Protein AF-0000000074718109 (afdb_homodimer)

Nearest PDB structures (foldseek):
  3kkr-assembly1_A  TM=5.739E-01  e=5.334E-05  Bovine immunodeficiency virus R29
  3vq9-assembly1_B  TM=6.284E-01  e=1.574E-04  Human immunodeficiency virus 1
  3vq9-assembly2_C-2  TM=6.142E-01  e=1.667E-04  Human immunodeficiency virus 1
  1qs4-assembly2_C-2  TM=5.829E-01  e=2.093E-04  Human immunodeficiency virus 1
  2b4j-assembly1_A  TM=5.333E-01  e=4.647E-04  Human immunodeficiency virus 1

pLDDT: mean 75.67, std 22.23, range [16.64, 97.75]

Structure (mmCIF, N/CA/C/O backbone):
data_AF-0000000074718109-model_v1
#
loop_
_entity.id
_entity.type
_entity.pdbx_description
1 polymer 'Transposase-like protein'
#
loop_
_atom_site.group_PDB
_atom_site.id
_atom_site.type_symbol
_atom_site.label_atom_id
_atom_site.label_alt_id
_atom_site.label_comp_id
_atom_site.label_asym_id
_atom_site.label_entity_id
_atom_site.label_seq_id
_atom_site.pdbx_PDB_ins_code
_atom_site.Cartn_x
_atom_site.Cartn_y
_atom_site.Cartn_z
_atom_site.occupancy
_atom_site.B_iso_or_equiv
_atom_site.auth_seq_id
_atom_site.auth_comp_id
_atom_site.auth_asym_id
_atom_site.auth_atom_id
_atom_site.pdbx_PDB_model_num
ATOM 1 N N . MET A 1 1 ? 46.719 42.438 25.922 1 18.94 1 MET A N 1
ATOM 2 C CA . MET A 1 1 ? 45.438 43.094 26.172 1 18.94 1 MET A CA 1
ATOM 3 C C . MET A 1 1 ? 44.656 43.25 24.875 1 18.94 1 MET A C 1
ATOM 5 O O . MET A 1 1 ? 44.125 44.344 24.562 1 18.94 1 MET A O 1
ATOM 9 N N . TYR A 1 2 ? 44.781 42.562 23.953 1 21.98 2 TYR A N 1
ATOM 10 C CA . TYR A 1 2 ? 44.625 42.844 22.531 1 21.98 2 TYR A CA 1
ATOM 11 C C . TYR A 1 2 ? 43.188 43.219 22.203 1 21.98 2 TYR A C 1
ATOM 13 O O . TYR A 1 2 ? 42.25 42.531 22.672 1 21.98 2 TYR A O 1
ATOM 21 N N . ARG A 1 3 ? 42.812 44.5 21.891 1 19.66 3 ARG A N 1
ATOM 22 C CA . ARG A 1 3 ? 41.625 45.312 21.797 1 19.66 3 ARG A CA 1
ATOM 23 C C . ARG A 1 3 ? 40.719 44.844 20.672 1 19.66 3 ARG A C 1
ATOM 25 O O . ARG A 1 3 ? 41.031 45 19.5 1 19.66 3 ARG A O 1
ATOM 32 N N . VAL A 1 4 ? 40.312 43.656 20.641 1 21.08 4 VAL A N 1
ATOM 33 C CA . VAL A 1 4 ? 39.719 43 19.5 1 21.08 4 VAL A CA 1
ATOM 34 C C . VAL A 1 4 ? 38.469 43.781 19.047 1 21.08 4 VAL A C 1
ATOM 36 O O . VAL A 1 4 ? 37.531 43.969 19.844 1 21.08 4 VAL A O 1
ATOM 39 N N . LYS A 1 5 ? 38.688 44.688 18.172 1 20.03 5 LYS A N 1
ATOM 40 C CA . LYS A 1 5 ? 37.781 45.75 17.75 1 20.03 5 LYS A CA 1
ATOM 41 C C . LYS A 1 5 ? 36.438 45.188 17.344 1 20.03 5 LYS A C 1
ATOM 43 O O . LYS A 1 5 ? 36.344 44.188 16.625 1 20.03 5 LYS A O 1
ATOM 48 N N . ARG A 1 6 ? 35.406 45.438 18.016 1 18.59 6 ARG A N 1
ATOM 49 C CA . ARG A 1 6 ? 33.969 45.219 18.062 1 18.59 6 ARG A CA 1
ATOM 50 C C . ARG A 1 6 ? 33.281 45.719 16.797 1 18.59 6 ARG A C 1
ATOM 52 O O . ARG A 1 6 ? 33.125 46.938 16.625 1 18.59 6 ARG A O 1
ATOM 59 N N . ARG A 1 7 ? 33.938 45.312 15.695 1 20.3 7 ARG A N 1
ATOM 60 C CA . ARG A 1 7 ? 33.438 46.156 14.617 1 20.3 7 ARG A CA 1
ATOM 61 C C . ARG A 1 7 ? 31.938 46.375 14.758 1 20.3 7 ARG A C 1
ATOM 63 O O . ARG A 1 7 ? 31.219 45.531 15.273 1 20.3 7 ARG A O 1
ATOM 70 N N . ALA A 1 8 ? 31.562 47.562 14.578 1 19 8 ALA A N 1
ATOM 71 C CA . ALA A 1 8 ? 30.312 48.312 14.68 1 19 8 ALA A CA 1
ATOM 72 C C . ALA A 1 8 ? 29.188 47.625 13.914 1 19 8 ALA A C 1
ATOM 74 O O . ALA A 1 8 ? 29.375 47.25 12.75 1 19 8 ALA A O 1
ATOM 75 N N . VAL A 1 9 ? 28.438 46.875 14.492 1 19.33 9 VAL A N 1
ATOM 76 C CA . VAL A 1 9 ? 27.312 46.031 14.117 1 19.33 9 VAL A CA 1
ATOM 77 C C . VAL A 1 9 ? 26.281 46.812 13.328 1 19.33 9 VAL A C 1
ATOM 79 O O . VAL A 1 9 ? 25.594 47.688 13.891 1 19.33 9 VAL A O 1
ATOM 82 N N . SER A 1 10 ? 26.859 47.469 12.336 1 18.86 10 SER A N 1
ATOM 83 C CA . SER A 1 10 ? 26 48.469 11.695 1 18.86 10 SER A CA 1
ATOM 84 C C . SER A 1 10 ? 24.547 48 11.633 1 18.86 10 SER A C 1
ATOM 86 O O . SER A 1 10 ? 24.281 46.812 11.812 1 18.86 10 SER A O 1
ATOM 88 N N . GLY A 1 11 ? 23.688 48.906 11.188 1 17.42 11 GLY A N 1
ATOM 89 C CA . GLY A 1 11 ? 22.266 49.219 11.258 1 17.42 11 GLY A CA 1
ATOM 90 C C . GLY A 1 11 ? 21.391 48.125 10.664 1 17.42 11 GLY A C 1
ATOM 91 O O . GLY A 1 11 ? 21.781 47.469 9.711 1 17.42 11 GLY A O 1
ATOM 92 N N . VAL A 1 12 ? 20.609 47.406 11.367 1 20.33 12 VAL A N 1
ATOM 93 C CA . VAL A 1 12 ? 19.5 46.438 11.273 1 20.33 12 VAL A CA 1
ATOM 94 C C . VAL A 1 12 ? 18.469 46.938 10.266 1 20.33 12 VAL A C 1
ATOM 96 O O . VAL A 1 12 ? 17.844 47.969 10.484 1 20.33 12 VAL A O 1
ATOM 99 N N . GLN A 1 13 ? 18.75 47.219 9.062 1 17.5 13 GLN A N 1
ATOM 100 C CA . GLN A 1 13 ? 17.891 48.062 8.234 1 17.5 13 GLN A CA 1
ATOM 101 C C . GLN A 1 13 ? 16.422 47.781 8.523 1 17.5 13 GLN A C 1
ATOM 103 O O . GLN A 1 13 ? 15.969 46.625 8.398 1 17.5 13 GLN A O 1
ATOM 108 N N . ALA A 1 14 ? 15.484 48.5 9.305 1 20.44 14 ALA A N 1
ATOM 109 C CA . ALA A 1 14 ? 14.242 49.094 9.805 1 20.44 14 ALA A CA 1
ATOM 110 C C . ALA A 1 14 ? 13.273 49.375 8.664 1 20.44 14 ALA A C 1
ATOM 112 O O . ALA A 1 14 ? 12.062 49.406 8.859 1 20.44 14 ALA A O 1
ATOM 113 N N . GLY A 1 15 ? 13.602 50.031 7.504 1 17.94 15 GLY A N 1
ATOM 114 C CA . GLY A 1 15 ? 12.992 51 6.605 1 17.94 15 GLY A CA 1
ATOM 115 C C . GLY A 1 15 ? 11.953 50.375 5.688 1 17.94 15 GLY A C 1
ATOM 116 O O . GLY A 1 15 ? 11.523 51 4.719 1 17.94 15 GLY A O 1
ATOM 117 N N . CYS A 1 16 ? 11.609 49.188 5.367 1 18.25 16 CYS A N 1
ATOM 118 C CA . CYS A 1 16 ? 10.664 49.312 4.262 1 18.25 16 CYS A CA 1
ATOM 119 C C . CYS A 1 16 ? 9.383 50 4.703 1 18.25 16 CYS A C 1
ATOM 121 O O . CYS A 1 16 ? 8.797 49.625 5.73 1 18.25 16 CYS A O 1
ATOM 123 N N . SER A 1 17 ? 9.078 51.125 4.367 1 19.89 17 SER A N 1
ATOM 124 C CA . SER A 1 17 ? 7.984 52.094 4.422 1 19.89 17 SER A CA 1
ATOM 125 C C . SER A 1 17 ? 6.637 51.438 4.164 1 19.89 17 SER A C 1
ATOM 127 O O . SER A 1 17 ? 6.578 50.375 3.539 1 19.89 17 SER A O 1
ATOM 129 N N . THR A 1 18 ? 5.457 51.719 4.887 1 21.12 18 THR A N 1
ATOM 130 C CA . THR A 1 18 ? 4.066 51.469 5.246 1 21.12 18 THR A CA 1
ATOM 131 C C . THR A 1 18 ? 3.193 51.375 4 1 21.12 18 THR A C 1
ATOM 133 O O . THR A 1 18 ? 1.988 51.125 4.094 1 21.12 18 THR A O 1
ATOM 136 N N . ALA A 1 19 ? 3.521 52.031 2.873 1 20.19 19 ALA A N 1
ATOM 137 C CA . ALA A 1 19 ? 2.59 52.594 1.908 1 20.19 19 ALA A CA 1
ATOM 138 C C . ALA A 1 19 ? 1.872 51.5 1.116 1 20.19 19 ALA A C 1
ATOM 140 O O . ALA A 1 19 ? 0.641 51.438 1.114 1 20.19 19 ALA A O 1
ATOM 141 N N . ASP A 1 20 ? 1.969 51.531 -0.363 1 19.47 20 ASP A N 1
ATOM 142 C CA . ASP A 1 20 ? 0.964 51.188 -1.362 1 19.47 20 ASP A CA 1
ATOM 143 C C . ASP A 1 20 ? 0.918 49.688 -1.589 1 19.47 20 ASP A C 1
ATOM 145 O O . ASP A 1 20 ? 1.825 49.125 -2.199 1 19.47 20 ASP A O 1
ATOM 149 N N . LEU A 1 21 ? 0.746 48.812 -0.66 1 20.31 21 LEU A N 1
ATOM 150 C CA . LEU A 1 21 ? 0.517 47.375 -0.636 1 20.31 21 LEU A CA 1
ATOM 151 C C . LEU A 1 21 ? -0.403 46.938 -1.776 1 20.31 21 LEU A C 1
ATOM 153 O O . LEU A 1 21 ? -1.626 46.938 -1.621 1 20.31 21 LEU A O 1
ATOM 157 N N . LYS A 1 22 ? -0.033 47.281 -3.045 1 21.53 22 LYS A N 1
ATOM 158 C CA . LYS A 1 22 ? -0.799 46.906 -4.234 1 21.53 22 LYS A CA 1
ATOM 159 C C . LYS A 1 22 ? -1.055 45.406 -4.281 1 21.53 22 LYS A C 1
ATOM 161 O O . LYS A 1 22 ? -0.217 44.594 -3.844 1 21.53 22 LYS A O 1
ATOM 166 N N . ASP A 1 23 ? -2.27 44.844 -4.527 1 19.97 23 ASP A N 1
ATOM 167 C CA . ASP A 1 23 ? -3.135 43.688 -4.641 1 19.97 23 ASP A CA 1
ATOM 168 C C . ASP A 1 23 ? -2.475 42.594 -5.48 1 19.97 23 ASP A C 1
ATOM 170 O O . ASP A 1 23 ? -3.162 41.781 -6.105 1 19.97 23 ASP A O 1
ATOM 174 N N . GLN A 1 24 ? -1.198 42.625 -5.684 1 22.94 24 GLN A N 1
ATOM 175 C CA . GLN A 1 24 ? -0.797 41.75 -6.797 1 22.94 24 GLN A CA 1
ATOM 176 C C . GLN A 1 24 ? -0.948 40.281 -6.441 1 22.94 24 GLN A C 1
ATOM 178 O O . GLN A 1 24 ? -0.307 39.812 -5.508 1 22.94 24 GLN A O 1
ATOM 183 N N . GLY A 1 25 ? -2.148 39.656 -6.586 1 23.41 25 GLY A N 1
ATOM 184 C CA . GLY A 1 25 ? -2.562 38.281 -6.641 1 23.41 25 GLY A CA 1
ATOM 185 C C . GLY A 1 25 ? -1.537 37.375 -7.305 1 23.41 25 GLY A C 1
ATOM 186 O O . GLY A 1 25 ? -1.194 37.562 -8.469 1 23.41 25 GLY A O 1
ATOM 187 N N . ILE A 1 26 ? -0.465 37.156 -6.68 1 24.83 26 ILE A N 1
ATOM 188 C CA . ILE A 1 26 ? 0.587 36.281 -7.199 1 24.83 26 ILE A CA 1
ATOM 189 C C . ILE A 1 26 ? -0.034 35.062 -7.844 1 24.83 26 ILE A C 1
ATOM 191 O O . ILE A 1 26 ? -0.452 34.125 -7.148 1 24.83 26 ILE A O 1
ATOM 195 N N . GLN A 1 27 ? -1.053 35.188 -8.688 1 23.45 27 GLN A N 1
ATOM 196 C CA . GLN A 1 27 ? -1.592 34.188 -9.586 1 23.45 27 GLN A CA 1
ATOM 197 C C . GLN A 1 27 ? -0.481 33.531 -10.406 1 23.45 27 GLN A C 1
ATOM 199 O O . GLN A 1 27 ? 0.1 34.156 -11.289 1 23.45 27 GLN A O 1
ATOM 204 N N . CYS A 1 28 ? 0.454 32.906 -9.766 1 25.19 28 CYS A N 1
ATOM 205 C CA . CYS A 1 28 ? 1.357 32.219 -10.688 1 25.19 28 CYS A CA 1
ATOM 206 C C . CYS A 1 28 ? 0.595 31.672 -11.883 1 25.19 28 CYS A C 1
ATOM 208 O O . CYS A 1 28 ? -0.5 31.125 -11.727 1 25.19 28 CYS A O 1
ATOM 210 N N . SER A 1 29 ? 0.736 32.156 -13.016 1 25.42 29 SER A N 1
ATOM 211 C CA . SER A 1 29 ? 0.267 31.766 -14.344 1 25.42 29 SER A CA 1
ATOM 212 C C . SER A 1 29 ? 0.462 30.281 -14.578 1 25.42 29 SER A C 1
ATOM 214 O O . SER A 1 29 ? 1.565 29.828 -14.898 1 25.42 29 SER A O 1
ATOM 216 N N . TYR A 1 30 ? 0.085 29.422 -13.641 1 26.08 30 TYR A N 1
ATOM 217 C CA . TYR A 1 30 ? 0.13 28 -13.922 1 26.08 30 TYR A CA 1
ATOM 218 C C . TYR A 1 30 ? -0.568 27.688 -15.242 1 26.08 30 TYR A C 1
ATOM 220 O O . TYR A 1 30 ? -1.725 28.062 -15.445 1 26.08 30 TYR A O 1
ATOM 228 N N . THR A 1 31 ? 0.174 27.672 -16.344 1 28.7 31 THR A N 1
ATOM 229 C CA . THR A 1 31 ? -0.323 27.141 -17.609 1 28.7 31 THR A CA 1
ATOM 230 C C . THR A 1 31 ? -1.227 25.938 -17.375 1 28.7 31 THR A C 1
ATOM 232 O O . THR A 1 31 ? -0.916 25.078 -16.547 1 28.7 31 THR A O 1
ATOM 235 N N . LYS A 1 32 ? -2.467 25.953 -17.688 1 32.03 32 LYS A N 1
ATOM 236 C CA . LYS A 1 32 ? -3.543 24.969 -17.75 1 32.03 32 LYS A CA 1
ATOM 237 C C . LYS A 1 32 ? -3.047 23.656 -18.359 1 32.03 32 LYS A C 1
ATOM 239 O O . LYS A 1 32 ? -3.061 23.484 -19.578 1 32.03 32 LYS A O 1
ATOM 244 N N . GLY A 1 33 ? -1.834 23.109 -18.062 1 32.28 33 GLY A N 1
ATOM 245 C CA . GLY A 1 33 ? -1.504 21.875 -18.75 1 32.28 33 GLY A CA 1
ATOM 246 C C . GLY A 1 33 ? -2.559 20.797 -18.578 1 32.28 33 GLY A C 1
ATOM 247 O O . GLY A 1 33 ? -3.035 20.562 -17.469 1 32.28 33 GLY A O 1
ATOM 248 N N . ILE A 1 34 ? -3.455 20.672 -19.562 1 36.62 34 ILE A N 1
ATOM 249 C CA . ILE A 1 34 ? -4.359 19.547 -19.719 1 36.62 34 ILE A CA 1
ATOM 250 C C . ILE A 1 34 ? -3.633 18.25 -19.359 1 36.62 34 ILE A C 1
ATOM 252 O O . ILE A 1 34 ? -2.637 17.891 -19.984 1 36.62 34 ILE A O 1
ATOM 256 N N . TYR A 1 35 ? -3.623 17.969 -18.203 1 40.31 35 TYR A N 1
ATOM 257 C CA . TYR A 1 35 ? -3.055 16.672 -17.812 1 40.31 35 TYR A CA 1
ATOM 258 C C . TYR A 1 35 ? -3.611 15.555 -18.672 1 40.31 35 TYR A C 1
ATOM 260 O O . TYR A 1 35 ? -4.828 15.445 -18.859 1 40.31 35 TYR A O 1
ATOM 268 N N . LYS A 1 36 ? -2.984 15.164 -19.766 1 41.84 36 LYS A N 1
ATOM 269 C CA . LYS A 1 36 ? -3.307 14.016 -20.609 1 41.84 36 LYS A CA 1
ATOM 270 C C . LYS A 1 36 ? -3.656 12.789 -19.766 1 41.84 36 LYS A C 1
ATOM 272 O O . LYS A 1 36 ? -2.898 12.406 -18.875 1 41.84 36 LYS A O 1
ATOM 277 N N . ARG A 1 37 ? -4.922 12.672 -19.688 1 45.41 37 ARG A N 1
ATOM 278 C CA . ARG A 1 37 ? -5.297 11.359 -19.172 1 45.41 37 ARG A CA 1
ATOM 279 C C . ARG A 1 37 ? -4.629 10.242 -19.969 1 45.41 37 ARG A C 1
ATOM 281 O O . ARG A 1 37 ? -4.652 10.266 -21.203 1 45.41 37 ARG A O 1
ATOM 288 N N . ASP A 1 38 ? -3.57 9.805 -19.703 1 43.59 38 ASP A N 1
ATOM 289 C CA . ASP A 1 38 ? -3 8.688 -20.469 1 43.59 38 ASP A CA 1
ATOM 290 C C . ASP A 1 38 ? -4.082 7.688 -20.859 1 43.59 38 ASP A C 1
ATOM 292 O O . ASP A 1 38 ? -4.711 7.07 -20 1 43.59 38 ASP A O 1
ATOM 296 N N . ASP A 1 39 ? -4.973 7.957 -21.953 1 39.94 39 ASP A N 1
ATOM 297 C CA . ASP A 1 39 ? -5.957 7.098 -22.609 1 39.94 39 ASP A CA 1
ATOM 298 C C . ASP A 1 39 ? -5.457 5.66 -22.703 1 39.94 39 ASP A C 1
ATOM 300 O O . ASP A 1 39 ? -5.926 4.887 -23.547 1 39.94 39 ASP A O 1
ATOM 304 N N . LYS A 1 40 ? -4.191 5.316 -22.625 1 40.12 40 LYS A N 1
ATOM 305 C CA . LYS A 1 40 ? -3.877 3.965 -23.078 1 40.12 40 LYS A CA 1
ATOM 306 C C . LYS A 1 40 ? -4.902 2.961 -22.562 1 40.12 40 LYS A C 1
ATOM 308 O O . LYS A 1 40 ? -5.484 3.156 -21.484 1 40.12 40 LYS A O 1
ATOM 313 N N . GLU A 1 41 ? -5.621 2.055 -23.25 1 45.59 41 GLU A N 1
ATOM 314 C CA . GLU A 1 41 ? -6.375 0.816 -23.109 1 45.59 41 GLU A CA 1
ATOM 315 C C . GLU A 1 41 ? -6.043 0.125 -21.781 1 45.59 41 GLU A C 1
ATOM 317 O O . GLU A 1 41 ? -4.969 -0.458 -21.641 1 45.59 41 GLU A O 1
ATOM 322 N N . ASN A 1 42 ? -6.219 0.603 -20.562 1 54.12 42 ASN A N 1
ATOM 323 C CA . ASN A 1 42 ? -5.781 0.44 -19.188 1 54.12 42 ASN A CA 1
ATOM 324 C C . ASN A 1 42 ? -5.957 -0.998 -18.703 1 54.12 42 ASN A C 1
ATOM 326 O O . ASN A 1 42 ? -7.082 -1.458 -18.5 1 54.12 42 ASN A O 1
ATOM 330 N N . ASN A 1 43 ? -5.242 -1.847 -19.219 1 69.81 43 ASN A N 1
ATOM 331 C CA . ASN A 1 43 ? -5.043 -3.238 -18.828 1 69.81 43 ASN A CA 1
ATOM 332 C C . ASN A 1 43 ? -4.836 -3.377 -17.328 1 69.81 43 ASN A C 1
ATOM 334 O O . ASN A 1 43 ? -3.998 -4.16 -16.875 1 69.81 43 ASN A O 1
ATOM 338 N N . PHE A 1 44 ? -5.48 -2.533 -16.578 1 85.31 44 PHE A N 1
ATOM 339 C CA . PHE A 1 44 ? -5.352 -2.57 -15.125 1 85.31 44 PHE A CA 1
ATOM 340 C C . PHE A 1 44 ? -6.723 -2.537 -14.461 1 85.31 44 PHE A C 1
ATOM 342 O O . PHE A 1 44 ? -7.598 -1.773 -14.867 1 85.31 44 PHE A O 1
ATOM 349 N N . THR A 1 45 ? -6.953 -3.488 -13.648 1 92.88 45 THR A N 1
ATOM 350 C CA . THR A 1 45 ? -8.172 -3.518 -12.844 1 92.88 45 THR A CA 1
ATOM 351 C C . THR A 1 45 ? -7.984 -2.721 -11.555 1 92.88 45 THR A C 1
ATOM 353 O O . THR A 1 45 ? -7.234 -3.129 -10.672 1 92.88 45 THR A O 1
ATOM 356 N N . SER A 1 46 ? -8.633 -1.58 -11.43 1 93.94 46 SER A N 1
ATOM 357 C CA . SER A 1 46 ? -8.578 -0.814 -10.188 1 93.94 46 SER A CA 1
ATOM 358 C C . SER A 1 46 ? -9.453 -1.441 -9.109 1 93.94 46 SER A C 1
ATOM 360 O O . SER A 1 46 ? -10.25 -2.34 -9.391 1 93.94 46 SER A O 1
ATOM 362 N N . TYR A 1 47 ? -9.234 -0.977 -7.895 1 95.06 47 TYR A N 1
ATOM 363 C CA . TYR A 1 47 ? -10.078 -1.476 -6.82 1 95.06 47 TYR A CA 1
ATOM 364 C C . TYR A 1 47 ? -11.539 -1.121 -7.07 1 95.06 47 TYR A C 1
ATOM 366 O O . TYR A 1 47 ? -12.438 -1.92 -6.785 1 95.06 47 TYR A O 1
ATOM 374 N N . ASP A 1 48 ? -11.82 0.058 -7.566 1 92.81 48 ASP A N 1
ATOM 375 C CA . ASP A 1 48 ? -13.18 0.443 -7.934 1 92.81 48 ASP A CA 1
ATOM 376 C C . ASP A 1 48 ? -13.75 -0.51 -8.977 1 92.81 48 ASP A C 1
ATOM 378 O O . ASP A 1 48 ? -14.914 -0.909 -8.891 1 92.81 48 ASP A O 1
ATOM 382 N N . ASP A 1 49 ? -12.891 -0.85 -9.945 1 93.5 49 ASP A N 1
ATOM 383 C CA . ASP A 1 49 ? -13.312 -1.807 -10.969 1 93.5 49 ASP A CA 1
ATOM 384 C C . ASP A 1 49 ? -13.656 -3.158 -10.344 1 93.5 49 ASP A C 1
ATOM 386 O O . ASP A 1 49 ? -14.641 -3.791 -10.727 1 93.5 49 ASP A O 1
ATOM 390 N N . LEU A 1 50 ? -12.805 -3.584 -9.445 1 95.25 50 LEU A N 1
ATOM 391 C CA . LEU A 1 50 ? -13.055 -4.844 -8.758 1 95.25 50 LEU A CA 1
ATOM 392 C C . LEU A 1 50 ? -14.438 -4.848 -8.117 1 95.25 50 LEU A C 1
ATOM 394 O O . LEU A 1 50 ? -15.203 -5.797 -8.289 1 95.25 50 LEU A O 1
ATOM 398 N N . LEU A 1 51 ? -14.75 -3.775 -7.398 1 94.12 51 LEU A N 1
ATOM 399 C CA . LEU A 1 51 ? -16.016 -3.678 -6.68 1 94.12 51 LEU A CA 1
ATOM 400 C C . LEU A 1 51 ? -17.188 -3.586 -7.648 1 94.12 51 LEU A C 1
ATOM 402 O O . LEU A 1 51 ? -18.188 -4.277 -7.48 1 94.12 51 LEU A O 1
ATOM 406 N N . LEU A 1 52 ? -17.031 -2.801 -8.68 1 91.62 52 LEU A N 1
ATOM 407 C CA . LEU A 1 52 ? -18.125 -2.486 -9.578 1 91.62 52 LEU A CA 1
ATOM 408 C C . LEU A 1 52 ? -18.359 -3.625 -10.57 1 91.62 52 LEU A C 1
ATOM 410 O O . LEU A 1 52 ? -19.516 -3.922 -10.914 1 91.62 52 LEU A O 1
ATOM 414 N N . ARG A 1 53 ? -17.312 -4.32 -10.953 1 92.12 53 ARG A N 1
ATOM 415 C CA . ARG A 1 53 ? -17.438 -5.285 -12.039 1 92.12 53 ARG A CA 1
ATOM 416 C C . ARG A 1 53 ? -17.562 -6.703 -11.492 1 92.12 53 ARG A C 1
ATOM 418 O O . ARG A 1 53 ? -18.188 -7.562 -12.125 1 92.12 53 ARG A O 1
ATOM 425 N N . TYR A 1 54 ? -17.031 -6.926 -10.344 1 93.62 54 TYR A N 1
ATOM 426 C CA . TYR A 1 54 ? -16.938 -8.328 -9.945 1 93.62 54 TYR A CA 1
ATOM 427 C C . TYR A 1 54 ? -17.609 -8.547 -8.594 1 93.62 54 TYR A C 1
ATOM 429 O O . TYR A 1 54 ? -18.062 -9.656 -8.297 1 93.62 54 TYR A O 1
ATOM 437 N N . LEU A 1 55 ? -17.703 -7.465 -7.762 1 94.5 55 LEU A N 1
ATOM 438 C CA . LEU A 1 55 ? -18.125 -7.699 -6.383 1 94.5 55 LEU A CA 1
ATOM 439 C C . LEU A 1 55 ? -19.344 -6.863 -6.035 1 94.5 55 LEU A C 1
ATOM 441 O O . LEU A 1 55 ? -19.641 -6.641 -4.855 1 94.5 55 LEU A O 1
ATOM 445 N N . TRP A 1 56 ? -20.031 -6.348 -6.965 1 89.31 56 TRP A N 1
ATOM 446 C CA . TRP A 1 56 ? -21.125 -5.43 -6.703 1 89.31 56 TRP A CA 1
ATOM 447 C C . TRP A 1 56 ? -22.328 -6.176 -6.137 1 89.31 56 TRP A C 1
ATOM 449 O O . TRP A 1 56 ? -23.172 -5.582 -5.453 1 89.31 56 TRP A O 1
ATOM 459 N N . ASP A 1 57 ? -22.422 -7.492 -6.461 1 90.81 57 ASP A N 1
ATOM 460 C CA . ASP A 1 57 ? -23.547 -8.32 -6.023 1 90.81 57 ASP A CA 1
ATOM 461 C C . ASP A 1 57 ? -23.078 -9.758 -5.754 1 90.81 57 ASP A C 1
ATOM 463 O O . ASP A 1 57 ? -22.281 -10.312 -6.508 1 90.81 57 ASP A O 1
ATOM 467 N N . ARG A 1 58 ? -23.656 -10.273 -4.707 1 89.75 58 ARG A N 1
ATOM 468 C CA . ARG A 1 58 ? -23.219 -11.609 -4.301 1 89.75 58 ARG A CA 1
ATOM 469 C C . ARG A 1 58 ? -23.531 -12.641 -5.383 1 89.75 58 ARG A C 1
ATOM 471 O O . ARG A 1 58 ? -22.672 -13.461 -5.727 1 89.75 58 ARG A O 1
ATOM 478 N N . ASP A 1 59 ? -24.734 -12.609 -5.852 1 89.44 59 ASP A N 1
ATOM 479 C CA . ASP A 1 59 ? -25.156 -13.586 -6.855 1 89.44 59 ASP A CA 1
ATOM 480 C C . ASP A 1 59 ? -24.328 -13.445 -8.133 1 89.44 59 ASP A C 1
ATOM 482 O O . ASP A 1 59 ? -23.938 -14.445 -8.742 1 89.44 59 ASP A O 1
ATOM 486 N N . TYR A 1 60 ? -24.109 -12.242 -8.469 1 92.12 60 TYR A N 1
ATOM 487 C CA . TYR A 1 60 ? -23.281 -12.016 -9.648 1 92.12 60 TYR A CA 1
ATOM 488 C C . TYR A 1 60 ? -21.859 -12.516 -9.43 1 92.12 60 TYR A C 1
ATOM 490 O O . TYR A 1 60 ? -21.266 -13.148 -10.305 1 92.12 60 TYR A O 1
ATOM 498 N N . THR A 1 61 ? -21.344 -12.195 -8.305 1 94.44 61 THR A N 1
ATOM 499 C CA . THR A 1 61 ? -19.984 -12.609 -7.969 1 94.44 61 THR A CA 1
ATOM 500 C C . THR A 1 61 ? -19.844 -14.125 -8.055 1 94.44 61 THR A C 1
ATOM 502 O O . THR A 1 61 ? -18.891 -14.633 -8.648 1 94.44 61 THR A O 1
ATOM 505 N N . LEU A 1 62 ? -20.781 -14.844 -7.477 1 93.12 62 LEU A N 1
ATOM 506 C CA . LEU A 1 62 ? -20.734 -16.297 -7.469 1 93.12 62 LEU A CA 1
ATOM 507 C C . LEU A 1 62 ? -20.875 -16.859 -8.883 1 93.12 62 LEU A C 1
ATOM 509 O O . LEU A 1 62 ? -20.203 -17.828 -9.242 1 93.12 62 LEU A O 1
ATOM 513 N N . SER A 1 63 ? -21.766 -16.188 -9.672 1 92.38 63 SER A N 1
ATOM 514 C CA . SER A 1 63 ? -21.938 -16.609 -11.062 1 92.38 63 SER A CA 1
ATOM 515 C C . SER A 1 63 ? -20.641 -16.391 -11.852 1 92.38 63 SER A C 1
ATOM 517 O O . SER A 1 63 ? -20.266 -17.234 -12.664 1 92.38 63 SER A O 1
ATOM 519 N N . TRP A 1 64 ? -20.016 -15.297 -11.586 1 94.31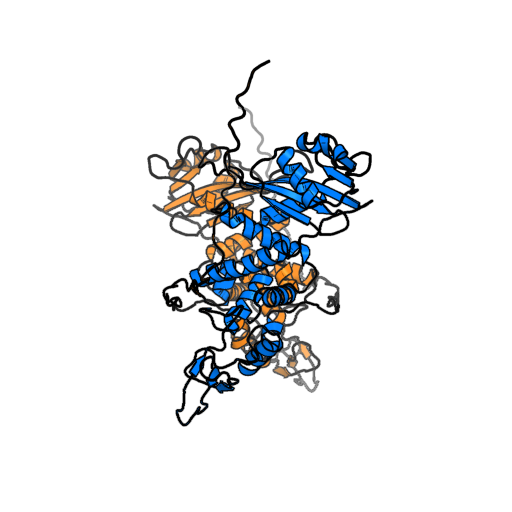 64 TRP A N 1
ATOM 520 C CA . TRP A 1 64 ? -18.75 -15 -12.266 1 94.31 64 TRP A CA 1
ATOM 521 C C . TRP A 1 64 ? -17.672 -15.992 -11.859 1 94.31 64 TRP A C 1
ATOM 523 O O . TRP A 1 64 ? -16.906 -16.469 -12.703 1 94.31 64 TRP A O 1
ATOM 533 N N . LEU A 1 65 ? -17.594 -16.312 -10.594 1 94.44 65 LEU A N 1
ATOM 534 C CA . LEU A 1 65 ? -16.609 -17.266 -10.094 1 94.44 65 LEU A CA 1
ATOM 535 C C . LEU A 1 65 ? -16.797 -18.641 -10.727 1 94.44 65 LEU A C 1
ATOM 537 O O . LEU A 1 65 ? -15.828 -19.328 -11.055 1 94.44 65 LEU A O 1
ATOM 541 N N . LYS A 1 66 ? -18.062 -19.031 -10.906 1 91.38 66 LYS A N 1
ATOM 542 C CA . LYS A 1 66 ? -18.391 -20.281 -11.578 1 91.38 66 LYS A CA 1
ATOM 543 C C . LYS A 1 66 ? -17.938 -20.266 -13.031 1 91.38 66 LYS A C 1
ATOM 545 O O . LYS A 1 66 ? -17.297 -21.219 -13.5 1 91.38 66 LYS A O 1
ATOM 550 N N . ALA A 1 67 ? -18.25 -19.172 -13.656 1 92.5 67 ALA A N 1
ATOM 551 C CA . ALA A 1 67 ? -17.922 -19.031 -15.07 1 92.5 67 ALA A CA 1
ATOM 552 C C . ALA A 1 67 ? -16.406 -19.016 -15.281 1 92.5 67 ALA A C 1
ATOM 554 O O . ALA A 1 67 ? -15.914 -19.578 -16.266 1 92.5 67 ALA A O 1
ATOM 555 N N . GLU A 1 68 ? -15.688 -18.438 -14.344 1 91.94 68 GLU A N 1
ATOM 556 C CA . GLU A 1 68 ? -14.234 -18.312 -14.438 1 91.94 68 GLU A CA 1
ATOM 557 C C . GLU A 1 68 ? -13.539 -19.609 -14.07 1 91.94 68 GLU A C 1
ATOM 559 O O . GLU A 1 68 ? -12.344 -19.781 -14.312 1 91.94 68 GLU A O 1
ATOM 564 N N . GLY A 1 69 ? -14.234 -20.5 -13.383 1 90.81 69 GLY A N 1
ATOM 565 C CA . GLY A 1 69 ? -13.656 -21.781 -12.969 1 90.81 69 GLY A CA 1
ATOM 566 C C . GLY A 1 69 ? -12.945 -21.688 -11.633 1 90.81 69 GLY A C 1
ATOM 567 O O . GLY A 1 69 ? -12.047 -22.484 -11.352 1 90.81 69 GLY A O 1
ATOM 568 N N . LEU A 1 70 ? -13.281 -20.703 -10.828 1 93.31 70 LEU A N 1
ATOM 569 C CA . LEU A 1 70 ? -12.688 -20.562 -9.508 1 93.31 70 LEU A CA 1
ATOM 570 C C . LEU A 1 70 ? -13.484 -21.344 -8.469 1 93.31 70 LEU A C 1
ATOM 572 O O . LEU A 1 70 ? -12.969 -21.656 -7.395 1 93.31 70 LEU A O 1
ATOM 576 N N . ILE A 1 71 ? -14.758 -21.531 -8.758 1 92 71 ILE A N 1
ATOM 577 C CA . ILE A 1 71 ? -15.586 -22.5 -8.039 1 92 71 ILE A CA 1
ATOM 578 C C . ILE A 1 71 ? -16.219 -23.469 -9.031 1 92 71 ILE A C 1
ATOM 580 O O . ILE A 1 71 ? -16.297 -23.188 -10.227 1 92 71 ILE A O 1
ATOM 584 N N . ALA A 1 72 ? -16.688 -24.594 -8.492 1 91 72 ALA A N 1
ATOM 585 C CA . ALA A 1 72 ? -17.188 -25.656 -9.359 1 91 72 ALA A CA 1
ATOM 586 C C . ALA A 1 72 ? -18.5 -25.234 -10.023 1 91 72 ALA A C 1
ATOM 588 O O . ALA A 1 72 ? -19.359 -24.641 -9.383 1 91 72 ALA A O 1
ATOM 589 N N . SER A 1 73 ? -18.609 -25.531 -11.297 1 90.44 73 SER A N 1
ATOM 590 C CA . SER A 1 73 ? -19.828 -25.234 -12.023 1 90.44 73 SER A CA 1
ATOM 591 C C . SER A 1 73 ? -20.859 -26.359 -11.875 1 90.44 73 SER A C 1
ATOM 593 O O . SER A 1 73 ? -22.047 -26.172 -12.117 1 90.44 73 SER A O 1
ATOM 595 N N . SER A 1 74 ? -20.344 -27.484 -11.562 1 90.06 74 SER A N 1
ATOM 596 C CA . SER A 1 74 ? -21.203 -28.641 -11.32 1 90.06 74 SER A CA 1
ATOM 597 C C . SER A 1 74 ? -20.578 -29.609 -10.32 1 90.06 74 SER A C 1
ATOM 599 O O . SER A 1 74 ? -19.359 -29.562 -10.102 1 90.06 74 SER A O 1
ATOM 601 N N . ARG A 1 75 ? -21.484 -30.391 -9.656 1 90.81 75 ARG A N 1
ATOM 602 C CA . ARG A 1 75 ? -21.016 -31.375 -8.68 1 90.81 75 ARG A CA 1
ATOM 603 C C . ARG A 1 75 ? -21.891 -32.625 -8.719 1 90.81 75 ARG A C 1
ATOM 605 O O . ARG A 1 75 ? -23.109 -32.531 -8.867 1 90.81 75 ARG A O 1
ATOM 612 N N . THR A 1 76 ? -21.156 -33.688 -8.602 1 91.19 76 THR A N 1
ATOM 613 C CA . THR A 1 76 ? -21.859 -34.969 -8.586 1 91.19 76 THR A CA 1
ATOM 614 C C . THR A 1 76 ? -22.047 -35.469 -7.156 1 91.19 76 THR A C 1
ATOM 616 O O . THR A 1 76 ? -21.141 -35.344 -6.332 1 91.19 76 THR A O 1
ATOM 619 N N . CYS A 1 77 ? -23.234 -35.969 -6.918 1 91.06 77 CYS A N 1
ATOM 620 C CA . CYS A 1 77 ? -23.547 -36.5 -5.598 1 91.06 77 CYS A CA 1
ATOM 621 C C . CYS A 1 77 ? -22.75 -37.781 -5.34 1 91.06 77 CYS A C 1
ATOM 623 O O . CYS A 1 77 ? -22.781 -38.719 -6.152 1 91.06 77 CYS A O 1
ATOM 625 N N . GLY A 1 78 ? -22.062 -37.812 -4.27 1 85.38 78 GLY A N 1
ATOM 626 C CA . GLY A 1 78 ? -21.266 -38.969 -3.918 1 85.38 78 GLY A CA 1
ATOM 627 C C . GLY A 1 78 ? -22.109 -40.188 -3.549 1 85.38 78 GLY A C 1
ATOM 628 O O . GLY A 1 78 ? -21.641 -41.312 -3.65 1 85.38 78 GLY A O 1
ATOM 629 N N . THR A 1 79 ? -23.328 -39.906 -3.189 1 83.75 79 THR A N 1
ATOM 630 C CA . THR A 1 79 ? -24.203 -40.969 -2.727 1 83.75 79 THR A CA 1
ATOM 631 C C . THR A 1 79 ? -24.938 -41.625 -3.898 1 83.75 79 THR A C 1
ATOM 633 O O . THR A 1 79 ? -24.969 -42.844 -4.012 1 83.75 79 THR A O 1
ATOM 636 N N . CYS A 1 80 ? -25.531 -40.906 -4.781 1 87 80 CYS A N 1
ATOM 637 C CA . CYS A 1 80 ? -26.375 -41.469 -5.844 1 87 80 CYS A CA 1
ATOM 638 C C . CYS A 1 80 ? -25.734 -41.219 -7.211 1 87 80 CYS A C 1
ATOM 640 O O . CYS A 1 80 ? -26.219 -41.75 -8.219 1 87 80 CYS A O 1
ATOM 642 N N . GLY A 1 81 ? -24.672 -40.406 -7.305 1 87.62 81 GLY A N 1
ATOM 643 C CA . GLY A 1 81 ? -23.969 -40.188 -8.555 1 87.62 81 GLY A CA 1
ATOM 644 C C . GLY A 1 81 ? -24.641 -39.188 -9.453 1 87.62 81 GLY A C 1
ATOM 645 O O . GLY A 1 81 ? -24.125 -38.875 -10.531 1 87.62 81 GLY A O 1
ATOM 646 N N . SER A 1 82 ? -25.719 -38.688 -9.008 1 88.12 82 SER A N 1
ATOM 647 C CA . SER A 1 82 ? -26.438 -37.688 -9.805 1 88.12 82 SER A CA 1
ATOM 648 C C . SER A 1 82 ? -25.828 -36.281 -9.625 1 88.12 82 SER A C 1
ATOM 650 O O . SER A 1 82 ? -25.094 -36.062 -8.68 1 88.12 82 SER A O 1
ATOM 652 N N . ASP A 1 83 ? -26.188 -35.375 -10.578 1 91.06 83 ASP A N 1
ATOM 653 C CA . ASP A 1 83 ? -25.734 -34 -10.5 1 91.06 83 ASP A CA 1
ATOM 654 C C . ASP A 1 83 ? -26.469 -33.25 -9.398 1 91.06 83 ASP A C 1
ATOM 656 O O . ASP A 1 83 ? -27.703 -33.281 -9.328 1 91.06 83 ASP A O 1
ATOM 660 N N . MET A 1 84 ? -25.688 -32.625 -8.617 1 93.38 84 MET A N 1
ATOM 661 C CA . MET A 1 84 ? -26.266 -31.828 -7.531 1 93.38 84 MET A CA 1
ATOM 662 C C . MET A 1 84 ? -26.797 -30.5 -8.047 1 93.38 84 MET A C 1
ATOM 664 O O . MET A 1 84 ? -26.422 -30.047 -9.125 1 93.38 84 MET A O 1
ATOM 668 N N . LYS A 1 85 ? -27.688 -29.922 -7.25 1 92.19 85 LYS A N 1
ATOM 669 C CA . LYS A 1 85 ? -28.297 -28.656 -7.645 1 92.19 85 LYS A CA 1
ATOM 670 C C . LYS A 1 85 ? -27.781 -27.516 -6.793 1 92.19 85 LYS A C 1
ATOM 672 O O . LYS A 1 85 ? -27.5 -27.688 -5.605 1 92.19 85 LYS A O 1
ATOM 677 N N . TRP A 1 86 ? -27.656 -26.375 -7.457 1 91.31 86 TRP A N 1
ATOM 678 C CA . TRP A 1 86 ? -27.281 -25.125 -6.816 1 91.31 86 TRP A CA 1
ATOM 679 C C . TRP A 1 86 ? -28.484 -24.5 -6.109 1 91.31 86 TRP A C 1
ATOM 681 O O . TRP A 1 86 ? -29.422 -24.031 -6.758 1 91.31 86 TRP A O 1
ATOM 691 N N . GLU A 1 87 ? -28.453 -24.547 -4.699 1 90.75 87 GLU A N 1
ATOM 692 C CA . GLU A 1 87 ? -29.625 -24.094 -3.957 1 90.75 87 GLU A CA 1
ATOM 693 C C . GLU A 1 87 ? -29.266 -22.969 -3.004 1 90.75 87 GLU A C 1
ATOM 695 O O . GLU A 1 87 ? -28.25 -23.016 -2.314 1 90.75 87 GLU A O 1
ATOM 700 N N . ALA A 1 88 ? -30.156 -21.922 -2.996 1 90.56 88 ALA A N 1
ATOM 701 C CA . ALA A 1 88 ? -29.969 -20.812 -2.055 1 90.56 88 ALA A CA 1
ATOM 702 C C . ALA A 1 88 ? -30.281 -21.25 -0.627 1 90.56 88 ALA A C 1
ATOM 704 O O . ALA A 1 88 ? -31.266 -21.953 -0.389 1 90.56 88 ALA A O 1
ATOM 705 N N . CYS A 1 89 ? -29.281 -21.047 0.203 1 86.06 89 CYS A N 1
ATOM 706 C CA . CYS A 1 89 ? -29.438 -21.391 1.615 1 86.06 89 CYS A CA 1
ATOM 707 C C . CYS A 1 89 ? -29 -20.219 2.5 1 86.06 89 CYS A C 1
ATOM 709 O O . CYS A 1 89 ? -27.812 -19.984 2.668 1 86.06 89 CYS A O 1
ATOM 711 N N . ASP A 1 90 ? -29.828 -19.531 3.213 1 79.56 90 ASP A N 1
ATOM 712 C CA . ASP A 1 90 ? -29.562 -18.312 3.98 1 79.56 90 ASP A CA 1
ATOM 713 C C . ASP A 1 90 ? -28.781 -18.641 5.258 1 79.56 90 ASP A C 1
ATOM 715 O O . ASP A 1 90 ? -28.188 -17.75 5.867 1 79.56 90 ASP A O 1
ATOM 719 N N . ASP A 1 91 ? -28.844 -19.922 5.578 1 76.12 91 ASP A N 1
ATOM 720 C CA . ASP A 1 91 ? -28.203 -20.312 6.836 1 76.12 91 ASP A CA 1
ATOM 721 C C . ASP A 1 91 ? -26.688 -20.453 6.668 1 76.12 91 ASP A C 1
ATOM 723 O O . ASP A 1 91 ? -25.969 -20.578 7.652 1 76.12 91 ASP A O 1
ATOM 727 N N . ARG A 1 92 ? -26.375 -20.422 5.418 1 76.62 92 ARG A N 1
ATOM 728 C CA . ARG A 1 92 ? -24.953 -20.594 5.164 1 76.62 92 ARG A CA 1
ATOM 729 C C . ARG A 1 92 ? -24.297 -19.25 4.867 1 76.62 92 ARG A C 1
ATOM 731 O O . ARG A 1 92 ? -24.906 -18.359 4.27 1 76.62 92 ARG A O 1
ATOM 738 N N . SER A 1 93 ? -23.047 -19.078 5.305 1 76.81 93 SER A N 1
ATOM 739 C CA . SER A 1 93 ? -22.312 -17.828 5.16 1 76.81 93 SER A CA 1
ATOM 740 C C . SER A 1 93 ? -22.156 -17.438 3.695 1 76.81 93 SER A C 1
ATOM 742 O O . SER A 1 93 ? -22.203 -16.25 3.354 1 76.81 93 SER A O 1
ATOM 744 N N . ASP A 1 94 ? -22.156 -18.484 2.824 1 86.44 94 ASP A N 1
ATOM 745 C CA . ASP A 1 94 ? -21.953 -18.203 1.409 1 86.44 94 ASP A CA 1
ATOM 746 C C . ASP A 1 94 ? -23.281 -18 0.682 1 86.44 94 ASP A C 1
ATOM 748 O O . ASP A 1 94 ? -23.297 -17.547 -0.464 1 86.44 94 ASP A O 1
ATOM 752 N N . GLY A 1 95 ? -24.344 -18.391 1.295 1 86.69 95 GLY A N 1
ATOM 753 C CA . GLY A 1 95 ? -25.688 -18.141 0.781 1 86.69 95 GLY A CA 1
ATOM 754 C C . GLY A 1 95 ? -26.172 -19.219 -0.157 1 86.69 95 GLY A C 1
ATOM 755 O O . GLY A 1 95 ? -27.344 -19.234 -0.551 1 86.69 95 GLY A O 1
ATOM 756 N N . TYR A 1 96 ? -25.281 -20.203 -0.58 1 91.19 96 TYR A N 1
ATOM 757 C CA . TYR A 1 96 ? -25.656 -21.281 -1.495 1 91.19 96 TYR A CA 1
ATOM 758 C C . TYR A 1 96 ? -25.016 -22.594 -1.075 1 91.19 96 TYR A C 1
ATOM 760 O O . TYR A 1 96 ? -24.016 -22.609 -0.345 1 91.19 96 TYR A O 1
ATOM 768 N N . VAL A 1 97 ? -25.672 -23.688 -1.5 1 92.06 97 VAL A N 1
ATOM 769 C CA . VAL A 1 97 ? -25.125 -25.016 -1.268 1 92.06 97 VAL A CA 1
ATOM 770 C C . VAL A 1 97 ? -25.422 -25.922 -2.467 1 92.06 97 VAL A C 1
ATOM 772 O O . VAL A 1 97 ? -26.344 -25.641 -3.24 1 92.06 97 VAL A O 1
ATOM 775 N N . TRP A 1 98 ? -24.5 -26.891 -2.623 1 91.94 98 TRP A N 1
ATOM 776 C CA . TRP A 1 98 ? -24.844 -28 -3.506 1 91.94 98 TRP A CA 1
ATOM 777 C C . TRP A 1 98 ? -25.75 -29 -2.801 1 91.94 98 TRP A C 1
ATOM 779 O O . TRP A 1 98 ? -25.438 -29.469 -1.697 1 91.94 98 TRP A O 1
ATOM 789 N N . GLN A 1 99 ? -26.859 -29.234 -3.436 1 92.44 99 GLN A N 1
ATOM 790 C CA . GLN A 1 99 ? -27.828 -30.125 -2.768 1 92.44 99 GLN A CA 1
ATOM 791 C C . GLN A 1 99 ? -28.297 -31.219 -3.703 1 92.44 99 GLN A C 1
ATOM 793 O O . GLN A 1 99 ? -28.5 -31 -4.898 1 92.44 99 GLN A O 1
ATOM 798 N N . CYS A 1 100 ? -28.312 -32.438 -3.174 1 91.81 100 CYS A N 1
ATOM 799 C CA . CYS A 1 100 ? -28.922 -33.562 -3.85 1 91.81 100 CYS A CA 1
ATOM 800 C C . CYS A 1 100 ? -30.062 -34.156 -3.021 1 91.81 100 CYS A C 1
ATOM 802 O O . CYS A 1 100 ? -29.891 -34.469 -1.842 1 91.81 100 CYS A O 1
ATOM 804 N N . ARG A 1 101 ? -31.328 -34.188 -3.533 1 87.06 101 ARG A N 1
ATOM 805 C CA . ARG A 1 101 ? -32.469 -34.75 -2.855 1 87.06 101 ARG A CA 1
ATOM 806 C C . ARG A 1 101 ? -33.125 -35.875 -3.684 1 87.06 101 ARG A C 1
ATOM 808 O O . ARG A 1 101 ? -34.344 -36.062 -3.682 1 87.06 101 ARG A O 1
ATOM 815 N N . LYS A 1 102 ? -32.344 -36.531 -4.359 1 82.88 102 LYS A N 1
ATOM 816 C CA . LYS A 1 102 ? -32.875 -37.562 -5.262 1 82.88 102 LYS A CA 1
ATOM 817 C C . LYS A 1 102 ? -33.281 -38.812 -4.504 1 82.88 102 LYS A C 1
ATOM 819 O O . LYS A 1 102 ? -32.719 -39.094 -3.445 1 82.88 102 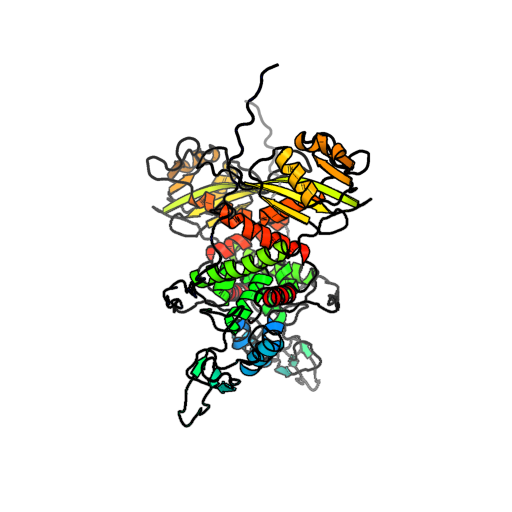LYS A O 1
ATOM 824 N N . GLN A 1 103 ? -34.375 -39.438 -4.852 1 78.75 103 GLN A N 1
ATOM 825 C CA . GLN A 1 103 ? -34.844 -40.688 -4.316 1 78.75 103 GLN A CA 1
ATOM 826 C C . GLN A 1 103 ? -34.344 -41.875 -5.133 1 78.75 103 GLN A C 1
ATOM 828 O O . GLN A 1 103 ? -34.469 -41.906 -6.355 1 78.75 103 GLN A O 1
ATOM 833 N N . ILE A 1 104 ? -33.438 -42.625 -4.527 1 71.44 104 ILE A N 1
ATOM 834 C CA . ILE A 1 104 ? -32.969 -43.844 -5.184 1 71.44 104 ILE A CA 1
ATOM 835 C C . ILE A 1 104 ? -33.656 -45.062 -4.551 1 71.44 104 ILE A C 1
ATOM 837 O O . ILE A 1 104 ? -33.531 -45.281 -3.348 1 71.44 104 ILE A O 1
ATOM 841 N N . ASN A 1 105 ? -34.25 -45.938 -5.402 1 73.12 105 ASN A N 1
ATOM 842 C CA . ASN A 1 105 ? -34.938 -47.156 -5 1 73.12 105 ASN A CA 1
ATOM 843 C C . ASN A 1 105 ? -35.906 -46.875 -3.852 1 73.12 105 ASN A C 1
ATOM 845 O O . ASN A 1 105 ? -35.969 -47.656 -2.893 1 73.12 105 ASN A O 1
ATOM 849 N N . GLY A 1 106 ? -36.594 -45.688 -3.857 1 72.88 106 GLY A N 1
ATOM 850 C CA . GLY A 1 106 ? -37.625 -45.406 -2.875 1 72.88 106 GLY A CA 1
ATOM 851 C C . GLY A 1 106 ? -37.094 -44.688 -1.641 1 72.88 106 GLY A C 1
ATOM 852 O O . GLY A 1 106 ? -37.844 -44.281 -0.77 1 72.88 106 GLY A O 1
ATOM 853 N N . LYS A 1 107 ? -35.781 -44.688 -1.351 1 76.75 107 LYS A N 1
ATOM 854 C CA . LYS A 1 107 ? -35.156 -44.031 -0.198 1 76.75 107 LYS A CA 1
ATOM 855 C C . LYS A 1 107 ? -34.594 -42.656 -0.581 1 76.75 107 LYS A C 1
ATOM 857 O O . LYS A 1 107 ? -33.781 -42.562 -1.516 1 76.75 107 LYS A O 1
ATOM 862 N N . ARG A 1 108 ? -35.188 -41.656 0.009 1 79.12 108 ARG A N 1
ATOM 863 C CA . ARG A 1 108 ? -34.719 -40.281 -0.233 1 79.12 108 ARG A CA 1
ATOM 864 C C . ARG A 1 108 ? -33.438 -40 0.532 1 79.12 108 ARG A C 1
ATOM 866 O O . ARG A 1 108 ? -33.312 -40.406 1.691 1 79.12 108 ARG A O 1
ATOM 873 N N . HIS A 1 109 ? -32.375 -39.562 -0.271 1 83.88 109 HIS A N 1
ATOM 874 C CA . HIS A 1 109 ? -31.219 -39.094 0.48 1 83.88 109 HIS A CA 1
ATOM 875 C C . HIS A 1 109 ? -31.078 -37.594 0.395 1 83.88 109 HIS A C 1
ATOM 877 O O . HIS A 1 109 ? -31.656 -36.969 -0.491 1 83.88 109 HIS A O 1
ATOM 883 N N . TRP A 1 110 ? -30.641 -37 1.47 1 86.31 110 TRP A N 1
ATOM 884 C CA . TRP A 1 110 ? -30.359 -35.594 1.576 1 86.31 110 TRP A CA 1
ATOM 885 C C . TRP A 1 110 ? -28.859 -35.344 1.817 1 86.31 110 TRP A C 1
ATOM 887 O O . TRP A 1 110 ? -28.297 -35.844 2.799 1 86.31 110 TRP A O 1
ATOM 897 N N . CYS A 1 111 ? -28.219 -34.844 0.659 1 88.12 111 CYS A N 1
ATOM 898 C CA . CYS A 1 111 ? -26.797 -34.531 0.774 1 88.12 111 CYS A CA 1
ATOM 899 C C . CYS A 1 111 ? -26.531 -33.062 0.475 1 88.12 111 CYS A C 1
ATOM 901 O O . CYS A 1 111 ? -27.062 -32.5 -0.498 1 88.12 111 CYS A O 1
ATOM 903 N N . GLU A 1 112 ? -25.859 -32.375 1.385 1 89 112 GLU A N 1
ATOM 904 C CA . GLU A 1 112 ? -25.469 -31 1.183 1 89 112 GLU A CA 1
ATOM 905 C C . GLU A 1 112 ? -23.953 -30.844 1.211 1 89 112 GLU A C 1
ATOM 907 O O . GLU A 1 112 ? -23.266 -31.484 2.021 1 89 112 GLU A O 1
ATOM 912 N N . ARG A 1 113 ? -23.469 -30.109 0.198 1 88.31 113 ARG A N 1
ATOM 913 C CA . ARG A 1 113 ? -22.047 -29.812 0.157 1 88.31 113 ARG A CA 1
ATOM 914 C C . ARG A 1 113 ? -21.797 -28.312 -0.014 1 88.31 113 ARG A C 1
ATOM 916 O O . ARG A 1 113 ? -22.625 -27.609 -0.599 1 88.31 113 ARG A O 1
ATOM 923 N N . SER A 1 114 ? -20.641 -27.891 0.508 1 88.5 114 SER A N 1
ATOM 924 C CA . SER A 1 114 ? -20.266 -26.484 0.383 1 88.5 114 SER A CA 1
ATOM 925 C C . SER A 1 114 ? -19.938 -26.125 -1.064 1 88.5 114 SER A C 1
ATOM 927 O O . SER A 1 114 ? -19.453 -26.969 -1.822 1 88.5 114 SER A O 1
ATOM 929 N N . ILE A 1 115 ? -20.219 -24.922 -1.425 1 87.69 115 ILE A N 1
ATOM 930 C CA . ILE A 1 115 ? -19.906 -24.453 -2.771 1 87.69 115 ILE A CA 1
ATOM 931 C C . ILE A 1 115 ? -18.422 -24.078 -2.854 1 87.69 115 ILE A C 1
ATOM 933 O O . ILE A 1 115 ? -17.906 -23.781 -3.936 1 87.69 115 ILE A O 1
ATOM 937 N N . ARG A 1 116 ? -17.812 -24.078 -1.718 1 87.44 116 ARG A N 1
ATOM 938 C CA . ARG A 1 116 ? -16.391 -23.719 -1.671 1 87.44 116 ARG A CA 1
ATOM 939 C C . ARG A 1 116 ? -15.523 -24.844 -2.225 1 87.44 116 ARG A C 1
ATOM 941 O O . ARG A 1 116 ? -15.883 -26.031 -2.127 1 87.44 116 ARG A O 1
ATOM 948 N N . GLY A 1 117 ? -14.477 -24.594 -2.818 1 85.19 117 GLY A N 1
ATOM 949 C CA . GLY A 1 117 ? -13.477 -25.469 -3.406 1 85.19 117 GLY A CA 1
ATOM 950 C C . GLY A 1 117 ? -12.305 -24.719 -4.004 1 85.19 117 GLY A C 1
ATOM 951 O O . GLY A 1 117 ? -12.297 -23.5 -4.039 1 85.19 117 GLY A O 1
ATOM 952 N N . SER A 1 118 ? -11.414 -25.562 -4.328 1 86.5 118 SER A N 1
ATOM 953 C CA . SER A 1 118 ? -10.25 -24.984 -4.992 1 86.5 118 SER A CA 1
ATOM 954 C C . SER A 1 118 ? -9.602 -23.922 -4.129 1 86.5 118 SER A C 1
ATOM 956 O O . SER A 1 118 ? -9.219 -24.172 -2.986 1 86.5 118 SER A O 1
ATOM 958 N N . TRP A 1 119 ? -9.508 -22.656 -4.578 1 91.44 119 TRP A N 1
ATOM 959 C CA . TRP A 1 119 ? -8.836 -21.531 -3.934 1 91.44 119 TRP A CA 1
ATOM 960 C C . TRP A 1 119 ? -9.547 -21.141 -2.646 1 91.44 119 TRP A C 1
ATOM 962 O O . TRP A 1 119 ? -8.922 -20.641 -1.707 1 91.44 119 TRP A O 1
ATOM 972 N N . PHE A 1 120 ? -10.82 -21.5 -2.553 1 91.69 120 PHE A N 1
ATOM 973 C CA . PHE A 1 120 ? -11.641 -21.047 -1.435 1 91.69 120 PHE A CA 1
ATOM 974 C C . PHE A 1 120 ? -11.844 -22.172 -0.426 1 91.69 120 PHE A C 1
ATOM 976 O O . PHE A 1 120 ? -12.531 -22 0.581 1 91.69 120 PHE A O 1
ATOM 983 N N . GLU A 1 121 ? -11.266 -23.312 -0.728 1 87.19 121 GLU A N 1
ATOM 984 C CA . GLU A 1 121 ? -11.445 -24.469 0.133 1 87.19 121 GLU A CA 1
ATOM 985 C C . GLU A 1 121 ? -10.922 -24.219 1.54 1 87.19 121 GLU A C 1
ATOM 987 O O . GLU A 1 121 ? -9.797 -23.734 1.707 1 87.19 121 GLU A O 1
ATOM 992 N N . ASN A 1 122 ? -11.773 -24.391 2.516 1 81.88 122 ASN A N 1
ATOM 993 C CA . ASN A 1 122 ? -11.43 -24.266 3.928 1 81.88 122 ASN A CA 1
ATOM 994 C C . ASN A 1 122 ? -11.062 -22.844 4.297 1 81.88 122 ASN A C 1
ATOM 996 O O . ASN A 1 122 ? -10.305 -22.609 5.242 1 81.88 122 ASN A O 1
ATOM 1000 N N . ALA A 1 123 ? -11.484 -21.938 3.459 1 86.44 123 ALA A N 1
ATOM 1001 C CA . ALA A 1 123 ? -11.195 -20.531 3.768 1 86.44 123 ALA A CA 1
ATOM 1002 C C . ALA A 1 123 ? -12.047 -20.047 4.938 1 86.44 123 ALA A C 1
ATOM 1004 O O . ALA A 1 123 ? -13.227 -20.391 5.043 1 86.44 123 ALA A O 1
ATOM 1005 N N . ASN A 1 124 ? -11.508 -19.297 5.781 1 82.25 124 ASN A N 1
ATOM 1006 C CA . ASN A 1 124 ? -12.211 -18.703 6.918 1 82.25 124 ASN A CA 1
ATOM 1007 C C . ASN A 1 124 ? -12.742 -17.312 6.59 1 82.25 124 ASN A C 1
ATOM 1009 O O . ASN A 1 124 ? -13.172 -16.578 7.484 1 82.25 124 ASN A O 1
ATOM 1013 N N . MET A 1 125 ? -12.656 -16.984 5.418 1 90.12 125 MET A N 1
ATOM 1014 C CA . MET A 1 125 ? -13.125 -15.695 4.93 1 90.12 125 MET A CA 1
ATOM 1015 C C . MET A 1 125 ? -14.211 -15.867 3.871 1 90.12 125 MET A C 1
ATOM 1017 O O . MET A 1 125 ? -14.32 -16.938 3.268 1 90.12 125 MET A O 1
ATOM 1021 N N . THR A 1 126 ? -15.016 -14.812 3.705 1 90.81 126 THR A N 1
ATOM 1022 C CA . THR A 1 126 ? -16.031 -14.852 2.66 1 90.81 126 THR A CA 1
ATOM 1023 C C . THR A 1 126 ? -15.383 -14.812 1.277 1 90.81 126 THR A C 1
ATOM 1025 O O . THR A 1 126 ? -14.195 -14.508 1.148 1 90.81 126 THR A O 1
ATOM 1028 N N . PHE A 1 127 ? -16.203 -15.18 0.275 1 93.12 127 PHE A N 1
ATOM 1029 C CA . PHE A 1 127 ? -15.719 -15.102 -1.097 1 93.12 127 PHE A CA 1
ATOM 1030 C C . PHE A 1 127 ? -15.227 -13.695 -1.412 1 93.12 127 PHE A C 1
ATOM 1032 O O . PHE A 1 127 ? -14.172 -13.523 -2.025 1 93.12 127 PHE A O 1
ATOM 1039 N N . GLU A 1 128 ? -15.977 -12.734 -0.944 1 93 128 GLU A N 1
ATOM 1040 C CA . GLU A 1 128 ? -15.633 -11.344 -1.205 1 93 128 GLU A CA 1
ATOM 1041 C C . GLU A 1 128 ? -14.32 -10.961 -0.536 1 93 128 GLU A C 1
ATOM 1043 O O . GLU A 1 128 ? -13.461 -10.328 -1.154 1 93 128 GLU A O 1
ATOM 1048 N N . GLU A 1 129 ? -14.141 -11.352 0.654 1 93.81 129 GLU A N 1
ATOM 1049 C CA . GLU A 1 129 ? -12.93 -11.039 1.4 1 93.81 129 GLU A CA 1
ATOM 1050 C C . GLU A 1 129 ? -11.703 -11.68 0.76 1 93.81 129 GLU A C 1
ATOM 1052 O O . GLU A 1 129 ? -10.641 -11.062 0.685 1 93.81 129 GLU A O 1
ATOM 1057 N N . VAL A 1 130 ? -11.883 -12.906 0.339 1 95.5 130 VAL A N 1
ATOM 1058 C CA . VAL A 1 130 ? -10.781 -13.617 -0.304 1 95.5 130 VAL A CA 1
ATOM 1059 C C . VAL A 1 130 ? -10.391 -12.906 -1.594 1 95.5 130 VAL A C 1
ATOM 1061 O O . VAL A 1 130 ? -9.203 -12.703 -1.861 1 95.5 130 VAL A O 1
ATOM 1064 N N . MET A 1 131 ? -11.383 -12.523 -2.336 1 96.19 131 MET A N 1
ATOM 1065 C CA . MET A 1 131 ? -11.133 -11.828 -3.594 1 96.19 131 MET A CA 1
ATOM 1066 C C . MET A 1 131 ? -10.461 -10.477 -3.344 1 96.19 131 MET A C 1
ATOM 1068 O O . MET A 1 131 ? -9.508 -10.117 -4.039 1 96.19 131 MET A O 1
ATOM 1072 N N . LYS A 1 132 ? -10.922 -9.758 -2.377 1 97.12 132 LYS A N 1
ATOM 1073 C CA . LYS A 1 132 ? -10.328 -8.469 -2.033 1 97.12 132 LYS A CA 1
ATOM 1074 C C . LYS A 1 132 ? -8.891 -8.641 -1.541 1 97.12 132 LYS A C 1
ATOM 1076 O O . LYS A 1 132 ? -8.008 -7.863 -1.908 1 97.12 132 LYS A O 1
ATOM 1081 N N . PHE A 1 133 ? -8.719 -9.664 -0.712 1 97.5 133 PHE A N 1
ATOM 1082 C CA . PHE A 1 133 ? -7.383 -9.922 -0.196 1 97.5 133 PHE A CA 1
ATOM 1083 C C . PHE A 1 133 ? -6.406 -10.203 -1.334 1 97.5 133 PHE A C 1
ATOM 1085 O O . PHE A 1 133 ? -5.328 -9.609 -1.395 1 97.5 133 PHE A O 1
ATOM 1092 N N . THR A 1 134 ? -6.828 -11.086 -2.201 1 97.19 134 THR A N 1
ATOM 1093 C CA . THR A 1 134 ? -5.98 -11.484 -3.32 1 97.19 134 THR A CA 1
ATOM 1094 C C . THR A 1 134 ? -5.672 -10.281 -4.215 1 97.19 134 THR A C 1
ATOM 1096 O O . THR A 1 134 ? -4.539 -10.125 -4.676 1 97.19 134 THR A O 1
ATOM 1099 N N . TYR A 1 135 ? -6.641 -9.508 -4.379 1 97.75 135 TYR A N 1
ATOM 1100 C CA . TYR A 1 135 ? -6.453 -8.312 -5.199 1 97.75 135 TYR A CA 1
ATOM 1101 C C . TYR A 1 135 ? -5.441 -7.367 -4.559 1 97.75 135 TYR A C 1
ATOM 1103 O O . TYR A 1 135 ? -4.488 -6.938 -5.207 1 97.75 135 TYR A O 1
ATOM 1111 N N . LEU A 1 136 ? -5.672 -7.016 -3.312 1 97.56 136 LEU A N 1
ATOM 1112 C CA . LEU A 1 136 ? -4.805 -6.078 -2.607 1 97.56 136 LEU A CA 1
ATOM 1113 C C . LEU A 1 136 ? -3.379 -6.613 -2.531 1 97.56 136 LEU A C 1
ATOM 1115 O O . LEU A 1 136 ? -2.418 -5.848 -2.639 1 97.56 136 LEU A O 1
ATOM 1119 N N . TRP A 1 137 ? -3.281 -7.938 -2.344 1 97.5 137 TRP A N 1
ATOM 1120 C CA . TRP A 1 137 ? -1.972 -8.578 -2.334 1 97.5 137 TRP A CA 1
ATOM 1121 C C . TRP A 1 137 ? -1.26 -8.391 -3.668 1 97.5 137 TRP A C 1
ATOM 1123 O O . TRP A 1 137 ? -0.075 -8.055 -3.705 1 97.5 137 TRP A O 1
ATOM 1133 N N . CYS A 1 138 ? -1.99 -8.547 -4.738 1 96.5 138 CYS A N 1
ATOM 1134 C CA . CYS A 1 138 ? -1.418 -8.406 -6.074 1 96.5 138 CYS A CA 1
ATOM 1135 C C . CYS A 1 138 ? -1.001 -6.965 -6.34 1 96.5 138 CYS A C 1
ATOM 1137 O O . CYS A 1 138 ? -0.101 -6.715 -7.145 1 96.5 138 CYS A O 1
ATOM 1139 N N . GLN A 1 139 ? -1.692 -6.059 -5.641 1 94.31 139 GLN A N 1
ATOM 1140 C CA . GLN A 1 139 ? -1.344 -4.652 -5.801 1 94.31 139 GLN A CA 1
ATOM 1141 C C . GLN A 1 139 ? -0.184 -4.266 -4.887 1 94.31 139 GLN A C 1
ATOM 1143 O O . GLN A 1 139 ? 0.124 -3.082 -4.734 1 94.31 139 GLN A O 1
ATOM 1148 N N . ASP A 1 140 ? 0.4 -5.191 -4.242 1 93 140 ASP A N 1
ATOM 1149 C CA . ASP A 1 140 ? 1.638 -5.09 -3.477 1 93 140 ASP A CA 1
ATOM 1150 C C . ASP A 1 140 ? 1.424 -4.293 -2.191 1 93 140 ASP A C 1
ATOM 1152 O O . ASP A 1 140 ? 2.309 -3.549 -1.761 1 93 140 ASP A O 1
ATOM 1156 N N . LEU A 1 141 ? 0.198 -4.328 -1.631 1 93.31 141 LEU A N 1
ATOM 1157 C CA . LEU A 1 141 ? -0.01 -3.803 -0.286 1 93.31 141 LEU A CA 1
ATOM 1158 C C . LEU A 1 141 ? 0.623 -4.715 0.758 1 93.31 141 LEU A C 1
ATOM 1160 O O . LEU A 1 141 ? 0.636 -5.938 0.593 1 93.31 141 LEU A O 1
ATOM 1164 N N . ASP A 1 142 ? 1.139 -4.094 1.796 1 89.31 142 ASP A N 1
ATOM 1165 C CA . ASP A 1 142 ? 1.712 -4.945 2.836 1 89.31 142 ASP A CA 1
ATOM 1166 C C . ASP A 1 142 ? 0.618 -5.59 3.684 1 89.31 142 ASP A C 1
ATOM 1168 O O . ASP A 1 142 ? -0.555 -5.227 3.57 1 89.31 142 ASP A O 1
ATOM 1172 N N . GLN A 1 143 ? 1.067 -6.555 4.379 1 90.5 143 GLN A N 1
ATOM 1173 C CA . GLN A 1 143 ? 0.139 -7.379 5.148 1 90.5 143 GLN A CA 1
ATOM 1174 C C . GLN A 1 143 ? -0.671 -6.527 6.125 1 90.5 143 GLN A C 1
ATOM 1176 O O . GLN A 1 143 ? -1.865 -6.766 6.316 1 90.5 143 GLN A O 1
ATOM 1181 N N . TRP A 1 144 ? -0.04 -5.559 6.68 1 87.38 144 TRP A N 1
ATOM 1182 C CA . TRP A 1 144 ? -0.708 -4.699 7.652 1 87.38 144 TRP A CA 1
ATOM 1183 C C . TRP A 1 144 ? -1.788 -3.857 6.98 1 87.38 144 TRP A C 1
ATOM 1185 O O . TRP A 1 144 ? -2.9 -3.736 7.5 1 87.38 144 TRP A O 1
ATOM 1195 N N . GLN A 1 145 ? -1.499 -3.32 5.883 1 90 145 GLN A N 1
ATOM 1196 C CA . GLN A 1 145 ? -2.451 -2.521 5.121 1 90 145 GLN A CA 1
ATOM 1197 C C . GLN A 1 145 ? -3.68 -3.344 4.742 1 90 145 GLN A C 1
ATOM 1199 O O . GLN A 1 145 ? -4.812 -2.875 4.875 1 90 145 GLN A O 1
ATOM 1204 N N . ILE A 1 146 ? -3.381 -4.547 4.344 1 95.06 146 ILE A N 1
ATOM 1205 C CA . ILE A 1 146 ? -4.473 -5.406 3.9 1 95.06 146 ILE A CA 1
ATOM 1206 C C . ILE A 1 146 ? -5.348 -5.785 5.094 1 95.06 146 ILE A C 1
ATOM 1208 O O . ILE A 1 146 ? -6.578 -5.75 5.004 1 95.06 146 ILE A O 1
ATOM 1212 N N . LYS A 1 147 ? -4.688 -6.137 6.16 1 93.44 147 LYS A N 1
ATOM 1213 C CA . LYS A 1 147 ? -5.402 -6.484 7.383 1 93.44 147 LYS A CA 1
ATOM 1214 C C . LYS A 1 147 ? -6.332 -5.359 7.816 1 93.44 147 LYS A C 1
ATOM 1216 O O . LYS A 1 147 ? -7.488 -5.602 8.172 1 93.44 147 LYS A O 1
ATOM 1221 N N . LYS A 1 148 ? -5.867 -4.172 7.703 1 90.62 148 LYS A N 1
ATOM 1222 C CA . LYS A 1 148 ? -6.652 -3.012 8.117 1 90.62 148 LYS A CA 1
ATOM 1223 C C . LYS A 1 148 ? -7.805 -2.758 7.145 1 90.62 148 LYS A C 1
ATOM 1225 O O . LYS A 1 148 ? -8.93 -2.498 7.566 1 90.62 148 LYS A O 1
ATOM 1230 N N . GLN A 1 149 ? -7.516 -2.836 5.887 1 93.44 149 GLN A N 1
ATOM 1231 C CA . GLN A 1 149 ? -8.523 -2.578 4.863 1 93.44 149 GLN A CA 1
ATOM 1232 C C . GLN A 1 149 ? -9.672 -3.582 4.961 1 93.44 149 GLN A C 1
ATOM 1234 O O . GLN A 1 149 ? -10.828 -3.229 4.742 1 93.44 149 GLN A O 1
ATOM 1239 N N . LEU A 1 150 ? -9.359 -4.824 5.324 1 94.62 150 LEU A N 1
ATOM 1240 C CA . LEU A 1 150 ? -10.367 -5.879 5.293 1 94.62 150 LEU A CA 1
ATOM 1241 C C . LEU A 1 150 ? -10.906 -6.16 6.691 1 94.62 150 LEU A C 1
ATOM 1243 O O . LEU A 1 150 ? -11.93 -6.824 6.844 1 94.62 150 LEU A O 1
ATOM 1247 N N . GLY A 1 151 ? -10.203 -5.656 7.688 1 91.44 151 GLY A N 1
ATOM 1248 C CA . GLY A 1 151 ? -10.625 -5.906 9.055 1 91.44 151 GLY A CA 1
ATOM 1249 C C . GLY A 1 151 ? -10.516 -7.363 9.453 1 91.44 151 GLY A C 1
ATOM 1250 O O . GLY A 1 151 ? -11.406 -7.902 10.117 1 91.44 151 GLY A O 1
ATOM 1251 N N . ILE A 1 152 ? -9.508 -8.047 8.984 1 92.25 152 ILE A N 1
ATOM 1252 C CA . ILE A 1 152 ? -9.336 -9.461 9.289 1 92.25 152 ILE A CA 1
ATOM 1253 C C . ILE A 1 152 ? -8.266 -9.641 10.367 1 92.25 152 ILE A C 1
ATOM 1255 O O . ILE A 1 152 ? -7.523 -8.703 10.664 1 92.25 152 ILE A O 1
ATOM 1259 N N . GLY A 1 153 ? -8.266 -10.828 10.938 1 90.56 153 GLY A N 1
ATOM 1260 C CA . GLY A 1 153 ? -7.293 -11.133 11.969 1 90.56 153 GLY A CA 1
ATOM 1261 C C . GLY A 1 153 ? -5.891 -11.328 11.43 1 90.56 153 GLY A C 1
ATOM 1262 O O . GLY A 1 153 ? -5.707 -11.602 10.242 1 90.56 153 GLY A O 1
ATOM 1263 N N . SER A 1 154 ? -4.914 -11.172 12.312 1 90.75 154 SER A N 1
ATOM 1264 C CA . SER A 1 154 ? -3.51 -11.281 11.938 1 90.75 154 SER A CA 1
ATOM 1265 C C . SER A 1 154 ? -3.182 -12.672 11.406 1 90.75 154 SER A C 1
ATOM 1267 O O . SER A 1 154 ? -2.43 -12.812 10.445 1 90.75 154 SER A O 1
ATOM 1269 N N . HIS A 1 155 ? -3.779 -13.625 11.977 1 90.38 155 HIS A N 1
ATOM 1270 C CA . HIS A 1 155 ? -3.486 -15 11.562 1 90.38 155 HIS A CA 1
ATOM 1271 C C . HIS A 1 155 ? -4.012 -15.273 10.156 1 90.38 155 HIS A C 1
ATOM 1273 O O . HIS A 1 155 ? -3.312 -15.867 9.336 1 90.38 155 HIS A O 1
ATOM 1279 N N . ALA A 1 156 ? -5.23 -14.836 9.961 1 92.06 156 ALA A N 1
ATOM 1280 C CA . ALA A 1 156 ? -5.805 -15 8.633 1 92.06 156 ALA A CA 1
ATOM 1281 C C . ALA A 1 156 ? -4.961 -14.289 7.574 1 92.06 156 ALA A C 1
ATOM 1283 O O . ALA A 1 156 ? -4.727 -14.836 6.492 1 92.06 156 ALA A O 1
ATOM 1284 N N . ALA A 1 157 ? -4.5 -13.125 7.953 1 94 157 ALA A N 1
ATOM 1285 C CA . ALA A 1 157 ? -3.695 -12.344 7.02 1 94 157 ALA A CA 1
ATOM 1286 C C . ALA A 1 157 ? -2.393 -13.062 6.684 1 94 157 ALA A C 1
ATOM 1288 O O . ALA A 1 157 ? -1.983 -13.117 5.52 1 94 157 ALA A O 1
ATOM 1289 N N . VAL A 1 158 ? -1.79 -13.641 7.691 1 90.62 158 VAL A N 1
ATOM 1290 C CA . VAL A 1 158 ? -0.532 -14.352 7.496 1 90.62 158 VAL A CA 1
ATOM 1291 C C . VAL A 1 158 ? -0.764 -15.586 6.621 1 90.62 158 VAL A C 1
ATOM 1293 O O . VAL A 1 158 ? -0.009 -15.836 5.68 1 90.62 158 VAL A O 1
ATOM 1296 N N . ASP A 1 159 ? -1.805 -16.297 6.945 1 91.69 159 ASP A N 1
ATOM 1297 C CA . ASP A 1 159 ? -2.125 -17.5 6.191 1 91.69 159 ASP A CA 1
ATOM 1298 C C . ASP A 1 159 ? -2.336 -17.188 4.711 1 91.69 159 ASP A C 1
ATOM 1300 O O . ASP A 1 159 ? -1.77 -17.844 3.844 1 91.69 159 ASP A O 1
ATOM 1304 N N . TRP A 1 160 ? -3.072 -16.203 4.48 1 95.38 160 TRP A N 1
ATOM 1305 C CA . TRP A 1 160 ? -3.426 -15.914 3.094 1 95.38 160 TRP A CA 1
ATOM 1306 C C . TRP A 1 160 ? -2.244 -15.297 2.35 1 95.38 160 TRP A C 1
ATOM 1308 O O . TRP A 1 160 ? -2.102 -15.484 1.138 1 95.38 160 TRP A O 1
ATOM 1318 N N . ASP A 1 161 ? -1.374 -14.547 3.059 1 94.06 161 ASP A N 1
ATOM 1319 C CA . ASP A 1 161 ? -0.113 -14.117 2.459 1 94.06 161 ASP A CA 1
ATOM 1320 C C . ASP A 1 161 ? 0.708 -15.32 1.995 1 94.06 161 ASP A C 1
ATOM 1322 O O . ASP A 1 161 ? 1.239 -15.32 0.883 1 94.06 161 ASP A O 1
ATOM 1326 N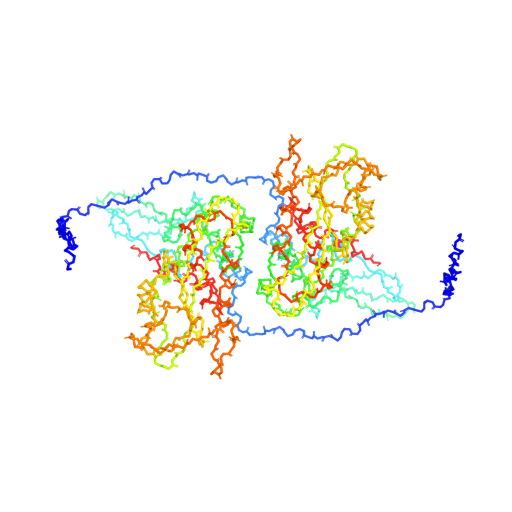 N . MET A 1 162 ? 0.686 -16.281 2.844 1 91.75 162 MET A N 1
ATOM 1327 C CA . MET A 1 162 ? 1.442 -17.5 2.543 1 91.75 162 MET A CA 1
ATOM 1328 C C . MET A 1 162 ? 0.824 -18.25 1.366 1 91.75 162 MET A C 1
ATOM 1330 O O . MET A 1 162 ? 1.541 -18.75 0.495 1 91.75 162 MET A O 1
ATOM 1334 N N . PHE A 1 163 ? -0.504 -18.312 1.36 1 93.5 163 PHE A N 1
ATOM 1335 C CA . PHE A 1 163 ? -1.186 -18.984 0.261 1 93.5 163 PHE A CA 1
ATOM 1336 C C . PHE A 1 163 ? -0.869 -18.312 -1.067 1 93.5 163 PHE A C 1
ATOM 1338 O O . PHE A 1 163 ? -0.616 -18.984 -2.068 1 93.5 163 PHE A O 1
ATOM 1345 N N . CYS A 1 164 ? -0.88 -16.984 -1.054 1 96 164 CYS A N 1
ATOM 1346 C CA . CYS A 1 164 ? -0.592 -16.25 -2.275 1 96 164 CYS A CA 1
ATOM 1347 C C . CYS A 1 164 ? 0.836 -16.5 -2.744 1 96 164 CYS A C 1
ATOM 1349 O O . CYS A 1 164 ? 1.078 -16.688 -3.936 1 96 164 CYS A O 1
ATOM 1351 N N . ARG A 1 165 ? 1.737 -16.547 -1.821 1 93.69 165 ARG A N 1
ATOM 1352 C CA . ARG A 1 165 ? 3.129 -16.781 -2.189 1 93.69 165 ARG A CA 1
ATOM 1353 C C . ARG A 1 165 ? 3.324 -18.203 -2.715 1 93.69 165 ARG A C 1
ATOM 1355 O O . ARG A 1 165 ? 4.152 -18.438 -3.598 1 93.69 165 ARG A O 1
ATOM 1362 N N . GLU A 1 166 ? 2.598 -19.109 -2.16 1 91.62 166 GLU A N 1
ATOM 1363 C CA . GLU A 1 166 ? 2.674 -20.484 -2.623 1 91.62 166 GLU A CA 1
ATOM 1364 C C . GLU A 1 166 ? 2.254 -20.609 -4.086 1 91.62 166 GLU A C 1
ATOM 1366 O O . GLU A 1 166 ? 2.834 -21.391 -4.844 1 91.62 166 GLU A O 1
ATOM 1371 N N . VAL A 1 167 ? 1.247 -19.859 -4.406 1 94.25 167 VAL A N 1
ATOM 1372 C CA . VAL A 1 167 ? 0.814 -19.844 -5.801 1 94.25 167 VAL A CA 1
ATOM 1373 C C . VAL A 1 167 ? 1.975 -19.406 -6.695 1 94.25 167 VAL A C 1
ATOM 1375 O O . VAL A 1 167 ? 2.207 -20 -7.75 1 94.25 167 VAL A O 1
ATOM 1378 N N . CYS A 1 168 ? 2.719 -18.406 -6.254 1 93.25 168 CYS A N 1
ATOM 1379 C CA . CYS A 1 168 ? 3.867 -17.922 -7.016 1 93.25 168 CYS A CA 1
ATOM 1380 C C . CYS A 1 168 ? 4.941 -19 -7.125 1 93.25 168 CYS A C 1
ATOM 1382 O O . CYS A 1 168 ? 5.535 -19.188 -8.188 1 93.25 168 CYS A O 1
ATOM 1384 N N . GLU A 1 169 ? 5.141 -19.688 -6.055 1 88 169 GLU A N 1
ATOM 1385 C CA . GLU A 1 169 ? 6.16 -20.734 -6.027 1 88 169 GLU A CA 1
ATOM 1386 C C . GLU A 1 169 ? 5.84 -21.844 -7.02 1 88 169 GLU A C 1
ATOM 1388 O O . GLU A 1 169 ? 6.703 -22.266 -7.793 1 88 169 GLU A O 1
ATOM 1393 N N . VAL A 1 170 ? 4.605 -22.281 -6.996 1 88.5 170 VAL A N 1
ATOM 1394 C CA . VAL A 1 170 ? 4.184 -23.391 -7.852 1 88.5 170 VAL A CA 1
ATOM 1395 C C . VAL A 1 170 ? 4.246 -22.953 -9.312 1 88.5 170 VAL A C 1
ATOM 1397 O O . VAL A 1 170 ? 4.699 -23.719 -10.172 1 88.5 170 VAL A O 1
ATOM 1400 N N . THR A 1 171 ? 3.828 -21.781 -9.586 1 88.75 171 THR A N 1
ATOM 1401 C CA . THR A 1 171 ? 3.805 -21.281 -10.953 1 88.75 171 THR A CA 1
ATOM 1402 C C . THR A 1 171 ? 5.215 -21.188 -11.523 1 88.75 171 THR A C 1
ATOM 1404 O O . THR A 1 171 ? 5.445 -21.547 -12.688 1 88.75 171 THR A O 1
ATOM 1407 N N . LEU A 1 172 ? 6.117 -20.703 -10.742 1 79.62 172 LEU A N 1
ATOM 1408 C CA . LEU A 1 172 ? 7.48 -20.5 -11.227 1 79.62 172 LEU A CA 1
ATOM 1409 C C . LEU A 1 172 ? 8.211 -21.844 -11.352 1 79.62 172 LEU A C 1
ATOM 1411 O O . LEU A 1 172 ? 9.109 -21.984 -12.188 1 79.62 172 LEU A O 1
ATOM 1415 N N . PHE A 1 173 ? 7.797 -22.75 -10.531 1 74.88 173 PHE A N 1
ATOM 1416 C CA . PHE A 1 173 ? 8.375 -24.094 -10.625 1 74.88 173 PHE A CA 1
ATOM 1417 C C . PHE A 1 173 ? 7.918 -24.797 -11.898 1 74.88 173 PHE A C 1
ATOM 1419 O O . PHE A 1 173 ? 8.695 -25.516 -12.523 1 74.88 173 PHE A O 1
ATOM 1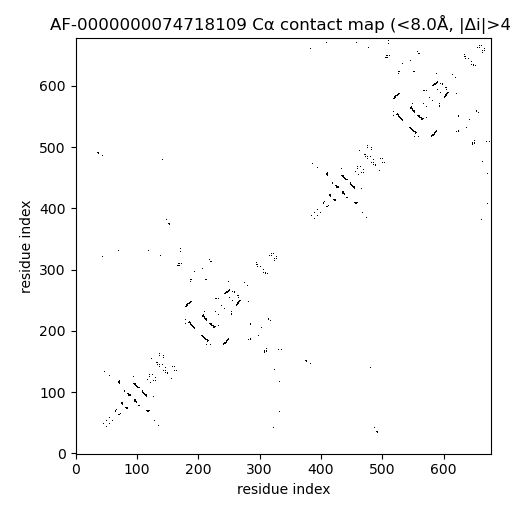426 N N . GLU A 1 174 ? 6.75 -24.516 -12.297 1 74.69 174 GLU A N 1
ATOM 1427 C CA . GLU A 1 174 ? 6.184 -25.156 -13.484 1 74.69 174 GLU A CA 1
ATOM 1428 C C . GLU A 1 174 ? 6.758 -24.562 -14.758 1 74.69 174 GLU A C 1
ATOM 1430 O O . GLU A 1 174 ? 6.867 -25.25 -15.781 1 74.69 174 GLU A O 1
ATOM 1435 N N . LYS A 1 175 ? 7.105 -23.312 -14.734 1 69.94 175 LYS A N 1
ATOM 1436 C CA . LYS A 1 175 ? 7.57 -22.609 -15.93 1 69.94 175 LYS A CA 1
ATOM 1437 C C . LYS A 1 175 ? 9.094 -22.609 -16 1 69.94 175 LYS A C 1
ATOM 1439 O O . LYS A 1 175 ? 9.703 -21.562 -16.281 1 69.94 175 LYS A O 1
ATOM 1444 N N . ARG A 1 176 ? 9.688 -23.703 -15.844 1 70.56 176 ARG A N 1
ATOM 1445 C CA . ARG A 1 176 ? 11.141 -23.766 -15.844 1 70.56 176 ARG A CA 1
ATOM 1446 C C . ARG A 1 176 ? 11.688 -23.844 -17.266 1 70.56 176 ARG A C 1
ATOM 1448 O O . ARG A 1 176 ? 11.797 -24.922 -17.844 1 70.56 176 ARG A O 1
ATOM 1455 N N . GLU A 1 177 ? 11.602 -22.75 -17.875 1 76.88 177 GLU A N 1
ATOM 1456 C CA . GLU A 1 177 ? 12.227 -22.672 -19.188 1 76.88 177 GLU A CA 1
ATOM 1457 C C . GLU A 1 177 ? 13.625 -22.078 -19.094 1 76.88 177 GLU A C 1
ATOM 1459 O O . GLU A 1 177 ? 13.875 -21.172 -18.297 1 76.88 177 GLU A O 1
ATOM 1464 N N . LYS A 1 178 ? 14.547 -22.719 -19.859 1 84.94 178 LYS A N 1
ATOM 1465 C CA . LYS A 1 178 ? 15.922 -22.219 -19.891 1 84.94 178 LYS A CA 1
ATOM 1466 C C . LYS A 1 178 ? 15.977 -20.812 -20.5 1 84.94 178 LYS A C 1
ATOM 1468 O O . LYS A 1 178 ? 15.203 -20.5 -21.406 1 84.94 178 LYS A O 1
ATOM 1473 N N . ILE A 1 179 ? 16.828 -20.062 -19.969 1 86.31 179 ILE A N 1
ATOM 1474 C CA . ILE A 1 179 ? 16.984 -18.688 -20.422 1 86.31 179 ILE A CA 1
ATOM 1475 C C . ILE A 1 179 ? 18.172 -18.594 -21.391 1 86.31 179 ILE A C 1
ATOM 1477 O O . ILE A 1 179 ? 19.172 -19.297 -21.219 1 86.31 179 ILE A O 1
ATOM 1481 N N . GLY A 1 180 ? 18.016 -17.781 -22.375 1 86.12 180 GLY A N 1
ATOM 1482 C CA . GLY A 1 180 ? 19.094 -17.547 -23.312 1 86.12 180 GLY A CA 1
ATOM 1483 C C . GLY A 1 180 ? 18.953 -18.328 -24.594 1 86.12 180 GLY A C 1
ATOM 1484 O O . GLY A 1 180 ? 17.828 -18.562 -25.062 1 86.12 180 GLY A O 1
ATOM 1485 N N . GLY A 1 181 ? 20.047 -18.594 -25.219 1 85.5 181 GLY A N 1
ATOM 1486 C CA . GLY A 1 181 ? 20.172 -19.219 -26.516 1 85.5 181 GLY A CA 1
ATOM 1487 C C . GLY A 1 181 ? 21.297 -18.656 -27.359 1 85.5 181 GLY A C 1
ATOM 1488 O O . GLY A 1 181 ? 22 -17.75 -26.922 1 85.5 181 GLY A O 1
ATOM 1489 N N . PRO A 1 182 ? 21.469 -19.297 -28.484 1 86.06 182 PRO A N 1
ATOM 1490 C CA . PRO A 1 182 ? 22.578 -18.828 -29.312 1 86.06 182 PRO A CA 1
ATOM 1491 C C . PRO A 1 182 ? 22.5 -17.344 -29.625 1 86.06 182 PRO A C 1
ATOM 1493 O O . PRO A 1 182 ? 21.469 -16.859 -30.125 1 86.06 182 PRO A O 1
ATOM 1496 N N . GLY A 1 183 ? 23.516 -16.609 -29.25 1 82.94 183 GLY A N 1
ATOM 1497 C CA . GLY A 1 183 ? 23.609 -15.195 -29.547 1 82.94 183 GLY A CA 1
ATOM 1498 C C . GLY A 1 183 ? 23 -14.312 -28.484 1 82.94 183 GLY A C 1
ATOM 1499 O O . GLY A 1 183 ? 23.062 -13.086 -28.562 1 82.94 183 GLY A O 1
ATOM 1500 N N . LYS A 1 184 ? 22.375 -14.906 -27.562 1 88.06 184 LYS A N 1
ATOM 1501 C CA . LYS A 1 184 ? 21.75 -14.133 -26.5 1 88.06 184 LYS A CA 1
ATOM 1502 C C . LYS A 1 184 ? 22.703 -13.953 -25.328 1 88.06 184 LYS A C 1
ATOM 1504 O O . LYS A 1 184 ? 23.594 -14.781 -25.109 1 88.06 184 LYS A O 1
ATOM 1509 N N . LEU A 1 185 ? 22.516 -12.82 -24.641 1 88.31 185 LEU A N 1
ATOM 1510 C CA . LEU A 1 185 ? 23.391 -12.477 -23.531 1 88.31 185 LEU A CA 1
ATOM 1511 C C . LEU A 1 185 ? 22.641 -12.594 -22.188 1 88.31 185 LEU A C 1
ATOM 1513 O O . LEU A 1 185 ? 21.5 -12.156 -22.078 1 88.31 185 LEU A O 1
ATOM 1517 N N . VAL A 1 186 ? 23.328 -13.289 -21.281 1 89.75 186 VAL A N 1
ATOM 1518 C CA . VAL A 1 186 ? 22.781 -13.398 -19.938 1 89.75 186 VAL A CA 1
ATOM 1519 C C . VAL A 1 186 ? 23.812 -12.945 -18.906 1 89.75 186 VAL A C 1
ATOM 1521 O O . VAL A 1 186 ? 25.016 -13.125 -19.109 1 89.75 186 VAL A O 1
ATOM 1524 N N . GLN A 1 187 ? 23.328 -12.297 -17.922 1 89.44 187 GLN A N 1
ATOM 1525 C CA . GLN A 1 187 ? 24.172 -11.906 -16.797 1 89.44 187 GLN A CA 1
ATOM 1526 C C . GLN A 1 187 ? 23.953 -12.828 -15.602 1 89.44 187 GLN A C 1
ATOM 1528 O O . GLN A 1 187 ? 22.812 -13.203 -15.305 1 89.44 187 GLN A O 1
ATOM 1533 N N . ILE A 1 188 ? 25.078 -13.281 -15.023 1 87.38 188 ILE A N 1
ATOM 1534 C CA . ILE A 1 188 ? 24.953 -14.141 -13.852 1 87.38 188 ILE A CA 1
ATOM 1535 C C . ILE A 1 188 ? 25.719 -13.516 -12.68 1 87.38 188 ILE A C 1
ATOM 1537 O O . ILE A 1 188 ? 26.703 -12.812 -12.875 1 87.38 188 ILE A O 1
ATOM 1541 N N . ASP A 1 189 ? 25.172 -13.688 -11.508 1 87.31 189 ASP A N 1
ATOM 1542 C CA . ASP A 1 189 ? 25.812 -13.148 -10.305 1 87.31 189 ASP A CA 1
ATOM 1543 C C . ASP A 1 189 ? 25.25 -13.812 -9.047 1 87.31 189 ASP A C 1
ATOM 1545 O O . ASP A 1 189 ? 24.219 -14.484 -9.094 1 87.31 189 ASP A O 1
ATOM 1549 N N . GLU A 1 190 ? 26.109 -13.719 -8.055 1 86.81 190 GLU A N 1
ATOM 1550 C CA . GLU A 1 190 ? 25.656 -14.188 -6.742 1 86.81 190 GLU A CA 1
ATOM 1551 C C . GLU A 1 190 ? 25.453 -13.016 -5.781 1 86.81 190 GLU A C 1
ATOM 1553 O O . GLU A 1 190 ? 26.109 -11.977 -5.914 1 86.81 190 GLU A O 1
ATOM 1558 N N . SER A 1 191 ? 24.484 -13.188 -4.934 1 84.12 191 SER A N 1
ATOM 1559 C CA . SER A 1 191 ? 24.25 -12.172 -3.908 1 84.12 191 SER A CA 1
ATOM 1560 C C . SER A 1 191 ? 23.922 -12.82 -2.562 1 84.12 191 SER A C 1
ATOM 1562 O O . SER A 1 191 ? 23.344 -13.906 -2.512 1 84.12 191 SER A O 1
ATOM 1564 N N . LYS A 1 192 ? 24.375 -12.242 -1.522 1 79.44 192 LYS A N 1
ATOM 1565 C CA . LYS A 1 192 ? 24.094 -12.734 -0.178 1 79.44 192 LYS A CA 1
ATOM 1566 C C . LYS A 1 192 ? 22.984 -11.914 0.475 1 79.44 192 LYS A C 1
ATOM 1568 O O . LYS A 1 192 ? 23.031 -10.68 0.466 1 79.44 192 LYS A O 1
ATOM 1573 N N . ILE A 1 193 ? 22.016 -12.703 0.917 1 74.94 193 ILE A N 1
ATOM 1574 C CA . ILE A 1 193 ? 20.906 -12.047 1.61 1 74.94 193 ILE A CA 1
ATOM 1575 C C . ILE A 1 193 ? 21.078 -12.188 3.121 1 74.94 193 ILE A C 1
ATOM 1577 O O . ILE A 1 193 ? 21.422 -13.273 3.613 1 74.94 193 ILE A O 1
ATOM 1581 N N . GLY A 1 194 ? 20.766 -11.062 3.984 1 62.22 194 GLY A N 1
ATOM 1582 C CA . GLY A 1 194 ? 20.844 -11.07 5.438 1 62.22 194 GLY A CA 1
ATOM 1583 C C . GLY A 1 194 ? 22.234 -10.766 5.969 1 62.22 194 GLY A C 1
ATOM 1584 O O . GLY A 1 194 ? 23.109 -11.625 5.941 1 62.22 194 GLY A O 1
ATOM 1585 N N . LYS A 1 195 ? 22.828 -9.672 5.629 1 53.84 195 LYS A N 1
ATOM 1586 C CA . LYS A 1 195 ? 24.156 -9.391 6.176 1 53.84 195 LYS A CA 1
ATOM 1587 C C . LYS A 1 195 ? 24.078 -8.984 7.645 1 53.84 195 LYS A C 1
ATOM 1589 O O . LYS A 1 195 ? 23.094 -8.383 8.07 1 53.84 195 LYS A O 1
ATOM 1594 N N . ARG A 1 196 ? 25.047 -9.609 8.344 1 45.91 196 ARG A N 1
ATOM 1595 C CA . ARG A 1 196 ? 25.312 -9.258 9.734 1 45.91 196 ARG A CA 1
ATOM 1596 C C . ARG A 1 196 ? 25.625 -7.77 9.867 1 45.91 196 ARG A C 1
ATOM 1598 O O . ARG A 1 196 ? 26.406 -7.219 9.094 1 45.91 196 ARG A O 1
ATOM 1605 N N . LYS A 1 197 ? 24.641 -7.156 10.531 1 45.19 197 LYS A N 1
ATOM 1606 C CA . LYS A 1 197 ? 25.156 -5.852 10.922 1 45.19 197 LYS A CA 1
ATOM 1607 C C . LYS A 1 197 ? 26.406 -5.992 11.797 1 45.19 197 LYS A C 1
ATOM 1609 O O . LYS A 1 197 ? 26.391 -6.715 12.789 1 45.19 197 LYS A O 1
ATOM 1614 N N . TYR A 1 198 ? 27.406 -5.293 11.539 1 44.91 198 TYR A N 1
ATOM 1615 C CA . TYR A 1 198 ? 28.641 -4.996 12.242 1 44.91 198 TYR A CA 1
ATOM 1616 C C . TYR A 1 198 ? 29.312 -6.277 12.727 1 44.91 198 TYR A C 1
ATOM 1618 O O . TYR A 1 198 ? 29.984 -6.285 13.766 1 44.91 198 TYR A O 1
ATOM 1626 N N . HIS A 1 199 ? 29.125 -7.414 12.125 1 43.56 199 HIS A N 1
ATOM 1627 C CA . HIS A 1 199 ? 29.781 -8.641 12.555 1 43.56 199 HIS A CA 1
ATOM 1628 C C . HIS A 1 199 ? 29.453 -8.977 14 1 43.56 199 HIS A C 1
ATOM 1630 O O . HIS A 1 199 ? 30.219 -9.688 14.664 1 43.56 199 HIS A O 1
ATOM 1636 N N . ARG A 1 200 ? 28.75 -8.094 14.898 1 39.62 200 ARG A N 1
ATOM 1637 C CA . ARG A 1 200 ? 28.297 -8.328 16.266 1 39.62 200 ARG A CA 1
ATOM 1638 C C . ARG A 1 200 ? 26.797 -8.625 16.312 1 39.62 200 ARG A C 1
ATOM 1640 O O . ARG A 1 200 ? 26.047 -8.188 15.43 1 39.62 200 ARG A O 1
ATOM 1647 N N . GLY A 1 201 ? 26.234 -9.773 17.062 1 43.81 201 GLY A N 1
ATOM 1648 C CA . GLY A 1 201 ? 24.938 -10.367 17.328 1 43.81 201 GLY A CA 1
ATOM 1649 C C . GLY A 1 201 ? 24.75 -11.727 16.656 1 43.81 201 GLY A C 1
ATOM 1650 O O . GLY A 1 201 ? 25.719 -12.328 16.188 1 43.81 201 GLY A O 1
ATOM 1651 N N . HIS A 1 202 ? 23.609 -12.289 16.781 1 45.12 202 HIS A N 1
ATOM 1652 C CA . HIS A 1 202 ? 23.359 -13.656 16.344 1 45.12 202 HIS A CA 1
ATOM 1653 C C . HIS A 1 202 ? 23.703 -13.828 14.867 1 45.12 202 HIS A C 1
ATOM 1655 O O . HIS A 1 202 ? 23.375 -12.977 14.039 1 45.12 202 HIS A O 1
ATOM 1661 N N . VAL A 1 203 ? 24.734 -14.625 14.672 1 43.25 203 VAL A N 1
ATOM 1662 C CA . VAL A 1 203 ? 25.156 -15.078 13.352 1 43.25 203 VAL A CA 1
ATOM 1663 C C . VAL A 1 203 ? 23.938 -15.398 12.492 1 43.25 203 VAL A C 1
ATOM 1665 O O . VAL A 1 203 ? 23.172 -16.312 12.812 1 43.25 203 VAL A O 1
ATOM 1668 N N . VAL A 1 204 ? 23.266 -14.469 12.086 1 51.72 204 VAL A N 1
ATOM 1669 C CA . VAL A 1 204 ? 22.297 -14.914 11.094 1 51.72 204 VAL A CA 1
ATOM 1670 C C . VAL A 1 204 ? 23.016 -15.367 9.828 1 51.72 204 VAL A C 1
ATOM 1672 O O . VAL A 1 204 ? 23.828 -14.617 9.266 1 51.72 204 VAL A O 1
ATOM 1675 N N . GLU A 1 205 ? 23.312 -16.562 9.727 1 57.62 205 GLU A N 1
ATOM 1676 C CA . GLU A 1 205 ? 23.922 -17.109 8.516 1 57.62 205 GLU A CA 1
ATOM 1677 C C . GLU A 1 205 ? 23.172 -16.656 7.27 1 57.62 205 GLU A C 1
ATOM 1679 O O . GLU A 1 205 ? 21.953 -16.844 7.168 1 57.62 205 GLU A O 1
ATOM 1684 N N . GLY A 1 206 ? 23.609 -15.672 6.645 1 67.38 206 GLY A N 1
ATOM 1685 C CA . GLY A 1 206 ? 23.031 -15.203 5.398 1 67.38 206 GLY A CA 1
ATOM 1686 C C . GLY A 1 206 ? 22.797 -16.312 4.395 1 67.38 206 GLY A C 1
ATOM 1687 O O . GLY A 1 206 ? 23.188 -17.453 4.621 1 67.38 206 GLY A O 1
ATOM 1688 N N . GLN A 1 207 ? 21.844 -16.188 3.494 1 76 207 GLN A N 1
ATOM 1689 C CA . GLN A 1 207 ? 21.484 -17.094 2.418 1 76 207 GLN A CA 1
ATOM 1690 C C . GLN A 1 207 ? 22 -16.594 1.07 1 76 207 GLN A C 1
ATOM 1692 O O . GLN A 1 207 ? 21.781 -15.43 0.719 1 76 207 GLN A O 1
ATOM 1697 N N . TRP A 1 208 ? 22.891 -17.453 0.44 1 83.06 208 TRP A N 1
ATOM 1698 C CA . TRP A 1 20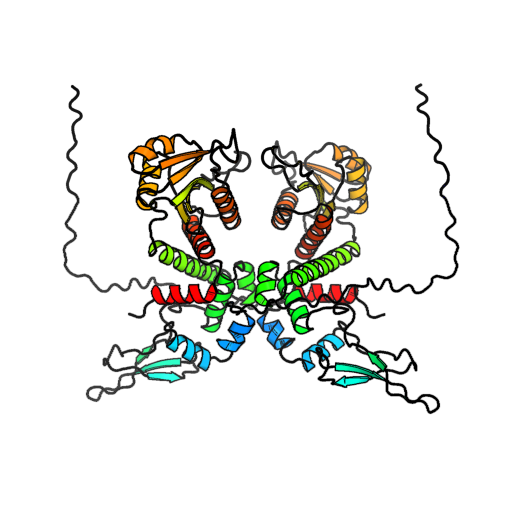8 ? 23.359 -17.094 -0.895 1 83.06 208 TRP A CA 1
ATOM 1699 C C . TRP A 1 208 ? 22.281 -17.344 -1.939 1 83.06 208 TRP A C 1
ATOM 1701 O O . TRP A 1 208 ? 21.578 -18.359 -1.873 1 83.06 208 TRP A O 1
ATOM 1711 N N . VAL A 1 209 ? 22.234 -16.406 -2.82 1 87.31 209 VAL A N 1
ATOM 1712 C CA . VAL A 1 209 ? 21.312 -16.562 -3.939 1 87.31 209 VAL A CA 1
ATOM 1713 C C . VAL A 1 209 ? 22.078 -16.422 -5.258 1 87.31 209 VAL A C 1
ATOM 1715 O O . VAL A 1 209 ? 22.984 -15.594 -5.367 1 87.31 209 VAL A O 1
ATOM 1718 N N . PHE A 1 210 ? 21.797 -17.297 -6.184 1 87.88 210 PHE A N 1
ATOM 1719 C CA . PHE A 1 210 ? 22.312 -17.25 -7.543 1 87.88 210 PHE A CA 1
ATOM 1720 C C . PHE A 1 210 ? 21.25 -16.766 -8.516 1 87.88 210 PHE A C 1
ATOM 1722 O O . PHE A 1 210 ? 20.094 -17.156 -8.438 1 87.88 210 PHE A O 1
ATOM 1729 N N . GLY A 1 211 ? 21.672 -15.773 -9.328 1 89.81 211 GLY A N 1
ATOM 1730 C CA . GLY A 1 211 ? 20.719 -15.195 -10.25 1 89.81 211 GLY A CA 1
ATOM 1731 C C . GLY A 1 211 ? 21.219 -15.133 -11.68 1 89.81 211 GLY A C 1
ATOM 1732 O O . GLY A 1 211 ? 22.422 -14.992 -11.914 1 89.81 211 GLY A O 1
ATOM 1733 N N . VAL A 1 212 ? 20.375 -15.375 -12.617 1 88.5 212 VAL A N 1
ATOM 1734 C CA . VAL A 1 212 ? 20.594 -15.227 -14.047 1 88.5 212 VAL A CA 1
ATOM 1735 C C . VAL A 1 212 ? 19.547 -14.281 -14.633 1 88.5 212 VAL A C 1
ATOM 1737 O O . VAL A 1 212 ? 18.359 -14.383 -14.312 1 88.5 212 VAL A O 1
ATOM 1740 N N . ILE A 1 213 ? 20 -13.305 -15.367 1 89.69 213 ILE A N 1
ATOM 1741 C CA . ILE A 1 213 ? 19.031 -12.398 -15.977 1 89.69 213 ILE A CA 1
ATOM 1742 C C . ILE A 1 213 ? 19.391 -12.18 -17.438 1 89.69 213 ILE A C 1
ATOM 1744 O O . ILE A 1 213 ? 20.562 -12.008 -17.781 1 89.69 213 ILE A O 1
ATOM 1748 N N . LYS A 1 214 ? 18.406 -12.266 -18.25 1 88.69 214 LYS A N 1
ATOM 1749 C CA . LYS A 1 214 ? 18.594 -12.008 -19.672 1 88.69 214 LYS A CA 1
ATOM 1750 C C . LYS A 1 214 ? 18.672 -10.508 -19.953 1 88.69 214 LYS A C 1
ATOM 1752 O O . LYS A 1 214 ? 17.906 -9.727 -19.391 1 88.69 214 LYS A O 1
ATOM 1757 N N . GLU A 1 215 ? 19.531 -10.141 -20.75 1 84 215 GLU A N 1
ATOM 1758 C CA . GLU A 1 215 ? 19.797 -8.727 -21 1 84 215 GLU A CA 1
ATOM 1759 C C . GLU A 1 215 ? 18.641 -8.07 -21.75 1 84 215 GLU A C 1
ATOM 1761 O O . GLU A 1 215 ? 18.281 -6.934 -21.469 1 84 215 GLU A O 1
ATOM 1766 N N . ASP A 1 216 ? 18.062 -8.742 -22.656 1 81.12 216 ASP A N 1
ATOM 1767 C CA . ASP A 1 216 ? 17.094 -8.125 -23.562 1 81.12 216 ASP A CA 1
ATOM 1768 C C . ASP A 1 216 ? 15.672 -8.328 -23.047 1 81.12 216 ASP A C 1
ATOM 1770 O O . ASP A 1 216 ? 14.703 -7.957 -23.719 1 81.12 216 ASP A O 1
ATOM 1774 N N . SER A 1 217 ? 15.555 -9.062 -22 1 80.69 217 SER A N 1
ATOM 1775 C CA . SER A 1 217 ? 14.227 -9.32 -21.453 1 80.69 217 SER A CA 1
ATOM 1776 C C . SER A 1 217 ? 14.25 -9.312 -19.922 1 80.69 217 SER A C 1
ATOM 1778 O O . SER A 1 217 ? 15.289 -9.07 -19.312 1 80.69 217 SER A O 1
ATOM 1780 N N . ARG A 1 218 ? 13.117 -9.516 -19.359 1 78.56 218 ARG A N 1
ATOM 1781 C CA . ARG A 1 218 ? 13.023 -9.562 -17.906 1 78.56 218 ARG A CA 1
ATOM 1782 C C . ARG A 1 218 ? 12.961 -11.008 -17.406 1 78.56 218 ARG A C 1
ATOM 1784 O O . ARG A 1 218 ? 12.633 -11.25 -16.234 1 78.56 218 ARG A O 1
ATOM 1791 N N . LYS A 1 219 ? 13.375 -11.867 -18.375 1 83.06 219 LYS A N 1
ATOM 1792 C CA . LYS A 1 219 ? 13.422 -13.258 -17.938 1 83.06 219 LYS A CA 1
ATOM 1793 C C . LYS A 1 219 ? 14.617 -13.508 -17.016 1 83.06 219 LYS A C 1
ATOM 1795 O O . LYS A 1 219 ? 15.742 -13.125 -17.328 1 83.06 219 LYS A O 1
ATOM 1800 N N . SER A 1 220 ? 14.328 -13.969 -15.875 1 86.75 220 SER A N 1
ATOM 1801 C CA . SER A 1 220 ? 15.383 -14.172 -14.891 1 86.75 220 SER A CA 1
ATOM 1802 C C . SER A 1 220 ? 15.117 -15.414 -14.047 1 86.75 220 SER A C 1
ATOM 1804 O O . SER A 1 220 ? 14 -15.93 -14.031 1 86.75 220 SER A O 1
ATOM 1806 N N . PHE A 1 221 ? 16.203 -15.93 -13.547 1 85.81 221 PHE A N 1
ATOM 1807 C CA . PHE A 1 221 ? 16.156 -17.047 -12.602 1 85.81 221 PHE A CA 1
ATOM 1808 C C . PHE A 1 221 ? 16.938 -16.703 -11.336 1 85.81 221 PHE A C 1
ATOM 1810 O O . PHE A 1 221 ? 18 -16.109 -11.398 1 85.81 221 PHE A O 1
ATOM 1817 N N . ILE A 1 222 ? 16.234 -16.922 -10.25 1 86.62 222 ILE A N 1
ATOM 1818 C CA . ILE A 1 222 ? 16.891 -16.734 -8.953 1 86.62 222 ILE A CA 1
ATOM 1819 C C . ILE A 1 222 ? 16.719 -18 -8.117 1 86.62 222 ILE A C 1
ATOM 1821 O O . ILE A 1 222 ? 15.609 -18.531 -7.996 1 86.62 222 ILE A O 1
ATOM 1825 N N . GLU A 1 223 ? 17.797 -18.531 -7.586 1 83.5 223 GLU A N 1
ATOM 1826 C CA . GLU A 1 223 ? 17.734 -19.719 -6.742 1 83.5 223 GLU A CA 1
ATOM 1827 C C . GLU A 1 223 ? 18.641 -19.578 -5.52 1 83.5 223 GLU A C 1
ATOM 1829 O O . GLU A 1 223 ? 19.734 -19.016 -5.609 1 83.5 223 GLU A O 1
ATOM 1834 N N . THR A 1 224 ? 18.109 -20.094 -4.449 1 82.38 224 THR A N 1
ATOM 1835 C CA . THR A 1 224 ? 18.953 -20.141 -3.258 1 82.38 224 THR A CA 1
ATOM 1836 C C . THR A 1 224 ? 20 -21.25 -3.379 1 82.38 224 THR A C 1
ATOM 1838 O O . THR A 1 224 ? 19.719 -22.328 -3.906 1 82.38 224 THR A O 1
ATOM 1841 N N . VAL A 1 225 ? 21.234 -20.891 -2.971 1 83.25 225 VAL A N 1
ATOM 1842 C CA . VAL A 1 225 ? 22.297 -21.891 -3.047 1 83.25 225 VAL A CA 1
ATOM 1843 C C . VAL A 1 225 ? 22.953 -22.047 -1.678 1 83.25 225 VAL A C 1
ATOM 1845 O O . VAL A 1 225 ? 23.109 -21.062 -0.942 1 83.25 225 VAL A O 1
ATOM 1848 N N . GLU A 1 226 ? 23.234 -23.219 -1.335 1 78.69 226 GLU A N 1
ATOM 1849 C CA . GLU A 1 226 ? 23.859 -23.5 -0.051 1 78.69 226 GLU A CA 1
ATOM 1850 C C . GLU A 1 226 ? 25.328 -23.062 -0.061 1 78.69 226 GLU A C 1
ATOM 1852 O O . GLU A 1 226 ? 25.859 -22.609 0.956 1 78.69 226 GLU A O 1
ATOM 1857 N N . ASN A 1 227 ? 25.969 -23.297 -1.198 1 80.69 227 ASN A N 1
ATOM 1858 C CA . ASN A 1 227 ? 27.375 -22.922 -1.341 1 80.69 227 ASN A CA 1
ATOM 1859 C C . ASN A 1 227 ? 27.656 -22.328 -2.723 1 80.69 227 ASN A C 1
ATOM 1861 O O . ASN A 1 227 ? 26.844 -22.453 -3.635 1 80.69 227 ASN A O 1
ATOM 1865 N N . ARG A 1 228 ? 28.766 -21.656 -2.814 1 80.75 228 ARG A N 1
ATOM 1866 C CA . ARG A 1 228 ? 29.109 -20.984 -4.062 1 80.75 228 ARG A CA 1
ATOM 1867 C C . ARG A 1 228 ? 30.234 -21.719 -4.777 1 80.75 228 ARG A C 1
ATOM 1869 O O . ARG A 1 228 ? 31.156 -21.094 -5.324 1 80.75 228 ARG A O 1
ATOM 1876 N N . THR A 1 229 ? 30.078 -22.984 -4.668 1 82.94 229 THR A N 1
ATOM 1877 C CA . THR A 1 229 ? 31.125 -23.75 -5.34 1 82.94 229 THR A CA 1
ATOM 1878 C C . THR A 1 229 ? 30.891 -23.766 -6.848 1 82.94 229 THR A C 1
ATOM 1880 O O . THR A 1 229 ? 29.766 -23.562 -7.312 1 82.94 229 THR A O 1
ATOM 1883 N N . GLU A 1 230 ? 31.984 -24.031 -7.508 1 81.44 230 GLU A N 1
ATOM 1884 C CA . GLU A 1 230 ? 31.906 -24.094 -8.969 1 81.44 230 GLU A CA 1
ATOM 1885 C C . GLU A 1 230 ? 30.922 -25.172 -9.414 1 81.44 230 GLU A C 1
ATOM 1887 O O . GLU A 1 230 ? 30.125 -24.938 -10.336 1 81.44 230 GLU A O 1
ATOM 1892 N N . GLU A 1 231 ? 31.031 -26.281 -8.75 1 83.69 231 GLU A N 1
ATOM 1893 C CA . GLU A 1 231 ? 30.156 -27.391 -9.109 1 83.69 231 GLU A CA 1
ATOM 1894 C C . GLU A 1 231 ? 28.688 -27 -8.961 1 83.69 231 GLU A C 1
ATOM 1896 O O . GLU A 1 231 ? 27.875 -27.25 -9.859 1 83.69 231 GLU A O 1
ATOM 1901 N N . THR A 1 232 ? 28.406 -26.391 -7.91 1 85.19 232 THR A N 1
ATOM 1902 C CA . THR A 1 232 ? 27.031 -25.984 -7.641 1 85.19 232 THR A CA 1
ATOM 1903 C C . THR A 1 232 ? 26.547 -24.969 -8.672 1 85.19 232 THR A C 1
ATOM 1905 O O . THR A 1 232 ? 25.453 -25.109 -9.234 1 85.19 232 THR A O 1
ATOM 1908 N N . LEU A 1 233 ? 27.312 -24.031 -8.984 1 84.88 233 LEU A N 1
ATOM 1909 C CA . LEU A 1 233 ? 26.922 -22.938 -9.883 1 84.88 233 LEU A CA 1
ATOM 1910 C C . LEU A 1 233 ? 26.844 -23.438 -11.32 1 84.88 233 LEU A C 1
ATOM 1912 O O . LEU A 1 233 ? 25.953 -23.016 -12.07 1 84.88 233 LEU A O 1
ATOM 1916 N N . LEU A 1 234 ? 27.781 -24.297 -11.68 1 83.25 234 LEU A N 1
ATOM 1917 C CA . LEU A 1 234 ? 27.766 -24.844 -13.039 1 83.25 234 LEU A CA 1
ATOM 1918 C C . LEU A 1 234 ? 26.516 -25.688 -13.266 1 83.25 234 LEU A C 1
ATOM 1920 O O . LEU A 1 234 ? 25.938 -25.656 -14.352 1 83.25 234 LEU A O 1
ATOM 1924 N N . ASN A 1 235 ? 26.172 -26.453 -12.273 1 85.44 235 ASN A N 1
ATOM 1925 C CA . ASN A 1 235 ? 24.953 -27.25 -12.375 1 85.44 235 ASN A CA 1
ATOM 1926 C C . ASN A 1 235 ? 23.734 -26.359 -12.57 1 85.44 235 ASN A C 1
ATOM 1928 O O . ASN A 1 235 ? 22.844 -26.688 -13.359 1 85.44 235 ASN A O 1
ATOM 1932 N N . LEU A 1 236 ? 23.672 -25.297 -11.898 1 85.69 236 LEU A N 1
ATOM 1933 C CA . LEU A 1 236 ? 22.562 -24.359 -12.016 1 85.69 236 LEU A CA 1
ATOM 1934 C C . LEU A 1 236 ? 22.531 -23.703 -13.391 1 85.69 236 LEU A C 1
ATOM 1936 O O . LEU A 1 236 ? 21.469 -23.516 -13.977 1 85.69 236 LEU A O 1
ATOM 1940 N N . ILE A 1 237 ? 23.672 -23.391 -13.875 1 86.38 237 ILE A N 1
ATOM 1941 C CA . ILE A 1 237 ? 23.781 -22.766 -15.188 1 86.38 237 ILE A CA 1
ATOM 1942 C C . ILE A 1 237 ? 23.297 -23.734 -16.266 1 86.38 237 ILE A C 1
ATOM 1944 O O . ILE A 1 237 ? 22.578 -23.344 -17.188 1 86.38 237 ILE A O 1
ATOM 1948 N N . ARG A 1 238 ? 23.734 -24.953 -16.094 1 84.88 238 ARG A N 1
ATOM 1949 C CA . ARG A 1 238 ? 23.328 -25.969 -17.047 1 84.88 238 ARG A CA 1
ATOM 1950 C C . ARG A 1 238 ? 21.812 -26.172 -17.016 1 84.88 238 ARG A C 1
ATOM 1952 O O . ARG A 1 238 ? 21.188 -26.438 -18.062 1 84.88 238 ARG A O 1
ATOM 1959 N N . GLU A 1 239 ? 21.312 -26.031 -15.922 1 83.94 239 GLU A N 1
ATOM 1960 C CA . GLU A 1 239 ? 19.875 -26.281 -15.734 1 83.94 239 GLU A CA 1
ATOM 1961 C C . GLU A 1 239 ? 19.062 -25.109 -16.281 1 83.94 239 GLU A C 1
ATOM 1963 O O . GLU A 1 239 ? 18 -25.312 -16.859 1 83.94 239 GLU A O 1
ATOM 1968 N N . TRP A 1 240 ? 19.625 -23.906 -16.188 1 85.81 240 TRP A N 1
ATOM 1969 C CA . TRP A 1 240 ? 18.75 -22.766 -16.406 1 85.81 240 TRP A CA 1
ATOM 1970 C C . TRP A 1 240 ? 19.156 -21.984 -17.641 1 85.81 240 TRP A C 1
ATOM 1972 O O . TRP A 1 240 ? 18.391 -21.172 -18.156 1 85.81 240 TRP A O 1
ATOM 1982 N N . VAL A 1 241 ? 20.375 -22.172 -18.125 1 87.88 241 VAL A N 1
ATOM 1983 C CA . VAL A 1 241 ? 20.875 -21.406 -19.266 1 87.88 241 VAL A CA 1
ATOM 1984 C C . VAL A 1 241 ? 21 -22.297 -20.484 1 87.88 241 VAL A C 1
ATOM 1986 O O . VAL A 1 241 ? 21.594 -23.375 -20.406 1 87.88 241 VAL A O 1
ATOM 1989 N N . ALA A 1 242 ? 20.453 -21.844 -21.531 1 88.88 242 ALA A N 1
ATOM 1990 C CA . ALA A 1 242 ? 20.531 -22.594 -22.781 1 88.88 242 ALA A CA 1
ATOM 1991 C C . ALA A 1 242 ? 21.969 -22.609 -23.312 1 88.88 242 ALA A C 1
ATOM 1993 O O . ALA A 1 242 ? 22.672 -21.609 -23.234 1 88.88 242 ALA A O 1
ATOM 1994 N N . PRO A 1 243 ? 22.297 -23.719 -23.875 1 86.69 243 PRO A N 1
ATOM 1995 C CA . PRO A 1 243 ? 23.625 -23.781 -24.469 1 86.69 243 PRO A CA 1
ATOM 1996 C C . PRO A 1 243 ? 23.828 -22.75 -25.578 1 86.69 243 PRO A C 1
ATOM 1998 O O . PRO A 1 243 ? 22.891 -22.422 -26.297 1 86.69 243 PRO A O 1
ATOM 2001 N N . GLY A 1 244 ? 25.031 -22.281 -25.656 1 85.88 244 GLY A N 1
ATOM 2002 C CA . GLY A 1 244 ? 25.344 -21.312 -26.688 1 85.88 244 GLY A CA 1
ATOM 2003 C C . GLY A 1 244 ? 25.141 -19.875 -26.234 1 85.88 244 GLY A C 1
ATOM 2004 O O . GLY A 1 244 ? 25.438 -18.938 -26.984 1 85.88 244 GLY A O 1
ATOM 2005 N N . THR A 1 245 ? 24.609 -19.688 -25.094 1 88.88 245 THR A N 1
ATOM 2006 C CA . THR A 1 245 ? 24.359 -18.359 -24.547 1 88.88 245 THR A CA 1
ATOM 2007 C C . THR A 1 245 ? 25.672 -17.688 -24.125 1 88.88 245 THR A C 1
ATOM 2009 O O . THR A 1 245 ? 26.594 -18.344 -23.656 1 88.88 245 THR A O 1
ATOM 2012 N N . VAL A 1 246 ? 25.766 -16.375 -24.359 1 86.44 246 VAL A N 1
ATOM 2013 C CA . VAL A 1 246 ? 26.891 -15.586 -23.875 1 86.44 246 VAL A CA 1
ATOM 2014 C C . VAL A 1 246 ? 26.656 -15.188 -22.422 1 86.44 246 VAL A C 1
ATOM 2016 O O . VAL A 1 246 ? 25.703 -14.469 -22.109 1 86.44 246 VAL A O 1
ATOM 2019 N N . ILE A 1 247 ? 27.516 -15.648 -21.594 1 87.56 247 ILE A N 1
ATOM 2020 C CA . ILE A 1 247 ? 27.359 -15.414 -20.172 1 87.56 247 ILE A CA 1
ATOM 2021 C C . ILE A 1 247 ? 28.328 -14.328 -19.703 1 87.56 247 ILE A C 1
ATOM 2023 O O . ILE A 1 247 ? 29.531 -14.422 -19.953 1 87.56 247 ILE A O 1
ATOM 2027 N N . VAL A 1 248 ? 27.781 -13.312 -19.062 1 86 248 VAL A N 1
ATOM 2028 C CA . VAL A 1 248 ? 28.594 -12.227 -18.516 1 86 248 VAL A CA 1
ATOM 2029 C C . VAL A 1 248 ? 28.594 -12.312 -16.984 1 86 248 VAL A C 1
ATOM 2031 O O . VAL A 1 248 ? 27.531 -12.391 -16.359 1 86 248 VAL A O 1
ATOM 2034 N N . SER A 1 249 ? 29.719 -12.461 -16.344 1 84.75 249 SER A N 1
ATOM 2035 C CA . SER A 1 249 ? 29.828 -12.531 -14.891 1 84.75 249 SER A CA 1
ATOM 2036 C C . SER A 1 249 ? 30.969 -11.648 -14.383 1 84.75 249 SER A C 1
ATOM 2038 O O . SER A 1 249 ? 31.719 -11.094 -15.172 1 84.75 249 SER A O 1
ATOM 2040 N N . ASP A 1 250 ? 30.906 -11.344 -12.922 1 73.88 250 ASP A N 1
ATOM 2041 C CA . ASP A 1 250 ? 31.969 -10.555 -12.305 1 73.88 250 ASP A CA 1
ATOM 2042 C C . ASP A 1 250 ? 33.25 -11.383 -12.133 1 73.88 250 ASP A C 1
ATOM 2044 O O . ASP A 1 250 ? 34.188 -10.969 -11.438 1 73.88 250 ASP A O 1
ATOM 2048 N N . GLY A 1 251 ? 33.875 -11.867 -13.078 1 65.06 251 GLY A N 1
ATOM 2049 C CA . GLY A 1 251 ? 35.188 -12.516 -13.172 1 65.06 251 GLY A CA 1
ATOM 2050 C C . GLY A 1 251 ? 35.469 -13.461 -12.023 1 65.06 251 GLY A C 1
ATOM 2051 O O . GLY A 1 251 ? 36.625 -13.797 -11.758 1 65.06 251 GLY A O 1
ATOM 2052 N N . TRP A 1 252 ? 34.469 -13.875 -11.203 1 63.69 252 TRP A N 1
ATOM 2053 C CA . TRP A 1 252 ? 34.688 -14.805 -10.102 1 63.69 252 TRP A CA 1
ATOM 2054 C C . TRP A 1 252 ? 35.188 -16.156 -10.617 1 63.69 252 TRP A C 1
ATOM 2056 O O . TRP A 1 252 ? 34.75 -16.609 -11.688 1 63.69 252 TRP A O 1
ATOM 2066 N N . LYS A 1 253 ? 36.156 -16.703 -9.93 1 62.81 253 LYS A N 1
ATOM 2067 C CA . LYS A 1 253 ? 36.844 -17.938 -10.297 1 62.81 253 LYS A CA 1
ATOM 2068 C C . LYS A 1 253 ? 35.875 -19.094 -10.516 1 62.81 253 LYS A C 1
ATOM 2070 O O . LYS A 1 253 ? 36.156 -19.984 -11.305 1 62.81 253 LYS A O 1
ATOM 2075 N N . ALA A 1 254 ? 34.75 -19 -9.93 1 62.5 254 ALA A N 1
ATOM 2076 C CA . ALA A 1 254 ? 33.812 -20.109 -10 1 62.5 254 ALA A CA 1
ATOM 2077 C C . ALA A 1 254 ? 33.219 -20.25 -11.406 1 62.5 254 ALA A C 1
ATOM 2079 O O . ALA A 1 254 ? 32.75 -21.328 -11.781 1 62.5 254 ALA A O 1
ATOM 2080 N N . TYR A 1 255 ? 33.562 -19.188 -12.195 1 68.25 255 TYR A N 1
ATOM 2081 C CA . TYR A 1 255 ? 32.969 -19.234 -13.523 1 68.25 255 TYR A CA 1
ATOM 2082 C C . TYR A 1 255 ? 34.031 -19.531 -14.578 1 68.25 255 TYR A C 1
ATOM 2084 O O . TYR A 1 255 ? 33.75 -19.484 -15.781 1 68.25 255 TYR A O 1
ATOM 2092 N N . ALA A 1 256 ? 35.156 -19.797 -14.188 1 64.88 256 ALA A N 1
ATOM 2093 C CA . ALA A 1 256 ? 36.312 -19.938 -15.102 1 64.88 256 ALA A CA 1
ATOM 2094 C C . ALA A 1 256 ? 36.094 -21.094 -16.062 1 64.88 256 ALA A C 1
ATOM 2096 O O . ALA A 1 256 ? 36.5 -21.031 -17.219 1 64.88 256 ALA A O 1
ATOM 2097 N N . ASN A 1 257 ? 35.344 -22.156 -15.672 1 63.5 257 ASN A N 1
ATOM 2098 C CA . ASN A 1 257 ? 35.188 -23.344 -16.516 1 63.5 257 ASN A CA 1
ATOM 2099 C C . ASN A 1 257 ? 33.875 -23.297 -17.297 1 63.5 257 ASN A C 1
ATOM 2101 O O . ASN A 1 257 ? 33.438 -24.328 -17.828 1 63.5 257 ASN A O 1
ATOM 2105 N N . LEU A 1 258 ? 33.312 -22.141 -17.422 1 67.81 258 LEU A N 1
ATOM 2106 C CA . LEU A 1 258 ? 32.031 -22 -18.109 1 67.81 258 LEU A CA 1
ATOM 2107 C C . LEU A 1 258 ? 32.188 -22.297 -19.609 1 67.81 258 LEU A C 1
ATOM 2109 O O . LEU A 1 258 ? 31.266 -22.812 -20.25 1 67.81 258 LEU A O 1
ATOM 2113 N N . GLY A 1 259 ? 33.344 -21.984 -20.156 1 66.12 259 GLY A N 1
ATOM 2114 C CA . GLY A 1 259 ? 33.625 -22.219 -21.547 1 66.12 259 GLY A CA 1
ATOM 2115 C C . GLY A 1 259 ? 33.625 -23.688 -21.922 1 66.12 259 GLY A C 1
ATOM 2116 O O . GLY A 1 259 ? 33.312 -24.047 -23.062 1 66.12 259 GLY A O 1
ATOM 2117 N N . LYS A 1 260 ? 33.844 -24.469 -20.953 1 64.75 260 LYS A N 1
ATOM 2118 C CA . LYS A 1 260 ? 33.906 -25.906 -21.219 1 64.75 260 LYS A CA 1
ATOM 2119 C C . LYS A 1 260 ? 32.531 -26.5 -21.375 1 64.75 260 LYS A C 1
ATOM 2121 O O . LYS A 1 260 ? 32.375 -27.594 -21.938 1 64.75 260 LYS A O 1
ATOM 2126 N N . HIS A 1 261 ? 31.578 -25.781 -21.078 1 66.88 261 HIS A N 1
ATOM 2127 C CA . HIS A 1 261 ? 30.234 -26.328 -21.109 1 66.88 261 HIS A CA 1
ATOM 2128 C C . HIS A 1 261 ? 29.391 -25.656 -22.188 1 66.88 261 HIS A C 1
ATOM 2130 O O . HIS A 1 261 ? 28.156 -25.562 -22.062 1 66.88 261 HIS A O 1
ATOM 2136 N N . GLY A 1 262 ? 30.047 -25.156 -23.219 1 68.94 262 GLY A N 1
ATOM 2137 C CA . GLY A 1 262 ? 29.359 -24.703 -24.422 1 68.94 262 GLY A CA 1
ATOM 2138 C C . GLY A 1 262 ? 28.891 -23.266 -24.328 1 68.94 262 GLY A C 1
ATOM 2139 O O . GLY A 1 262 ? 28.172 -22.781 -25.203 1 68.94 262 GLY A O 1
ATOM 2140 N N . ASN A 1 263 ? 29.219 -22.594 -23.234 1 74.5 263 ASN A N 1
ATOM 2141 C CA . ASN A 1 263 ? 28.844 -21.188 -23.125 1 74.5 263 ASN A CA 1
ATOM 2142 C C . ASN A 1 263 ? 30.047 -20.281 -23.297 1 74.5 263 ASN A C 1
ATOM 2144 O O . ASN A 1 263 ? 31.188 -20.719 -23.109 1 74.5 263 ASN A O 1
ATOM 2148 N N . ILE A 1 264 ? 29.75 -19.141 -23.906 1 72.31 264 ILE A N 1
ATOM 2149 C CA . ILE A 1 264 ? 30.797 -18.125 -24.016 1 72.31 264 ILE A CA 1
ATOM 2150 C C . ILE A 1 264 ? 30.812 -17.266 -22.75 1 72.31 264 ILE A C 1
ATOM 2152 O O . ILE A 1 264 ? 29.781 -16.719 -22.359 1 72.31 264 ILE A O 1
ATOM 2156 N N . HIS A 1 265 ? 31.938 -17.328 -22.109 1 77.12 265 HIS A N 1
ATOM 2157 C CA . HIS A 1 265 ? 32.031 -16.609 -20.844 1 77.12 265 HIS A CA 1
ATOM 2158 C C . HIS A 1 265 ? 32.781 -15.289 -21.016 1 77.12 265 HIS A C 1
ATOM 2160 O O . HIS A 1 265 ? 33.875 -15.266 -21.547 1 77.12 265 HIS A O 1
ATOM 2166 N N . LYS A 1 266 ? 32.125 -14.234 -20.703 1 74.81 266 LYS A N 1
ATOM 2167 C CA . LYS A 1 266 ? 32.719 -12.914 -20.672 1 74.81 266 LYS A CA 1
ATOM 2168 C C . LYS A 1 266 ? 32.719 -12.336 -19.25 1 74.81 266 LYS A C 1
ATOM 2170 O O . LYS A 1 266 ? 31.734 -12.508 -18.531 1 74.81 266 LYS A O 1
ATOM 2175 N N . THR A 1 267 ? 33.812 -11.781 -18.844 1 72.88 267 THR A N 1
ATOM 2176 C CA . THR A 1 267 ? 33.938 -11.312 -17.469 1 72.88 267 THR A CA 1
ATOM 2177 C C . THR A 1 267 ? 34.031 -9.789 -17.422 1 72.88 267 THR A C 1
ATOM 2179 O O . THR A 1 267 ? 34.594 -9.172 -18.328 1 72.88 267 THR A O 1
ATOM 2182 N N . VAL A 1 268 ? 33.375 -9.219 -16.531 1 68.31 268 VAL A N 1
ATOM 2183 C CA . VAL A 1 268 ? 33.5 -7.797 -16.234 1 68.31 268 VAL A CA 1
ATOM 2184 C C . VAL A 1 268 ? 34.125 -7.605 -14.859 1 68.31 268 VAL A C 1
ATOM 2186 O O . VAL A 1 268 ? 33.656 -8.18 -13.875 1 68.31 268 VAL A O 1
ATOM 2189 N N . ASN A 1 269 ? 35.281 -7.062 -14.766 1 59.91 269 ASN A N 1
ATOM 2190 C CA . ASN A 1 269 ? 35.938 -6.766 -13.5 1 59.91 269 ASN A CA 1
ATOM 2191 C C . ASN A 1 269 ? 35.5 -5.406 -12.953 1 59.91 269 ASN A C 1
ATOM 2193 O O . ASN A 1 269 ? 35.969 -4.367 -13.445 1 59.91 269 ASN A O 1
ATOM 2197 N N . HIS A 1 270 ? 34.625 -5.492 -12.031 1 59.19 270 HIS A N 1
ATOM 2198 C CA . HIS A 1 270 ? 34.062 -4.262 -11.5 1 59.19 270 HIS A CA 1
ATOM 2199 C C . HIS A 1 270 ? 35.094 -3.424 -10.781 1 59.19 270 HIS A C 1
ATOM 2201 O O . HIS A 1 270 ? 34.938 -2.215 -10.609 1 59.19 270 HIS A O 1
ATOM 2207 N N . SER A 1 271 ? 36.094 -4.078 -10.289 1 54.41 271 SER A N 1
ATOM 2208 C CA . SER A 1 271 ? 37.156 -3.305 -9.664 1 54.41 271 SER A CA 1
ATOM 2209 C C . SER A 1 271 ? 37.906 -2.449 -10.688 1 54.41 271 SER A C 1
ATOM 2211 O O . SER A 1 271 ? 38.5 -1.437 -10.328 1 54.41 271 SER A O 1
ATOM 2213 N N . ILE A 1 272 ? 37.781 -2.785 -11.906 1 52.84 272 ILE A N 1
ATOM 2214 C CA . ILE A 1 272 ? 38.531 -2.088 -12.945 1 52.84 272 ILE A CA 1
ATOM 2215 C C . ILE A 1 272 ? 37.594 -1.213 -13.766 1 52.84 272 ILE A C 1
ATOM 2217 O O . ILE A 1 272 ? 37.875 -0.034 -14 1 52.84 272 ILE A O 1
ATOM 2221 N N . GLU A 1 273 ? 36.5 -1.812 -14.32 1 54.44 273 GLU A N 1
ATOM 2222 C CA . GLU A 1 273 ? 35.594 -1.059 -15.188 1 54.44 273 GLU A CA 1
ATOM 2223 C C . GLU A 1 273 ? 34.156 -1.5 -15 1 54.44 273 GLU A C 1
ATOM 2225 O O . GLU A 1 273 ? 33.906 -2.68 -14.758 1 54.44 273 GLU A O 1
ATOM 2230 N N . PHE A 1 274 ? 33.344 -0.516 -14.875 1 55.38 274 PHE A N 1
ATOM 2231 C CA . PHE A 1 274 ? 31.906 -0.799 -14.789 1 55.38 274 PHE A CA 1
ATOM 2232 C C . PHE A 1 274 ? 31.391 -1.381 -16.109 1 55.38 274 PHE A C 1
ATOM 2234 O O . PHE A 1 274 ? 30.5 -2.232 -16.109 1 55.38 274 PHE A O 1
ATOM 2241 N N . VAL A 1 275 ? 31.844 -0.869 -17.188 1 58.5 275 VAL A N 1
ATOM 2242 C CA . VAL A 1 275 ? 31.578 -1.354 -18.547 1 58.5 275 VAL A CA 1
ATOM 2243 C C . VAL A 1 275 ? 32.875 -1.763 -19.219 1 58.5 275 VAL A C 1
ATOM 2245 O O . VAL A 1 275 ? 33.812 -0.972 -19.297 1 58.5 275 VAL A O 1
ATOM 2248 N N . ASN A 1 276 ? 33 -3.039 -19.547 1 55.94 276 ASN A N 1
ATOM 2249 C CA . ASN A 1 276 ? 34.25 -3.439 -20.172 1 55.94 276 ASN A CA 1
ATOM 2250 C C . ASN A 1 276 ? 34.375 -2.912 -21.594 1 55.94 276 ASN A C 1
ATOM 2252 O O . ASN A 1 276 ? 33.406 -2.365 -22.141 1 55.94 276 ASN A O 1
ATOM 2256 N N . LYS A 1 277 ? 35.531 -2.904 -22.016 1 56.97 277 LYS A N 1
ATOM 2257 C CA . LYS A 1 277 ? 35.906 -2.355 -23.312 1 56.97 277 LYS A CA 1
ATOM 2258 C C . LYS A 1 277 ? 34.969 -2.861 -24.406 1 56.97 277 LYS A C 1
ATOM 2260 O O . LYS A 1 277 ? 34.75 -2.178 -25.422 1 56.97 277 LYS A O 1
ATOM 2265 N N . GLU A 1 278 ? 34.406 -4.062 -24.141 1 64.75 278 GLU A N 1
ATOM 2266 C CA . GLU A 1 278 ? 33.531 -4.664 -25.156 1 64.75 278 GLU A CA 1
ATOM 2267 C C . GLU A 1 278 ? 32.062 -4.277 -24.922 1 64.75 278 GLU A C 1
ATOM 2269 O O . GLU A 1 278 ? 31.203 -4.613 -25.734 1 64.75 278 GLU A O 1
ATOM 2274 N N . GLY A 1 279 ? 31.75 -3.545 -23.844 1 66.5 279 GLY A N 1
ATOM 2275 C CA . GLY A 1 279 ? 30.422 -3.012 -23.609 1 66.5 279 GLY A CA 1
ATOM 2276 C C . GLY A 1 279 ? 29.594 -3.865 -22.656 1 66.5 279 GLY A C 1
ATOM 2277 O O . GLY A 1 279 ? 28.406 -3.609 -22.453 1 66.5 279 GLY A O 1
ATOM 2278 N N . PHE A 1 280 ? 30.375 -4.863 -22.188 1 71.06 280 PHE A N 1
ATOM 2279 C CA . PHE A 1 280 ? 29.625 -5.758 -21.297 1 71.06 280 PHE A CA 1
ATOM 2280 C C . PHE A 1 280 ? 29.547 -5.18 -19.891 1 71.06 280 PHE A C 1
ATOM 2282 O O . PHE A 1 280 ? 30.484 -4.516 -19.438 1 71.06 280 PHE A O 1
ATOM 2289 N N . HIS A 1 281 ? 28.375 -5.246 -19.297 1 72.25 281 HIS A N 1
ATOM 2290 C CA . HIS A 1 281 ? 28.172 -4.766 -17.938 1 72.25 281 HIS A CA 1
ATOM 2291 C C . HIS A 1 281 ? 27.25 -5.688 -17.156 1 72.25 281 HIS A C 1
ATOM 2293 O O . HIS A 1 281 ? 26.625 -6.578 -17.734 1 72.25 281 HIS A O 1
ATOM 2299 N N . THR A 1 282 ? 27.391 -5.641 -15.859 1 77.06 282 THR A N 1
ATOM 2300 C CA . THR A 1 282 ? 26.516 -6.43 -14.992 1 77.06 282 THR A CA 1
ATOM 2301 C C . THR A 1 282 ? 25.516 -5.535 -14.266 1 77.06 282 THR A C 1
ATOM 2303 O O . THR A 1 282 ? 25.094 -5.848 -13.156 1 77.06 282 THR A O 1
ATOM 2306 N N . ASN A 1 283 ? 25.141 -4.465 -14.875 1 76.75 283 ASN A N 1
ATOM 2307 C CA . ASN A 1 283 ? 24.281 -3.465 -14.25 1 76.75 283 ASN A CA 1
ATOM 2308 C C . ASN A 1 283 ? 22.859 -3.988 -14.055 1 76.75 283 ASN A C 1
ATOM 2310 O O . ASN A 1 283 ? 22.203 -3.666 -13.055 1 76.75 283 ASN A O 1
ATOM 2314 N N . LYS A 1 284 ? 22.453 -4.82 -14.969 1 82.81 284 LYS A N 1
ATOM 2315 C CA . LYS A 1 284 ? 21.078 -5.301 -14.906 1 82.81 284 LYS A CA 1
ATOM 2316 C C . LYS A 1 284 ? 20.875 -6.227 -13.711 1 82.81 284 LYS A C 1
ATOM 2318 O O . LYS A 1 284 ? 19.875 -6.117 -13 1 82.81 284 LYS A O 1
ATOM 2323 N N . ILE A 1 285 ? 21.844 -7.066 -13.555 1 85.69 285 ILE A N 1
ATOM 2324 C CA . ILE A 1 285 ? 21.703 -8.016 -12.453 1 85.69 285 ILE A CA 1
ATOM 2325 C C . ILE A 1 285 ? 21.891 -7.285 -11.125 1 85.69 285 ILE A C 1
ATOM 2327 O O . ILE A 1 285 ? 21.266 -7.652 -10.117 1 85.69 285 ILE A O 1
ATOM 2331 N N . GLU A 1 286 ? 22.734 -6.293 -11.086 1 82.94 286 GLU A N 1
ATOM 2332 C CA . GLU A 1 286 ? 22.875 -5.48 -9.883 1 82.94 286 GLU A CA 1
ATOM 2333 C C . GLU A 1 286 ? 21.562 -4.789 -9.523 1 82.94 286 GLU A C 1
ATOM 2335 O O . GLU A 1 286 ? 21.203 -4.73 -8.352 1 82.94 286 GLU A O 1
ATOM 2340 N N . GLY A 1 287 ? 20.938 -4.301 -10.547 1 82.44 287 GLY A N 1
ATOM 2341 C CA . GLY A 1 287 ? 19.625 -3.719 -10.336 1 82.44 287 GLY A CA 1
ATOM 2342 C C . GLY A 1 287 ? 18.594 -4.73 -9.859 1 82.44 287 GLY A C 1
ATOM 2343 O O . GLY A 1 287 ? 17.766 -4.43 -8.992 1 82.44 287 GLY A O 1
ATOM 2344 N N . HIS A 1 288 ? 18.734 -5.844 -10.453 1 86.62 288 HIS A N 1
ATOM 2345 C CA . HIS A 1 288 ? 17.828 -6.93 -10.078 1 86.62 288 HIS A CA 1
ATOM 2346 C C . HIS A 1 288 ? 17.984 -7.289 -8.602 1 86.62 288 HIS A C 1
ATOM 2348 O O . HIS A 1 288 ? 17 -7.5 -7.906 1 86.62 288 HIS A O 1
ATOM 2354 N N . TRP A 1 289 ? 19.219 -7.281 -8.133 1 86.44 289 TRP A N 1
ATOM 2355 C CA . TRP A 1 289 ? 19.484 -7.594 -6.73 1 86.44 289 TRP A CA 1
ATOM 2356 C C . TRP A 1 289 ? 18.938 -6.504 -5.812 1 86.44 289 TRP A C 1
ATOM 2358 O O . TRP A 1 289 ? 18.375 -6.793 -4.754 1 86.44 289 TRP A O 1
ATOM 2368 N N . ARG A 1 290 ? 19.141 -5.375 -6.281 1 82.31 290 ARG A N 1
ATOM 2369 C CA . ARG A 1 290 ? 18.656 -4.258 -5.48 1 82.31 290 ARG A CA 1
ATOM 2370 C C . ARG A 1 290 ? 17.141 -4.355 -5.277 1 82.31 290 ARG A C 1
ATOM 2372 O O . ARG A 1 290 ? 16.656 -4.195 -4.156 1 82.31 290 ARG A O 1
ATOM 2379 N N . GLN A 1 291 ? 16.469 -4.664 -6.312 1 86 291 GLN A N 1
ATOM 2380 C CA . GLN A 1 291 ? 15.008 -4.789 -6.254 1 86 291 GLN A CA 1
ATOM 2381 C C . GLN A 1 291 ? 14.594 -5.98 -5.391 1 86 291 GLN A C 1
ATOM 2383 O O . GLN A 1 291 ? 13.648 -5.887 -4.609 1 86 291 GLN A O 1
ATOM 2388 N N . MET A 1 292 ? 15.312 -6.992 -5.547 1 87.38 292 MET A N 1
ATOM 2389 C CA . MET A 1 292 ? 15.016 -8.203 -4.781 1 87.38 292 MET A CA 1
ATOM 2390 C C . MET A 1 292 ? 15.211 -7.961 -3.289 1 87.38 292 MET A C 1
ATOM 2392 O O . MET A 1 292 ? 14.344 -8.289 -2.482 1 87.38 292 MET A O 1
ATOM 2396 N N . LYS A 1 293 ? 16.281 -7.398 -2.91 1 81.69 293 LYS A N 1
ATOM 2397 C CA . LYS A 1 293 ? 16.625 -7.184 -1.504 1 81.69 293 LYS A CA 1
ATOM 2398 C C . LYS A 1 293 ? 15.633 -6.219 -0.85 1 81.69 293 LYS A C 1
ATOM 2400 O O . LYS A 1 293 ? 15.336 -6.336 0.341 1 81.69 293 LYS A O 1
ATOM 2405 N N . ALA A 1 294 ? 15.148 -5.359 -1.632 1 77.5 294 ALA A N 1
ATOM 2406 C CA . ALA A 1 294 ? 14.18 -4.395 -1.117 1 77.5 294 ALA A CA 1
ATOM 2407 C C . ALA A 1 294 ? 12.867 -5.082 -0.748 1 77.5 294 ALA A C 1
ATOM 2409 O O . ALA A 1 294 ? 12.133 -4.605 0.122 1 77.5 294 ALA A O 1
ATOM 2410 N N . LYS A 1 295 ? 12.594 -6.117 -1.394 1 82.25 295 LYS A N 1
ATOM 2411 C CA . LYS A 1 295 ? 11.305 -6.785 -1.218 1 82.25 295 LYS A CA 1
ATOM 2412 C C . LYS A 1 295 ? 11.398 -7.887 -0.165 1 82.25 295 LYS A C 1
ATOM 2414 O O . LYS A 1 295 ? 10.375 -8.406 0.285 1 82.25 295 LYS A O 1
ATOM 2419 N N . LEU A 1 296 ? 12.578 -8.242 0.252 1 80.88 296 LEU A N 1
ATOM 2420 C CA . LEU A 1 296 ? 12.758 -9.312 1.23 1 80.88 296 LEU A CA 1
ATOM 2421 C C . LEU A 1 296 ? 12.656 -8.766 2.652 1 80.88 296 LEU A C 1
ATOM 2423 O O . LEU A 1 296 ? 13.094 -7.648 2.926 1 80.88 296 LEU A O 1
ATOM 2427 N N . PRO A 1 297 ? 11.953 -9.57 3.48 1 71.94 297 PRO A N 1
ATOM 2428 C CA . PRO A 1 297 ? 11.914 -9.133 4.875 1 71.94 297 PRO A CA 1
ATOM 2429 C C . PRO A 1 297 ? 13.297 -9.016 5.5 1 71.94 297 PRO A C 1
ATOM 2431 O O . PRO A 1 297 ? 14.188 -9.82 5.207 1 71.94 297 PRO A O 1
ATOM 2434 N N . THR A 1 298 ? 13.539 -7.867 6.184 1 61.53 298 THR A N 1
ATOM 2435 C CA . THR A 1 298 ? 14.852 -7.578 6.754 1 61.53 298 THR A CA 1
ATOM 2436 C C . THR A 1 298 ? 15.039 -8.312 8.078 1 61.53 298 THR A C 1
ATOM 2438 O O . THR A 1 298 ? 16.172 -8.555 8.508 1 61.53 298 THR A O 1
ATOM 2441 N N . HIS A 1 299 ? 13.914 -8.5 8.742 1 58.12 299 HIS A N 1
ATOM 2442 C CA . HIS A 1 299 ? 14.047 -9.078 10.07 1 58.12 299 HIS A CA 1
ATOM 2443 C C . HIS A 1 299 ? 13.242 -10.359 10.195 1 58.12 299 HIS A C 1
ATOM 2445 O O . HIS A 1 299 ? 12.156 -10.477 9.625 1 58.12 299 HIS A O 1
ATOM 2451 N N . GLY A 1 300 ? 13.781 -11.352 10.828 1 54.47 300 GLY A N 1
ATOM 2452 C CA . GLY A 1 300 ? 13 -12.461 11.352 1 54.47 300 GLY A CA 1
ATOM 2453 C C . GLY A 1 300 ? 12.727 -13.539 10.32 1 54.47 300 GLY A C 1
ATOM 2454 O O . GLY A 1 300 ? 11.898 -14.43 10.547 1 54.47 300 GLY A O 1
ATOM 2455 N N . CYS A 1 301 ? 13.305 -13.328 9.164 1 55.56 301 CYS A N 1
ATOM 2456 C CA . CYS A 1 301 ? 12.891 -14.32 8.18 1 55.56 301 CYS A CA 1
ATOM 2457 C C . CYS A 1 301 ? 13.711 -15.602 8.32 1 55.56 301 CYS A C 1
ATOM 2459 O O . CYS A 1 301 ? 14.945 -15.555 8.266 1 55.56 301 CYS A O 1
ATOM 2461 N N . LYS A 1 302 ? 12.93 -16.609 8.797 1 58.38 302 LYS A N 1
ATOM 2462 C CA . LYS A 1 302 ? 13.547 -17.922 8.75 1 58.38 302 LYS A CA 1
ATOM 2463 C C . LYS A 1 302 ? 13.945 -18.297 7.328 1 58.38 302 LYS A C 1
ATOM 2465 O O . LYS A 1 302 ? 13.273 -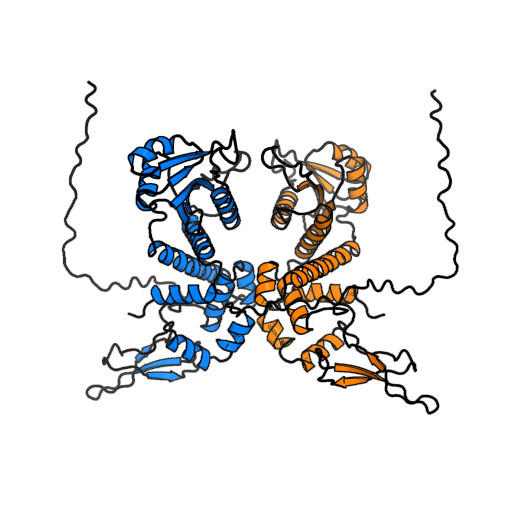17.906 6.371 1 58.38 302 LYS A O 1
ATOM 2470 N N . LYS A 1 303 ? 15.062 -18.906 7.199 1 60.41 303 LYS A N 1
ATOM 2471 C CA . LYS A 1 303 ? 15.617 -19.344 5.926 1 60.41 303 LYS A CA 1
ATOM 2472 C C . LYS A 1 303 ? 14.555 -20 5.055 1 60.41 303 LYS A C 1
ATOM 2474 O O . LYS A 1 303 ? 14.531 -19.781 3.838 1 60.41 303 LYS A O 1
ATOM 2479 N N . GLU A 1 304 ? 13.617 -20.734 5.699 1 59.84 304 GLU A N 1
ATOM 2480 C CA . GLU A 1 304 ? 12.625 -21.516 4.977 1 59.84 304 GLU A CA 1
ATOM 2481 C C . GLU A 1 304 ? 11.609 -20.609 4.277 1 59.84 304 GLU A C 1
ATOM 2483 O O . GLU A 1 304 ? 11.07 -20.969 3.23 1 59.84 304 GLU A O 1
ATOM 2488 N N . HIS A 1 305 ? 11.508 -19.438 4.742 1 70.56 305 HIS A N 1
ATOM 2489 C CA . HIS A 1 305 ? 10.484 -18.562 4.176 1 70.56 305 HIS A CA 1
ATOM 2490 C C . HIS A 1 305 ? 11.062 -17.688 3.064 1 70.56 305 HIS A C 1
ATOM 2492 O O . HIS A 1 305 ? 10.312 -17.094 2.283 1 70.56 305 HIS A O 1
ATOM 2498 N N . TYR A 1 306 ? 12.344 -17.781 2.852 1 75.88 306 TYR A N 1
ATOM 2499 C CA . TYR A 1 306 ? 12.977 -16.922 1.867 1 75.88 306 TYR A CA 1
ATOM 2500 C C . TYR A 1 306 ? 12.617 -17.344 0.45 1 75.88 306 TYR A C 1
ATOM 2502 O O . TYR A 1 306 ? 12.438 -16.5 -0.432 1 75.88 306 TYR A O 1
ATOM 2510 N N . SER A 1 307 ? 12.438 -18.688 0.337 1 79 307 SER A N 1
ATOM 2511 C CA . SER A 1 307 ? 12.133 -19.203 -0.993 1 79 307 SER A CA 1
ATOM 2512 C C . SER A 1 307 ? 10.797 -18.656 -1.498 1 79 307 SER A C 1
ATOM 2514 O O . SER A 1 307 ? 10.664 -18.312 -2.678 1 79 307 SER A O 1
ATOM 2516 N N . SER A 1 308 ? 9.891 -18.547 -0.583 1 86.12 308 SER A N 1
ATOM 2517 C CA . SER A 1 308 ? 8.578 -18.078 -0.992 1 86.12 308 SER A CA 1
ATOM 2518 C C . SER A 1 308 ? 8.602 -16.594 -1.331 1 86.12 308 SER A C 1
ATOM 2520 O O . SER A 1 308 ? 7.93 -16.141 -2.266 1 86.12 308 SER A O 1
ATOM 2522 N N . TYR A 1 309 ? 9.383 -15.875 -0.587 1 88 309 TYR A N 1
ATOM 2523 C CA . TYR A 1 309 ? 9.516 -14.453 -0.864 1 88 309 TYR A CA 1
ATOM 2524 C C . TYR A 1 309 ? 10.227 -14.219 -2.189 1 88 309 TYR A C 1
ATOM 2526 O O . TYR A 1 309 ? 9.883 -13.297 -2.934 1 88 309 TYR A O 1
ATOM 2534 N N . LEU A 1 310 ? 11.195 -15.047 -2.424 1 86.44 310 LEU A N 1
ATOM 2535 C CA . LEU A 1 310 ? 11.906 -14.953 -3.693 1 86.44 310 LEU A CA 1
ATOM 2536 C C . LEU A 1 310 ? 10.984 -15.281 -4.859 1 86.44 310 LEU A C 1
ATOM 2538 O O . LEU A 1 310 ? 11.047 -14.633 -5.906 1 86.44 310 LEU A O 1
ATOM 2542 N N . ALA A 1 311 ? 10.195 -16.281 -4.66 1 89.12 311 ALA A N 1
ATOM 2543 C CA . ALA A 1 311 ? 9.234 -16.641 -5.695 1 89.12 311 ALA A CA 1
ATOM 2544 C C . ALA A 1 311 ? 8.266 -15.5 -5.977 1 89.12 311 ALA A C 1
ATOM 2546 O O . ALA A 1 311 ? 7.945 -15.219 -7.133 1 89.12 311 ALA A O 1
ATOM 2547 N N . GLU A 1 312 ? 7.773 -14.883 -4.918 1 92.88 312 GLU A N 1
ATOM 2548 C CA . GLU A 1 312 ? 6.895 -13.727 -5.078 1 92.88 312 GLU A CA 1
ATOM 2549 C C . GLU A 1 312 ? 7.574 -12.617 -5.875 1 92.88 312 GLU A C 1
ATOM 2551 O O . GLU A 1 312 ? 6.977 -12.055 -6.793 1 92.88 312 GLU A O 1
ATOM 2556 N N . PHE A 1 313 ? 8.789 -12.367 -5.473 1 90.88 313 PHE A N 1
ATOM 2557 C CA . PHE A 1 313 ? 9.539 -11.328 -6.172 1 90.88 313 PHE A CA 1
ATOM 2558 C C . PHE A 1 313 ? 9.656 -11.656 -7.656 1 90.88 313 PHE A C 1
ATOM 2560 O O . PHE A 1 313 ? 9.383 -10.805 -8.508 1 90.88 313 PHE A O 1
ATOM 2567 N N . LYS A 1 314 ? 10.102 -12.797 -7.961 1 88.62 314 LYS A N 1
ATOM 2568 C CA . LYS A 1 314 ? 10.289 -13.219 -9.344 1 88.62 314 LYS A CA 1
ATOM 2569 C C . LYS A 1 314 ? 8.969 -13.148 -10.117 1 88.62 314 LYS A C 1
ATOM 2571 O O . LYS A 1 314 ? 8.938 -12.68 -11.258 1 88.62 314 LYS A O 1
ATOM 2576 N N . TRP A 1 315 ? 7.938 -13.672 -9.523 1 92.38 315 TRP A N 1
ATOM 2577 C CA . TRP A 1 315 ? 6.617 -13.664 -10.148 1 92.38 315 TRP A CA 1
ATOM 2578 C C . TRP A 1 315 ? 6.199 -12.25 -10.523 1 92.38 315 TRP A C 1
ATOM 2580 O O . TRP A 1 315 ? 5.758 -12.008 -11.648 1 92.38 315 TRP A O 1
ATOM 2590 N N . ARG A 1 316 ? 6.359 -11.359 -9.602 1 92.81 316 ARG A N 1
ATOM 2591 C CA . ARG A 1 316 ? 5.988 -9.969 -9.852 1 92.81 316 ARG A CA 1
ATOM 2592 C C . ARG A 1 316 ? 6.883 -9.344 -10.914 1 92.81 316 ARG A C 1
ATOM 2594 O O . ARG A 1 316 ? 6.422 -8.539 -11.727 1 92.81 316 ARG A O 1
ATOM 2601 N N . TYR A 1 317 ? 8.102 -9.688 -10.852 1 88.88 317 TYR A N 1
ATOM 2602 C CA . TYR A 1 317 ? 9.07 -9.141 -11.797 1 88.88 317 TYR A CA 1
ATOM 2603 C C . TYR A 1 317 ? 8.734 -9.555 -13.227 1 88.88 317 TYR A C 1
ATOM 2605 O O . TYR A 1 317 ? 8.758 -8.734 -14.141 1 88.88 317 TYR A O 1
ATOM 2613 N N . VAL A 1 318 ? 8.438 -10.766 -13.43 1 84.56 318 VAL A N 1
ATOM 2614 C CA . VAL A 1 318 ? 8.172 -11.312 -14.758 1 84.56 318 VAL A CA 1
ATOM 2615 C C . VAL A 1 318 ? 6.848 -10.758 -15.289 1 84.56 318 VAL A C 1
ATOM 2617 O O . VAL A 1 318 ? 6.723 -10.477 -16.484 1 84.56 318 VAL A O 1
ATOM 2620 N N . HIS A 1 319 ? 5.895 -10.469 -14.414 1 88.94 319 HIS A N 1
ATOM 2621 C CA . HIS A 1 319 ? 4.562 -10.062 -14.852 1 88.94 319 HIS A CA 1
ATOM 2622 C C . HIS A 1 319 ? 4.355 -8.562 -14.664 1 88.94 319 HIS A C 1
ATOM 2624 O O . HIS A 1 319 ? 3.217 -8.086 -14.648 1 88.94 319 HIS A O 1
ATOM 2630 N N . HIS A 1 320 ? 5.277 -7.793 -14.531 1 84.12 320 HIS A N 1
ATOM 2631 C CA . HIS A 1 320 ? 5.219 -6.391 -14.133 1 84.12 320 HIS A CA 1
ATOM 2632 C C . HIS A 1 320 ? 4.406 -5.566 -15.125 1 84.12 320 HIS A C 1
ATOM 2634 O O . HIS A 1 320 ? 3.861 -4.52 -14.766 1 84.12 320 HIS A O 1
ATOM 2640 N N . GLU A 1 321 ? 4.238 -5.906 -16.312 1 79 321 GLU A N 1
ATOM 2641 C CA . GLU A 1 321 ? 3.592 -5.098 -17.344 1 79 321 GLU A CA 1
ATOM 2642 C C . GLU A 1 321 ? 2.102 -5.41 -17.438 1 79 321 GLU A C 1
ATOM 2644 O O . GLU A 1 321 ? 1.34 -4.656 -18.047 1 79 321 GLU A O 1
ATOM 2649 N N . GLY A 1 322 ? 1.648 -6.395 -16.812 1 84 322 GLY A N 1
ATOM 2650 C CA . GLY A 1 322 ? 0.255 -6.781 -16.953 1 84 322 GLY A CA 1
ATOM 2651 C C . GLY A 1 322 ? -0.567 -6.543 -15.703 1 84 322 GLY A C 1
ATOM 2652 O O . GLY A 1 322 ? -0.102 -5.898 -14.766 1 84 322 GLY A O 1
ATOM 2653 N N . ASP A 1 323 ? -1.834 -6.836 -15.836 1 92.56 323 ASP A N 1
ATOM 2654 C CA . ASP A 1 323 ? -2.729 -6.852 -14.68 1 92.56 323 ASP A CA 1
ATOM 2655 C C . ASP A 1 323 ? -2.422 -8.031 -13.766 1 92.56 323 ASP A C 1
ATOM 2657 O O . ASP A 1 323 ? -2.855 -9.156 -14.023 1 92.56 323 ASP A O 1
ATOM 2661 N N . LEU A 1 324 ? -1.688 -7.777 -12.75 1 94 324 LEU A N 1
ATOM 2662 C CA . LEU A 1 324 ? -1.174 -8.828 -11.883 1 94 324 LEU A CA 1
ATOM 2663 C C . LEU A 1 324 ? -2.314 -9.617 -11.25 1 94 324 LEU A C 1
ATOM 2665 O O . LEU A 1 324 ? -2.182 -10.82 -11 1 94 324 LEU A O 1
ATOM 2669 N N . TRP A 1 325 ? -3.404 -8.953 -11 1 96.06 325 TRP A N 1
ATOM 2670 C CA . TRP A 1 325 ? -4.527 -9.648 -10.383 1 96.06 325 TRP A CA 1
ATOM 2671 C C . TRP A 1 325 ? -5.113 -10.688 -11.336 1 96.06 325 TRP A C 1
ATOM 2673 O O . TRP A 1 325 ? -5.398 -11.82 -10.938 1 96.06 325 TRP A O 1
ATOM 2683 N N . LYS A 1 326 ? -5.273 -10.359 -12.562 1 95.19 326 LYS A N 1
ATOM 2684 C CA . LYS A 1 326 ? -5.801 -11.297 -13.555 1 95.19 326 LYS A CA 1
ATOM 2685 C C . LYS A 1 326 ? -4.828 -12.445 -13.789 1 95.19 326 LYS A C 1
ATOM 2687 O O . LYS A 1 326 ? -5.246 -13.602 -13.898 1 95.19 326 LYS A O 1
ATOM 2692 N N . VAL A 1 327 ? -3.578 -12.094 -13.875 1 94.56 327 VAL A N 1
ATOM 2693 C CA . VAL A 1 327 ? -2.557 -13.117 -14.055 1 94.56 327 VAL A CA 1
ATOM 2694 C C . VAL A 1 327 ? -2.584 -14.078 -12.867 1 94.56 327 VAL A C 1
ATOM 2696 O O . VAL A 1 327 ? -2.492 -15.297 -13.039 1 94.56 327 VAL A O 1
ATOM 2699 N N . PHE A 1 328 ? -2.66 -13.531 -11.727 1 96.75 328 PHE A N 1
ATOM 2700 C CA . PHE A 1 328 ? -2.691 -14.336 -10.516 1 96.75 328 PHE A CA 1
ATOM 2701 C C . PHE A 1 328 ? -3.883 -15.281 -10.523 1 96.75 328 PHE A C 1
ATOM 2703 O O . PHE A 1 328 ? -3.748 -16.469 -10.18 1 96.75 328 PHE A O 1
ATOM 2710 N N . LEU A 1 329 ? -5.066 -14.758 -10.891 1 95.75 329 LEU A N 1
ATOM 2711 C CA . LEU A 1 329 ? -6.258 -15.594 -10.945 1 95.75 329 LEU A CA 1
ATOM 2712 C C . LEU A 1 329 ? -6.074 -16.734 -11.938 1 95.75 329 LEU A C 1
ATOM 2714 O O . LEU A 1 329 ? -6.527 -17.859 -11.688 1 95.75 329 LEU A O 1
ATOM 2718 N N . ASP A 1 330 ? -5.422 -16.438 -13 1 94.5 330 ASP A N 1
ATOM 2719 C CA . ASP A 1 330 ? -5.148 -17.469 -13.992 1 94.5 330 ASP A CA 1
ATOM 2720 C C . ASP A 1 330 ? -4.246 -18.562 -13.414 1 94.5 330 ASP A C 1
ATOM 2722 O O . ASP A 1 330 ? -4.449 -19.75 -13.664 1 94.5 330 ASP A O 1
ATOM 2726 N N . ASP A 1 331 ? -3.293 -18.125 -12.688 1 94.38 331 ASP A N 1
ATOM 2727 C CA . ASP A 1 331 ? -2.398 -19.078 -12.047 1 94.38 331 ASP A CA 1
ATOM 2728 C C . ASP A 1 331 ? -3.146 -19.922 -11.016 1 94.38 331 ASP A C 1
ATOM 2730 O O . ASP A 1 331 ? -2.92 -21.141 -10.922 1 94.38 331 ASP A O 1
ATOM 2734 N N . VAL A 1 332 ? -4.004 -19.297 -10.258 1 94.62 332 VAL A N 1
ATOM 2735 C CA . VAL A 1 332 ? -4.801 -20 -9.258 1 94.62 332 VAL A CA 1
ATOM 2736 C C . VAL A 1 332 ? -5.652 -21.062 -9.93 1 94.62 332 VAL A C 1
ATOM 2738 O O . VAL A 1 332 ? -5.727 -22.203 -9.461 1 94.62 332 VAL A O 1
ATOM 2741 N N . LYS A 1 333 ? -6.266 -20.734 -11.008 1 92.69 333 LYS A N 1
ATOM 2742 C CA . LYS A 1 333 ? -7.117 -21.672 -11.742 1 92.69 333 LYS A CA 1
ATOM 2743 C C . LYS A 1 333 ? -6.312 -22.859 -12.258 1 92.69 333 LYS A C 1
ATOM 2745 O O . LYS A 1 333 ? -6.801 -23.984 -12.258 1 92.69 333 LYS A O 1
ATOM 2750 N N . ARG A 1 334 ? -5.172 -22.578 -12.688 1 90.06 334 ARG A N 1
ATOM 2751 C CA . ARG A 1 334 ? -4.312 -23.625 -13.227 1 90.06 334 ARG A CA 1
ATOM 2752 C C . ARG A 1 334 ? -3.854 -24.578 -12.133 1 90.06 334 ARG A C 1
ATOM 2754 O O . ARG A 1 334 ? -3.793 -25.797 -12.344 1 90.06 334 ARG A O 1
ATOM 2761 N N . ILE A 1 335 ? -3.58 -24.062 -11 1 89.62 335 ILE A N 1
ATOM 2762 C CA . ILE A 1 335 ? -3.008 -24.844 -9.906 1 89.62 335 ILE A CA 1
ATOM 2763 C C . ILE A 1 335 ? -4.117 -25.578 -9.164 1 89.62 335 ILE A C 1
ATOM 2765 O O . ILE A 1 335 ? -3.955 -26.734 -8.789 1 89.62 335 ILE A O 1
ATOM 2769 N N . TYR A 1 336 ? -5.227 -24.828 -8.938 1 86.5 336 TYR A N 1
ATOM 2770 C CA . TYR A 1 336 ? -6.309 -25.406 -8.133 1 86.5 336 TYR A CA 1
ATOM 2771 C C . TYR A 1 336 ? -7.438 -25.906 -9.031 1 86.5 336 TYR A C 1
ATOM 2773 O O . TYR A 1 336 ? -8.555 -25.391 -8.969 1 86.5 336 TYR A O 1
ATOM 2781 N N . GLN A 1 337 ? -7.191 -26.891 -9.758 1 78.38 337 GLN A N 1
ATOM 2782 C CA . GLN A 1 337 ? -8.195 -27.469 -10.641 1 78.38 337 GLN A CA 1
ATOM 2783 C C . GLN A 1 337 ? -9.141 -28.391 -9.867 1 78.38 337 GLN A C 1
ATOM 2785 O O . GLN A 1 337 ? -8.742 -29 -8.875 1 78.38 337 GLN A O 1
ATOM 2790 N N . PHE A 1 338 ? -10.477 -28.219 -10.133 1 69.75 338 PHE A N 1
ATOM 2791 C CA . PHE A 1 338 ? -11.492 -29.062 -9.5 1 69.75 338 PHE A CA 1
ATOM 2792 C C . PHE A 1 338 ? -11.336 -30.516 -9.922 1 69.75 338 PHE A C 1
ATOM 2794 O O . PHE A 1 338 ? -11.008 -30.797 -11.078 1 69.75 338 PHE A O 1
ATOM 2801 N N . LYS A 1 339 ? -11.016 -31.438 -8.984 1 55.62 339 LYS A N 1
ATOM 2802 C CA . LYS A 1 339 ? -11.031 -32.875 -9.281 1 55.62 339 LYS A CA 1
ATOM 2803 C C . LYS A 1 339 ? -12.453 -33.375 -9.484 1 55.62 339 LYS A C 1
ATOM 2805 O O . LYS A 1 339 ? -13.391 -32.844 -8.859 1 55.62 339 LYS A O 1
ATOM 2810 N N . MET B 1 1 ? 50.812 -43 -3.602 1 18.55 1 MET B N 1
ATOM 2811 C CA . MET B 1 1 ? 49.688 -43.75 -4.156 1 18.55 1 MET B CA 1
ATOM 2812 C C . MET B 1 1 ? 48.562 -43.844 -3.148 1 18.55 1 MET B C 1
ATOM 2814 O O . MET B 1 1 ? 48.438 -44.844 -2.432 1 18.55 1 MET B O 1
ATOM 2818 N N . TYR B 1 2 ? 48.25 -42.938 -2.488 1 20.95 2 TYR B N 1
ATOM 2819 C CA . TYR B 1 2 ? 47.531 -43.031 -1.226 1 20.95 2 TYR B CA 1
ATOM 2820 C C . TYR B 1 2 ? 46.125 -43.562 -1.444 1 20.95 2 TYR B C 1
ATOM 2822 O O . TYR B 1 2 ? 45.469 -43.156 -2.404 1 20.95 2 TYR B O 1
ATOM 2830 N N . ARG B 1 3 ? 45.75 -44.812 -0.979 1 18 3 ARG B N 1
ATOM 2831 C CA . ARG B 1 3 ? 44.656 -45.75 -1.174 1 18 3 ARG B CA 1
ATOM 2832 C C . ARG B 1 3 ? 43.344 -45.219 -0.605 1 18 3 ARG B C 1
ATOM 2834 O O . ARG B 1 3 ? 43.125 -45.25 0.61 1 18 3 ARG B O 1
ATOM 2841 N N . VAL B 1 4 ? 43 -44.094 -0.787 1 20.06 4 VAL B N 1
ATOM 2842 C CA . VAL B 1 4 ? 41.906 -43.469 -0.07 1 20.06 4 VAL B CA 1
ATOM 2843 C C . VAL B 1 4 ? 40.656 -44.312 -0.212 1 20.06 4 VAL B C 1
ATOM 2845 O O . VAL B 1 4 ? 40.25 -44.688 -1.323 1 20.06 4 VAL B O 1
ATOM 2848 N N . LYS B 1 5 ? 40.312 -44.969 0.821 1 20.58 5 LYS B N 1
ATOM 2849 C CA . LYS B 1 5 ? 39.344 -46.062 0.938 1 20.58 5 LYS B CA 1
ATOM 2850 C C . LYS B 1 5 ? 37.969 -45.656 0.432 1 20.58 5 LYS B C 1
ATOM 2852 O O . LYS B 1 5 ? 37.438 -44.625 0.858 1 20.58 5 LYS B O 1
ATOM 2857 N N . ARG B 1 6 ? 37.5 -46.031 -0.67 1 18.14 6 ARG B N 1
ATOM 2858 C CA . ARG B 1 6 ? 36.312 -45.906 -1.542 1 18.14 6 ARG B CA 1
ATOM 2859 C C . ARG B 1 6 ? 35.062 -46.438 -0.856 1 18.14 6 ARG B C 1
ATOM 2861 O O . ARG B 1 6 ? 34.906 -47.656 -0.724 1 18.14 6 ARG B O 1
ATOM 2868 N N . ARG B 1 7 ? 34.906 -45.906 0.438 1 20.19 7 ARG B N 1
ATOM 2869 C CA . ARG B 1 7 ? 33.906 -46.781 1.052 1 20.19 7 ARG B CA 1
ATOM 2870 C C . ARG B 1 7 ? 32.781 -47.125 0.065 1 20.19 7 ARG B C 1
ATOM 2872 O O . ARG B 1 7 ? 32.5 -46.344 -0.834 1 20.19 7 ARG B O 1
ATOM 2879 N N . ALA B 1 8 ? 32.438 -48.281 0.047 1 19.09 8 ALA B N 1
ATOM 2880 C CA . ALA B 1 8 ? 31.547 -49.156 -0.693 1 19.09 8 ALA B CA 1
ATOM 2881 C C . ALA B 1 8 ? 30.125 -48.562 -0.723 1 19.09 8 ALA B C 1
ATOM 2883 O O . ALA B 1 8 ? 29.656 -48.031 0.281 1 19.09 8 ALA B O 1
ATOM 2884 N N . VAL B 1 9 ? 29.625 -48.156 -1.781 1 19.34 9 VAL B N 1
ATOM 2885 C CA . VAL B 1 9 ? 28.391 -47.531 -2.246 1 19.34 9 VAL B CA 1
ATOM 2886 C C . VAL B 1 9 ? 27.203 -48.406 -1.843 1 19.34 9 VAL B C 1
ATOM 2888 O O . VAL B 1 9 ? 26.953 -49.469 -2.441 1 19.34 9 VAL B O 1
ATOM 2891 N N . SER B 1 10 ? 27.281 -48.969 -0.609 1 18.64 10 SER B N 1
ATOM 2892 C CA . SER B 1 10 ? 26.266 -50.031 -0.481 1 18.64 10 SER B CA 1
ATOM 2893 C C . SER B 1 10 ? 24.953 -49.594 -1.146 1 18.64 10 SER B C 1
ATOM 2895 O O . SER B 1 10 ? 24.75 -48.438 -1.456 1 18.64 10 SER B O 1
ATOM 2897 N N . GLY B 1 11 ? 23.891 -50.531 -1.068 1 16.86 11 GLY B N 1
ATOM 2898 C CA . GLY B 1 11 ? 22.672 -50.938 -1.736 1 16.86 11 GLY B CA 1
ATOM 2899 C C . GLY B 1 11 ? 21.594 -49.875 -1.759 1 16.86 11 GLY B C 1
ATOM 2900 O O . GLY B 1 11 ? 21.531 -49.031 -0.86 1 16.86 11 GLY B O 1
ATOM 2901 N N . VAL B 1 12 ? 21.016 -49.469 -2.891 1 19.91 12 VAL B N 1
ATOM 2902 C CA . VAL B 1 12 ? 19.953 -48.75 -3.576 1 19.91 12 VAL B CA 1
ATOM 2903 C C . VAL B 1 12 ? 18.594 -49.219 -3.057 1 19.91 12 VAL B C 1
ATOM 2905 O O . VAL B 1 12 ? 18.141 -50.312 -3.398 1 19.91 12 VAL B O 1
ATOM 2908 N N . GLN B 1 13 ? 18.344 -49.5 -1.846 1 16.64 13 GLN B N 1
ATOM 2909 C CA . GLN B 1 13 ? 17.156 -50.281 -1.485 1 16.64 13 GLN B CA 1
ATOM 2910 C C . GLN B 1 13 ? 15.945 -49.812 -2.283 1 16.64 13 GLN B C 1
ATOM 2912 O O . GLN B 1 13 ? 15.617 -48.625 -2.285 1 16.64 13 GLN B O 1
ATOM 2917 N N . ALA B 1 14 ? 15.164 -50.531 -3.324 1 19.98 14 ALA B N 1
ATOM 2918 C CA . ALA B 1 14 ? 14.242 -51.062 -4.32 1 19.98 14 ALA B CA 1
ATOM 2919 C C . ALA B 1 14 ? 12.812 -51.094 -3.781 1 19.98 14 ALA B C 1
ATOM 2921 O O . ALA B 1 14 ? 11.852 -50.938 -4.535 1 19.98 14 ALA B O 1
ATOM 2922 N N . GLY B 1 15 ? 12.352 -51.656 -2.578 1 17.38 15 GLY B N 1
ATOM 2923 C CA . GLY B 1 15 ? 11.195 -52.438 -2.146 1 17.38 15 GLY B CA 1
ATOM 2924 C C . GLY B 1 15 ? 9.953 -51.594 -1.947 1 17.38 15 GLY B C 1
ATOM 2925 O O . GLY B 1 15 ? 8.977 -52.031 -1.351 1 17.38 15 GLY B O 1
ATOM 2926 N N . CYS B 1 16 ? 9.617 -50.312 -1.978 1 17.88 16 CYS B N 1
ATOM 2927 C CA . CYS B 1 16 ? 8.219 -50.156 -1.595 1 17.88 16 CYS B CA 1
ATOM 2928 C C . CYS B 1 16 ? 7.301 -50.844 -2.6 1 17.88 16 CYS B C 1
ATOM 2930 O O . CYS B 1 16 ? 7.371 -50.562 -3.799 1 17.88 16 CYS B O 1
ATOM 2932 N N . SER B 1 17 ? 6.723 -51.938 -2.387 1 19.36 17 SER B N 1
ATOM 2933 C CA . SER B 1 17 ? 5.684 -52.781 -2.938 1 19.36 17 SER B CA 1
ATOM 2934 C C . SER B 1 17 ? 4.477 -51.969 -3.404 1 19.36 17 SER B C 1
ATOM 2936 O O . SER B 1 17 ? 4.262 -50.844 -2.941 1 19.36 17 SER B O 1
ATOM 2938 N N . THR B 1 18 ? 3.672 -52.281 -4.582 1 21.17 18 THR B N 1
ATOM 2939 C CA . THR B 1 18 ? 2.672 -51.938 -5.59 1 21.17 18 THR B CA 1
ATOM 2940 C C . THR B 1 18 ? 1.332 -51.625 -4.934 1 21.17 18 THR B C 1
ATOM 2942 O O . THR B 1 18 ? 0.384 -51.219 -5.613 1 21.17 18 THR B O 1
ATOM 2945 N N . ALA B 1 19 ? 0.904 -52.125 -3.746 1 20.55 19 ALA B N 1
ATOM 2946 C CA . ALA B 1 19 ? -0.416 -52.562 -3.283 1 20.55 19 ALA B CA 1
ATOM 2947 C C . ALA B 1 19 ? -1.285 -51.344 -2.938 1 20.55 19 ALA B C 1
ATOM 2949 O O . ALA B 1 19 ? -0.921 -50.219 -3.232 1 20.55 19 ALA B O 1
ATOM 2950 N N . ASP B 1 20 ? -2.031 -51.375 -1.618 1 19.77 20 ASP B N 1
ATOM 2951 C CA . ASP B 1 20 ? -3.342 -50.875 -1.218 1 19.77 20 ASP B CA 1
ATOM 2952 C C . ASP B 1 20 ? -3.299 -49.375 -0.961 1 19.77 20 ASP B C 1
ATOM 2954 O O . ASP B 1 20 ? -2.691 -48.906 0.012 1 19.77 20 ASP B O 1
ATOM 2958 N N . LEU B 1 21 ? -3.01 -48.469 -1.81 1 20.52 21 LEU B N 1
ATOM 2959 C CA . LEU B 1 21 ? -3.008 -47 -1.838 1 20.52 21 LEU B CA 1
ATOM 2960 C C . LEU B 1 21 ? -4.254 -46.438 -1.161 1 20.52 21 LEU B C 1
ATOM 2962 O O . LEU B 1 21 ? -5.289 -46.281 -1.807 1 20.52 21 LEU B O 1
ATOM 2966 N N . LYS B 1 22 ? -4.523 -46.812 0.134 1 22.03 22 LYS B N 1
ATOM 2967 C CA . LYS B 1 22 ? -5.637 -46.312 0.942 1 22.03 22 LYS B CA 1
ATOM 2968 C C . LYS B 1 22 ? -5.676 -44.781 0.944 1 22.03 22 LYS B C 1
ATOM 2970 O O . LYS B 1 22 ? -4.633 -44.125 0.933 1 22.03 22 LYS B O 1
ATOM 2975 N N . ASP B 1 23 ? -6.812 -44.062 0.701 1 20.61 23 ASP B N 1
ATOM 2976 C CA . ASP B 1 23 ? -7.469 -42.781 0.52 1 20.61 23 ASP B CA 1
ATOM 2977 C C . ASP B 1 23 ? -7.098 -41.812 1.641 1 20.61 23 ASP B C 1
ATOM 2979 O O . ASP B 1 23 ? -7.922 -41.531 2.508 1 20.61 23 ASP B O 1
ATOM 2983 N N . GLN B 1 24 ? -6.008 -42 2.322 1 23.53 24 GLN B N 1
ATOM 2984 C CA . GLN B 1 24 ? -5.965 -41.219 3.561 1 23.53 24 GLN B CA 1
ATOM 2985 C C . GLN B 1 24 ? -5.863 -39.719 3.275 1 23.53 24 GLN B C 1
ATOM 2987 O O . GLN B 1 24 ? -4.871 -39.25 2.705 1 23.53 24 GLN B O 1
ATOM 2992 N N . GLY B 1 25 ? -6.996 -39.031 2.99 1 23.8 25 GLY B N 1
ATOM 2993 C CA . GLY B 1 25 ? -7.297 -37.594 2.977 1 23.8 25 GLY B CA 1
ATOM 2994 C C . GLY B 1 25 ? -6.574 -36.844 4.066 1 23.8 25 GLY B C 1
ATOM 2995 O O . GLY B 1 25 ? -6.734 -37.125 5.25 1 23.8 25 GLY B O 1
ATOM 2996 N N . ILE B 1 26 ? -5.316 -36.688 3.885 1 25.22 26 ILE B N 1
ATOM 2997 C CA . ILE B 1 26 ? -4.512 -35.938 4.836 1 25.22 26 ILE B CA 1
ATOM 2998 C C . ILE B 1 26 ? -5.289 -34.688 5.293 1 25.22 26 ILE B C 1
ATOM 3000 O O . ILE B 1 26 ? -5.367 -33.719 4.566 1 25.22 26 ILE B O 1
ATOM 3004 N N . GLN B 1 27 ? -6.547 -34.844 5.691 1 23.91 27 GLN B N 1
ATOM 3005 C CA . GLN B 1 27 ? -7.34 -33.812 6.379 1 23.91 27 GLN B CA 1
ATOM 3006 C C . GLN B 1 27 ? -6.598 -33.25 7.59 1 23.91 27 GLN B C 1
ATOM 3008 O O . GLN B 1 27 ? -6.41 -33.969 8.586 1 23.91 27 GLN B O 1
ATOM 3013 N N . CYS B 1 28 ? -5.512 -32.625 7.371 1 24.56 28 CYS B N 1
ATOM 3014 C CA . CYS B 1 28 ? -5.004 -32 8.594 1 24.56 28 CYS B CA 1
ATOM 3015 C C . CYS B 1 28 ? -6.145 -31.438 9.43 1 24.56 28 CYS B C 1
ATOM 3017 O O . CYS B 1 28 ? -7.078 -30.828 8.898 1 24.56 28 CYS B O 1
ATOM 3019 N N . SER B 1 29 ? -6.449 -31.984 10.477 1 25.81 29 SER B N 1
ATOM 3020 C CA . SER B 1 29 ? -7.371 -31.594 11.539 1 25.81 29 SER B CA 1
ATOM 3021 C C . SER B 1 29 ? -7.199 -30.125 11.914 1 25.81 29 SER B C 1
ATOM 3023 O O . SER B 1 29 ? -6.285 -29.766 12.656 1 25.81 29 SER B O 1
ATOM 3025 N N . TYR B 1 30 ? -7.113 -29.219 10.977 1 25.89 30 TYR B N 1
ATOM 3026 C CA . TYR B 1 30 ? -7.082 -27.828 11.383 1 25.89 30 TYR B CA 1
ATOM 3027 C C . TYR B 1 30 ? -8.242 -27.5 12.312 1 25.89 30 TYR B C 1
ATOM 3029 O O . TYR B 1 30 ? -9.398 -27.781 11.992 1 25.89 30 TYR B O 1
ATOM 3037 N N . THR B 1 31 ? -8.055 -27.578 13.633 1 27.88 31 THR B N 1
ATOM 3038 C CA . THR B 1 31 ? -8.961 -27 14.625 1 27.88 31 THR B CA 1
ATOM 3039 C C . THR B 1 31 ? -9.555 -25.688 14.117 1 27.88 31 THR B C 1
ATOM 3041 O O . THR B 1 31 ? -8.844 -24.859 13.562 1 27.88 31 THR B O 1
ATOM 3044 N N . LYS B 1 32 ? -10.875 -25.609 14.047 1 32.53 32 LYS B N 1
ATOM 3045 C CA . LYS B 1 32 ? -11.742 -24.484 13.695 1 32.53 32 LYS B CA 1
ATOM 3046 C C . LYS B 1 32 ? -11.375 -23.234 14.492 1 32.53 32 LYS B C 1
ATOM 3048 O O . LYS B 1 32 ? -11.836 -23.062 15.617 1 32.53 32 LYS B O 1
ATOM 3053 N N . GLY B 1 33 ? -10.055 -22.891 14.656 1 32.34 33 GLY B N 1
ATOM 3054 C CA . GLY B 1 33 ? -9.961 -21.641 15.398 1 32.34 33 GLY B CA 1
ATOM 3055 C C . GLY B 1 33 ? -10.805 -20.531 14.812 1 32.34 33 GLY B C 1
ATOM 3056 O O . GLY B 1 33 ? -10.773 -20.297 13.602 1 32.34 33 GLY B O 1
ATOM 3057 N N . ILE B 1 34 ? -11.938 -20.422 15.297 1 35.62 34 ILE B N 1
ATOM 3058 C CA . ILE B 1 34 ? -12.781 -19.25 15.07 1 35.62 34 ILE B CA 1
ATOM 3059 C C . ILE B 1 34 ? -11.914 -18 15.07 1 35.62 34 ILE B C 1
ATOM 3061 O O . ILE B 1 34 ? -11.266 -17.688 16.062 1 35.62 34 ILE B O 1
ATOM 3065 N N . TYR B 1 35 ? -11.414 -17.703 14.016 1 40.16 35 TYR B N 1
ATOM 3066 C CA . TYR B 1 35 ? -10.664 -16.469 13.922 1 40.16 35 TYR B CA 1
ATOM 3067 C C . TYR B 1 35 ? -11.445 -15.305 14.523 1 40.16 35 TYR B C 1
ATOM 3069 O O . TYR B 1 35 ? -12.633 -15.125 14.219 1 40.16 35 TYR B O 1
ATOM 3077 N N . LYS B 1 36 ? -11.297 -14.961 15.781 1 41.44 36 LYS B N 1
ATOM 3078 C CA . LYS B 1 36 ? -11.852 -13.797 16.469 1 41.44 36 LYS B CA 1
ATOM 3079 C C . LYS B 1 36 ? -11.734 -12.547 15.602 1 41.44 36 LYS B C 1
ATOM 3081 O O . LYS B 1 36 ? -10.664 -12.242 15.07 1 41.44 36 LYS B O 1
ATOM 3086 N N . ARG B 1 37 ? -12.836 -12.32 15.031 1 45.75 37 ARG B N 1
ATOM 3087 C CA . ARG B 1 37 ? -12.875 -10.984 14.445 1 45.75 37 ARG B CA 1
ATOM 3088 C C . ARG B 1 37 ? -12.461 -9.93 15.461 1 45.75 37 ARG B C 1
ATOM 3090 O O . ARG B 1 37 ? -12.953 -9.922 16.594 1 45.75 37 ARG B O 1
ATOM 3097 N N . ASP B 1 38 ? -11.367 -9.578 15.633 1 43.72 38 ASP B N 1
ATOM 3098 C CA . ASP B 1 38 ? -11.047 -8.5 16.562 1 43.72 38 ASP B CA 1
ATOM 3099 C C . ASP B 1 38 ? -12.125 -7.414 16.531 1 43.72 38 ASP B C 1
ATOM 3101 O O . ASP B 1 38 ? -12.336 -6.773 15.5 1 43.72 38 ASP B O 1
ATOM 3105 N N . ASP B 1 39 ? -13.352 -7.516 17.188 1 38.88 39 ASP B N 1
ATOM 3106 C CA . ASP B 1 39 ? -14.438 -6.578 17.438 1 38.88 39 ASP B CA 1
ATOM 3107 C C . ASP B 1 39 ? -13.906 -5.184 17.75 1 38.88 39 ASP B C 1
ATOM 3109 O O . ASP B 1 39 ? -14.617 -4.352 18.312 1 38.88 39 ASP B O 1
ATOM 3113 N N . LYS B 1 40 ? -12.703 -4.891 18.062 1 41.5 40 LYS B N 1
ATOM 3114 C CA . LYS B 1 40 ? -12.523 -3.535 18.578 1 41.5 40 LYS B CA 1
ATOM 3115 C C . LYS B 1 40 ? -13.273 -2.518 17.719 1 41.5 40 LYS B C 1
ATOM 3117 O O . LYS B 1 40 ? -13.5 -2.748 16.531 1 41.5 40 LYS B O 1
ATOM 3122 N N . GLU B 1 41 ? -14.062 -1.508 18.234 1 45.09 41 GLU B N 1
ATOM 3123 C CA . GLU B 1 41 ? -14.594 -0.203 17.844 1 45.09 41 GLU B CA 1
ATOM 3124 C C . GLU B 1 41 ? -13.758 0.416 16.719 1 45.09 41 GLU B C 1
ATOM 3126 O O . GLU B 1 41 ? -12.664 0.928 16.969 1 45.09 41 GLU B O 1
ATOM 3131 N N . ASN B 1 42 ? -13.5 -0.154 15.562 1 53.75 42 ASN B N 1
ATOM 3132 C CA . ASN B 1 42 ? -12.562 -0.043 14.453 1 53.75 42 ASN B CA 1
ATOM 3133 C C . ASN B 1 42 ? -12.445 1.395 13.953 1 53.75 42 ASN B C 1
ATOM 3135 O O . ASN B 1 42 ? -13.375 1.916 13.336 1 53.75 42 ASN B O 1
ATOM 3139 N N . ASN B 1 43 ? -11.938 2.242 14.734 1 69.88 43 ASN B N 1
ATOM 3140 C CA . ASN B 1 43 ? -11.539 3.619 14.461 1 69.88 43 ASN B CA 1
ATOM 3141 C C . ASN B 1 43 ? -10.75 3.73 13.156 1 69.88 43 ASN B C 1
ATOM 3143 O O . ASN B 1 43 ? -9.773 4.469 13.078 1 69.88 43 ASN B O 1
ATOM 3147 N N . PHE B 1 44 ? -11.102 2.918 12.211 1 85.31 44 PHE B N 1
ATOM 3148 C CA . PHE B 1 44 ? -10.422 2.928 10.93 1 85.31 44 PHE B CA 1
ATOM 3149 C C . PHE B 1 44 ? -11.422 2.986 9.781 1 85.31 44 PHE B C 1
ATOM 3151 O O . PHE B 1 44 ? -12.438 2.289 9.805 1 85.31 44 PHE B O 1
ATOM 3158 N N . THR B 1 45 ? -11.258 3.938 8.945 1 93 45 THR B N 1
ATOM 3159 C CA . THR B 1 45 ? -12.055 4.047 7.734 1 93 45 THR B CA 1
ATOM 3160 C C . THR B 1 45 ? -11.445 3.221 6.605 1 93 45 THR B C 1
ATOM 3162 O O . THR B 1 45 ? -10.383 3.562 6.086 1 93 45 THR B O 1
ATOM 3165 N N . SER B 1 46 ? -12.062 2.133 6.211 1 94.12 46 SER B N 1
ATOM 3166 C CA . SER B 1 46 ? -11.586 1.348 5.078 1 94.12 46 SER B CA 1
ATOM 3167 C C . SER B 1 46 ? -11.93 2.021 3.754 1 94.12 46 SER B C 1
ATOM 3169 O O . SER B 1 46 ? -12.703 2.98 3.723 1 94.12 46 SER B O 1
ATOM 3171 N N . TYR B 1 47 ? -11.281 1.537 2.717 1 95.12 47 TYR B N 1
ATOM 3172 C CA . TYR B 1 47 ? -11.609 2.084 1.404 1 95.12 47 TYR B CA 1
ATOM 3173 C C . TYR B 1 47 ? -13.07 1.841 1.059 1 95.12 47 TYR B C 1
ATOM 3175 O O . TYR B 1 47 ? -13.727 2.699 0.462 1 95.12 47 TYR B O 1
ATOM 3183 N N . ASP B 1 48 ? -13.602 0.688 1.396 1 92.88 48 ASP B N 1
ATOM 3184 C CA . ASP B 1 48 ? -15.023 0.407 1.198 1 92.88 48 ASP B CA 1
ATOM 3185 C C . ASP B 1 48 ? -15.891 1.414 1.949 1 92.88 48 ASP B C 1
ATOM 3187 O O . ASP B 1 48 ? -16.891 1.895 1.418 1 92.88 48 ASP B O 1
ATOM 3191 N N . ASP B 1 49 ? -15.461 1.701 3.176 1 93.69 49 ASP B N 1
ATOM 3192 C CA . ASP B 1 49 ? -16.172 2.699 3.969 1 93.69 49 ASP B CA 1
ATOM 3193 C C . ASP B 1 49 ? -16.141 4.062 3.283 1 93.69 49 ASP B C 1
ATOM 3195 O O . ASP B 1 49 ? -17.156 4.773 3.264 1 93.69 49 ASP B O 1
ATOM 3199 N N . LEU B 1 50 ? -14.977 4.414 2.791 1 95.25 50 LEU B N 1
ATOM 3200 C CA . LEU B 1 50 ? -14.844 5.68 2.08 1 95.25 50 LEU B CA 1
ATOM 3201 C C . LEU B 1 50 ? -15.859 5.777 0.95 1 95.25 50 LEU B C 1
ATOM 3203 O O . LEU B 1 50 ? -16.562 6.785 0.829 1 95.25 50 LEU B O 1
ATOM 3207 N N . LEU B 1 51 ? -15.953 4.711 0.161 1 94.12 51 LEU B N 1
ATOM 3208 C CA . LEU B 1 51 ? -16.844 4.695 -0.997 1 94.12 51 LEU B CA 1
ATOM 3209 C C . LEU B 1 51 ? -18.297 4.707 -0.561 1 94.12 51 LEU B C 1
ATOM 3211 O O . LEU B 1 51 ? -19.109 5.465 -1.102 1 94.12 51 LEU B O 1
ATOM 3215 N N . LEU B 1 52 ? -18.609 3.936 0.439 1 91.69 52 LEU B N 1
ATOM 3216 C CA . LEU B 1 52 ? -19.984 3.717 0.834 1 91.69 52 LEU B CA 1
ATOM 3217 C C . LEU B 1 52 ? -20.516 4.883 1.666 1 91.69 52 LEU B C 1
ATOM 3219 O O . LEU B 1 52 ? -21.672 5.27 1.544 1 91.69 52 LEU B O 1
ATOM 3223 N N . ARG B 1 53 ? -19.656 5.504 2.436 1 92.19 53 ARG B N 1
ATOM 3224 C CA . ARG B 1 53 ? -20.125 6.496 3.396 1 92.19 53 ARG B CA 1
ATOM 3225 C C . ARG B 1 53 ? -19.922 7.91 2.869 1 92.19 53 ARG B C 1
ATOM 3227 O O . ARG B 1 53 ? -20.672 8.82 3.221 1 92.19 53 ARG B O 1
ATOM 3234 N N . TYR B 1 54 ? -18.953 8.086 2.039 1 93.56 54 TYR B N 1
ATOM 3235 C CA . TYR B 1 54 ? -18.625 9.469 1.723 1 93.56 54 TYR B CA 1
ATOM 3236 C C . TYR B 1 54 ? -18.688 9.719 0.221 1 93.56 54 TYR B C 1
ATOM 3238 O O . TYR B 1 54 ? -18.906 10.852 -0.216 1 93.56 54 TYR B O 1
ATOM 3246 N N . LEU B 1 55 ? -18.531 8.633 -0.604 1 94.5 55 LEU B N 1
ATOM 3247 C CA . LEU B 1 55 ? -18.375 8.875 -2.031 1 94.5 55 LEU B CA 1
ATOM 3248 C C . LEU B 1 55 ? -19.422 8.117 -2.84 1 94.5 55 LEU B C 1
ATOM 3250 O O . LEU B 1 55 ? -19.25 7.898 -4.043 1 94.5 55 LEU B O 1
ATOM 3254 N N . TRP B 1 56 ? -20.453 7.672 -2.25 1 89.5 56 TRP B N 1
ATOM 3255 C CA . TRP B 1 56 ? -21.422 6.832 -2.932 1 89.5 56 TRP B CA 1
ATOM 3256 C C . TRP B 1 56 ? -22.266 7.652 -3.914 1 89.5 56 TRP B C 1
ATOM 3258 O O . TRP B 1 56 ? -22.797 7.113 -4.883 1 89.5 56 TRP B O 1
ATOM 3268 N N . ASP B 1 57 ? -22.375 8.984 -3.621 1 90.81 57 ASP B N 1
ATOM 3269 C CA . ASP B 1 57 ? -23.156 9.883 -4.449 1 90.81 57 ASP B CA 1
ATOM 3270 C C . ASP B 1 57 ? -22.547 11.281 -4.5 1 90.81 57 ASP B C 1
ATOM 3272 O O . ASP B 1 57 ? -22.062 11.789 -3.484 1 90.81 57 ASP B O 1
ATOM 3276 N N . ARG B 1 58 ? -22.609 11.82 -5.688 1 89.69 58 ARG B N 1
ATOM 3277 C CA . ARG B 1 58 ? -21.953 13.117 -5.871 1 89.69 58 ARG B CA 1
ATOM 3278 C C . ARG B 1 58 ? -22.578 14.18 -4.977 1 89.69 58 ARG B C 1
ATOM 3280 O O . ARG B 1 58 ? -21.875 14.938 -4.316 1 89.69 58 ARG B O 1
ATOM 3287 N N . ASP B 1 59 ? -23.891 14.25 -5.016 1 89.31 59 ASP B N 1
ATOM 3288 C CA . ASP B 1 59 ? -24.594 15.273 -4.238 1 89.31 59 ASP B CA 1
ATOM 3289 C C . ASP B 1 59 ? -24.344 15.094 -2.742 1 89.31 59 ASP B C 1
ATOM 3291 O O . ASP B 1 59 ? -24.141 16.062 -2.018 1 89.31 59 ASP B O 1
ATOM 3295 N N . TYR B 1 60 ? -24.359 13.883 -2.375 1 91.94 60 TYR B N 1
ATOM 3296 C CA . TYR B 1 60 ? -24.078 13.617 -0.969 1 91.94 60 TYR B CA 1
ATOM 3297 C C . TYR B 1 60 ? -22.641 14 -0.614 1 91.94 60 TYR B C 1
ATOM 3299 O O . TYR B 1 60 ? -22.406 14.594 0.438 1 91.94 60 TYR B O 1
ATOM 3307 N N . THR B 1 61 ? -21.75 13.633 -1.447 1 94.44 61 THR B N 1
ATOM 3308 C CA . THR B 1 61 ? -20.344 13.938 -1.224 1 94.44 61 THR B CA 1
ATOM 3309 C C . THR B 1 61 ? -20.141 15.438 -1.068 1 94.44 61 THR B C 1
ATOM 3311 O O . THR B 1 61 ? -19.453 15.883 -0.138 1 94.44 61 THR B O 1
ATOM 3314 N N . LEU B 1 62 ? -20.719 16.219 -1.952 1 93 62 LEU B N 1
ATOM 3315 C CA . LEU B 1 62 ? -20.562 17.656 -1.915 1 93 62 LEU B CA 1
ATOM 3316 C C . LEU B 1 62 ? -21.203 18.25 -0.662 1 93 62 LEU B C 1
ATOM 3318 O O . LEU B 1 62 ? -20.656 19.172 -0.053 1 93 62 LEU B O 1
ATOM 3322 N N . SER B 1 63 ? -22.391 17.672 -0.291 1 92.25 63 SER B N 1
ATOM 3323 C CA . SER B 1 63 ? -23.047 18.109 0.933 1 92.25 63 SER B CA 1
ATOM 3324 C C . SER B 1 63 ? -22.188 17.828 2.16 1 92.25 63 SER B C 1
ATOM 3326 O O . SER B 1 63 ? -22.094 18.656 3.068 1 92.25 63 SER B O 1
ATOM 3328 N N . TRP B 1 64 ? -21.594 16.672 2.133 1 94.19 64 TRP B N 1
ATOM 3329 C CA . TRP B 1 64 ? -20.719 16.297 3.242 1 94.19 64 TRP B CA 1
ATOM 3330 C C . TRP B 1 64 ? -19.5 17.203 3.303 1 94.19 64 TRP B C 1
ATOM 3332 O O . TRP B 1 64 ? -19.094 17.641 4.383 1 94.19 64 TRP B O 1
ATOM 3342 N N . LEU B 1 65 ? -18.891 17.5 2.188 1 94.31 65 LEU B N 1
ATOM 3343 C CA . LEU B 1 65 ? -17.734 18.375 2.119 1 94.31 65 LEU B CA 1
ATOM 3344 C C . LEU B 1 65 ? -18.062 19.766 2.648 1 94.31 65 LEU B C 1
ATOM 3346 O O . LEU B 1 65 ? -17.234 20.375 3.338 1 94.31 65 LEU B O 1
ATOM 3350 N N . LYS B 1 66 ? -19.266 20.234 2.33 1 91.25 66 LYS B N 1
ATOM 3351 C CA . LYS B 1 66 ? -19.734 21.531 2.836 1 91.25 66 LYS B CA 1
ATOM 3352 C C . LYS B 1 66 ? -19.875 21.5 4.355 1 91.25 66 LYS B C 1
ATOM 3354 O O . LYS B 1 66 ? -19.406 22.406 5.047 1 91.25 66 LYS B O 1
ATOM 3359 N N . ALA B 1 67 ? -20.5 20.453 4.789 1 92.31 67 ALA B N 1
ATOM 3360 C CA . ALA B 1 67 ? -20.75 20.297 6.219 1 92.31 67 ALA B CA 1
ATOM 3361 C C . ALA B 1 67 ? -19.453 20.188 7.004 1 92.31 67 ALA B C 1
ATOM 3363 O O . ALA B 1 67 ? -19.344 20.703 8.117 1 92.31 67 ALA B O 1
ATOM 3364 N N . GLU B 1 68 ? -18.469 19.531 6.41 1 91.94 68 GLU B N 1
ATOM 3365 C CA . GLU B 1 68 ? -17.172 19.297 7.062 1 91.94 68 GLU B CA 1
ATOM 3366 C C . GLU B 1 68 ? -16.297 20.547 7.008 1 91.94 68 GLU B C 1
ATOM 3368 O O . GLU B 1 68 ? -15.281 20.625 7.699 1 91.94 68 GLU B O 1
ATOM 3373 N N . GLY B 1 69 ? -16.594 21.484 6.121 1 90.56 69 GLY B N 1
ATOM 3374 C CA . GLY B 1 69 ? -15.812 22.703 5.98 1 90.56 69 GLY B CA 1
ATOM 3375 C C . GLY B 1 69 ? -14.648 22.547 5.023 1 90.56 69 GLY B C 1
ATOM 3376 O O . GLY B 1 69 ? -13.656 23.281 5.125 1 90.56 69 GLY B O 1
ATOM 3377 N N . LEU B 1 70 ? -14.719 21.578 4.137 1 93.19 70 LEU B N 1
ATOM 3378 C CA . LEU B 1 70 ? -13.664 21.375 3.146 1 93.19 70 LEU B CA 1
ATOM 3379 C C . LEU B 1 70 ? -13.938 22.188 1.89 1 93.19 70 LEU B C 1
ATOM 3381 O O . LEU B 1 70 ? -13.023 22.453 1.104 1 93.19 70 LEU B O 1
ATOM 3385 N N . ILE B 1 71 ? -15.211 22.469 1.672 1 91.88 71 ILE B N 1
ATOM 3386 C CA . ILE B 1 71 ? -15.625 23.469 0.7 1 91.88 71 ILE B CA 1
ATOM 3387 C C . ILE B 1 71 ? -16.531 24.5 1.376 1 91.88 71 ILE B C 1
ATOM 3389 O O . ILE B 1 71 ? -17.078 24.25 2.449 1 91.88 71 ILE B O 1
ATOM 3393 N N . ALA B 1 72 ? -16.656 25.672 0.726 1 90.81 72 ALA B N 1
ATOM 3394 C CA . ALA B 1 72 ? -17.375 26.766 1.347 1 90.81 72 ALA B CA 1
ATOM 3395 C C . ALA B 1 72 ? -18.875 26.469 1.435 1 90.81 72 ALA B C 1
ATOM 3397 O O . ALA B 1 72 ? -19.453 25.922 0.497 1 90.81 72 ALA B O 1
ATOM 3398 N N . SER B 1 73 ? -19.438 26.781 2.578 1 90.19 73 SER B N 1
ATOM 3399 C CA . SER B 1 73 ? -20.875 26.578 2.76 1 90.19 73 SER B CA 1
ATOM 3400 C C . SER B 1 73 ? -21.672 27.781 2.238 1 90.19 73 SER B C 1
ATOM 3402 O O . SER B 1 73 ? -22.875 27.672 1.991 1 90.19 73 SER B O 1
ATOM 3404 N N . SER B 1 74 ? -21 28.844 2.145 1 89.88 74 SER B N 1
ATOM 3405 C CA . SER B 1 74 ? -21.609 30.062 1.608 1 89.88 74 SER B CA 1
ATOM 3406 C C . SER B 1 74 ? -20.562 30.953 0.949 1 89.88 74 SER B C 1
ATOM 3408 O O . SER B 1 74 ? -19.375 30.828 1.208 1 89.88 74 SER B O 1
ATOM 3410 N N . ARG B 1 75 ? -21.094 31.797 -0.016 1 90.69 75 ARG B N 1
ATOM 3411 C CA . ARG B 1 75 ? -20.219 32.75 -0.716 1 90.69 75 ARG B CA 1
ATOM 3412 C C . ARG B 1 75 ? -20.938 34.062 -1 1 90.69 75 ARG B C 1
ATOM 3414 O O . ARG B 1 75 ? -22.125 34.062 -1.337 1 90.69 75 ARG B O 1
ATOM 3421 N N . THR B 1 76 ? -20.156 35.031 -0.802 1 91 76 THR B N 1
ATOM 3422 C CA . THR B 1 76 ? -20.703 36.375 -1.073 1 91 76 THR B CA 1
ATOM 3423 C C . THR B 1 76 ? -20.266 36.875 -2.453 1 91 76 THR B C 1
ATOM 3425 O O . THR B 1 76 ? -19.125 36.656 -2.855 1 91 76 THR B O 1
ATOM 3428 N N . CYS B 1 77 ? -21.234 37.469 -3.141 1 91 77 CYS B N 1
ATOM 3429 C CA . CYS B 1 77 ? -20.953 38 -4.465 1 91 77 CYS B CA 1
ATOM 3430 C C . CYS B 1 77 ? -20.031 39.219 -4.375 1 91 77 CYS B C 1
ATOM 3432 O O . CYS B 1 77 ? -20.297 40.156 -3.623 1 91 77 CYS B O 1
ATOM 3434 N N . GLY B 1 78 ? -18.969 39.156 -5.086 1 85.25 78 GLY B N 1
ATOM 3435 C CA . GLY B 1 78 ? -18.016 40.25 -5.082 1 85.25 78 GLY B CA 1
ATOM 3436 C C . GLY B 1 78 ? -18.547 41.531 -5.738 1 85.25 78 GLY B C 1
ATOM 3437 O O . GLY B 1 78 ? -18.062 42.625 -5.457 1 85.25 78 GLY B O 1
ATOM 3438 N N . THR B 1 79 ? -19.531 41.312 -6.543 1 83.69 79 THR B N 1
ATOM 3439 C CA . THR B 1 79 ? -20.078 42.438 -7.301 1 83.69 79 THR B CA 1
ATOM 3440 C C . THR B 1 79 ? -21.156 43.156 -6.5 1 83.69 79 THR B C 1
ATOM 3442 O O . THR B 1 79 ? -21.156 44.406 -6.402 1 83.69 79 THR B O 1
ATOM 3445 N N . CYS B 1 80 ? -22.125 42.5 -5.934 1 86.94 80 CYS B N 1
ATOM 3446 C CA . CYS B 1 80 ? -23.266 43.125 -5.281 1 86.94 80 CYS B CA 1
ATOM 3447 C C . CYS B 1 80 ? -23.234 42.906 -3.777 1 86.94 80 CYS B C 1
ATOM 3449 O O . CYS B 1 80 ? -24.047 43.469 -3.037 1 86.94 80 CYS B O 1
ATOM 3451 N N . GLY B 1 81 ? -22.359 42 -3.297 1 87.56 81 GLY B N 1
ATOM 3452 C CA . GLY B 1 81 ? -22.219 41.75 -1.869 1 87.56 81 GLY B CA 1
ATOM 3453 C C . GLY B 1 81 ? -23.266 40.812 -1.316 1 87.56 81 GLY B C 1
ATOM 3454 O O . GLY B 1 81 ? -23.25 40.5 -0.126 1 87.56 81 GLY B O 1
ATOM 3455 N N . SER B 1 82 ? -24.109 40.375 -2.16 1 87.94 82 SER B N 1
ATOM 3456 C CA . SER B 1 82 ? -25.156 39.469 -1.721 1 87.94 82 SER B CA 1
ATOM 3457 C C . SER B 1 82 ? -24.641 38.031 -1.663 1 87.94 82 SER B C 1
ATOM 3459 O O . SER B 1 82 ? -23.609 37.688 -2.246 1 87.94 82 SER B O 1
ATOM 3461 N N . ASP B 1 83 ? -25.422 37.156 -0.943 1 91.06 83 ASP B N 1
ATOM 3462 C CA . ASP B 1 83 ? -25.078 35.75 -0.853 1 91.06 83 ASP B CA 1
ATOM 3463 C C . ASP B 1 83 ? -25.359 35.031 -2.166 1 91.06 83 ASP B C 1
ATOM 3465 O O . ASP B 1 83 ? -26.453 35.156 -2.725 1 91.06 83 ASP B O 1
ATOM 3469 N N . MET B 1 84 ? -24.359 34.312 -2.572 1 93.31 84 MET B N 1
ATOM 3470 C CA . MET B 1 84 ? -24.516 33.562 -3.809 1 93.31 84 MET B CA 1
ATOM 3471 C C . MET B 1 84 ? -25.312 32.281 -3.562 1 93.31 84 MET B C 1
ATOM 3473 O O . MET B 1 84 ? -25.422 31.828 -2.424 1 93.31 84 MET B O 1
ATOM 3477 N N . LYS B 1 85 ? -25.875 31.766 -4.652 1 92.12 85 LYS B N 1
ATOM 3478 C CA . LYS B 1 85 ? -26.672 30.562 -4.543 1 92.12 85 LYS B CA 1
ATOM 3479 C C . LYS B 1 85 ? -25.938 29.359 -5.137 1 92.12 85 LYS B C 1
ATOM 3481 O O . LYS B 1 85 ? -25.203 29.5 -6.117 1 92.12 85 LYS B O 1
ATOM 3486 N N . TRP B 1 86 ? -26.172 28.219 -4.5 1 91.19 86 TRP B N 1
ATOM 3487 C CA . TRP B 1 86 ? -25.688 26.938 -4.965 1 91.19 86 TRP B CA 1
ATOM 3488 C C . TRP B 1 86 ? -26.547 26.391 -6.09 1 91.19 86 TRP B C 1
ATOM 3490 O O . TRP B 1 86 ? -27.703 26 -5.867 1 91.19 86 TRP B O 1
ATOM 3500 N N . GLU B 1 87 ? -25.953 26.422 -7.371 1 90.69 87 GLU B N 1
ATOM 3501 C CA . GLU B 1 87 ? -26.781 26.047 -8.523 1 90.69 87 GLU B CA 1
ATOM 3502 C C . GLU B 1 87 ? -26.156 24.875 -9.273 1 90.69 87 GLU B C 1
ATOM 3504 O O . GLU B 1 87 ? -24.953 24.844 -9.508 1 90.69 87 GLU B O 1
ATOM 3509 N N . ALA B 1 88 ? -27.047 23.875 -9.625 1 90.56 88 ALA B N 1
ATOM 3510 C CA . ALA B 1 88 ? -26.594 22.75 -10.438 1 90.56 88 ALA B CA 1
ATOM 3511 C C . ALA B 1 88 ? -26.297 23.188 -11.867 1 90.56 88 ALA B C 1
ATOM 3513 O O . ALA B 1 88 ? -27.047 23.969 -12.461 1 90.56 88 ALA B O 1
ATOM 3514 N N . CYS B 1 89 ? -25.078 22.922 -12.273 1 86.38 89 CYS B N 1
ATOM 3515 C CA . CYS B 1 89 ? -24.641 23.25 -13.625 1 86.38 89 CYS B CA 1
ATOM 3516 C C . CYS B 1 89 ? -23.969 22.047 -14.289 1 86.38 89 CYS B C 1
ATOM 3518 O O . CYS B 1 89 ? -22.812 21.75 -14.008 1 86.38 89 CYS B O 1
ATOM 3520 N N . ASP B 1 90 ? -24.5 21.359 -15.234 1 79.81 90 ASP B N 1
ATOM 3521 C CA . ASP B 1 90 ? -24.047 20.125 -15.852 1 79.81 90 ASP B CA 1
ATOM 3522 C C . ASP B 1 90 ? -22.812 20.375 -16.734 1 79.81 90 ASP B C 1
ATOM 3524 O O . ASP B 1 90 ? -22.094 19.438 -17.062 1 79.81 90 ASP B O 1
ATOM 3528 N N . ASP B 1 91 ? -22.672 21.656 -17.047 1 76.38 91 ASP B N 1
ATOM 3529 C CA . ASP B 1 91 ? -21.578 21.984 -17.953 1 76.38 91 ASP B CA 1
ATOM 3530 C C . ASP B 1 91 ? -20.234 22.031 -17.203 1 76.38 91 ASP B C 1
ATOM 3532 O O . ASP B 1 91 ? -19.172 22.062 -17.828 1 76.38 91 ASP B O 1
ATOM 3536 N N . ARG B 1 92 ? -20.438 22.016 -15.922 1 76.75 92 ARG B N 1
ATOM 3537 C CA . ARG B 1 92 ? -19.219 22.078 -15.133 1 76.75 92 ARG B CA 1
ATOM 3538 C C . ARG B 1 92 ? -18.812 20.703 -14.617 1 76.75 92 ARG B C 1
ATOM 3540 O O . ARG B 1 92 ? -19.672 19.875 -14.32 1 76.75 92 ARG B O 1
ATOM 3547 N N . SER B 1 93 ? -17.516 20.422 -14.547 1 76.94 93 SER B N 1
ATOM 3548 C CA . SER B 1 93 ? -16.984 19.125 -14.156 1 76.94 93 SER B CA 1
ATOM 3549 C C . SER B 1 93 ? -17.453 18.734 -12.758 1 76.94 93 SER B C 1
ATOM 3551 O O . SER B 1 93 ? -17.703 17.562 -12.484 1 76.94 93 SER B O 1
ATOM 3553 N N . ASP B 1 94 ? -17.703 19.797 -11.93 1 86.25 94 ASP B N 1
ATOM 3554 C CA . ASP B 1 94 ? -18.078 19.5 -10.555 1 86.25 94 ASP B CA 1
ATOM 3555 C C . ASP B 1 94 ? -19.594 19.406 -10.406 1 86.25 94 ASP B C 1
ATOM 3557 O O . ASP B 1 94 ? -20.094 18.969 -9.367 1 86.25 94 ASP B O 1
ATOM 3561 N N . GLY B 1 95 ? -20.312 19.875 -11.391 1 86.75 95 GLY B N 1
ATOM 3562 C CA . GLY B 1 95 ? -21.75 19.734 -11.438 1 86.75 95 GLY B CA 1
ATOM 3563 C C . GLY B 1 95 ? -22.484 20.859 -10.75 1 86.75 95 GLY B C 1
ATOM 3564 O O . GLY B 1 95 ? -23.719 20.953 -10.836 1 86.75 95 GLY B O 1
ATOM 3565 N N . TYR B 1 96 ? -21.781 21.781 -10 1 91.19 96 TYR B N 1
ATOM 3566 C CA . TYR B 1 96 ? -22.406 22.891 -9.281 1 91.19 96 TYR B CA 1
ATOM 3567 C C . TYR B 1 96 ? -21.547 24.156 -9.406 1 91.19 96 TYR B C 1
ATOM 3569 O O . TYR B 1 96 ? -20.359 24.078 -9.695 1 91.19 96 TYR B O 1
ATOM 3577 N N . VAL B 1 97 ? -22.234 25.297 -9.25 1 92.06 97 VAL B N 1
ATOM 3578 C CA . VAL B 1 97 ? -21.547 26.578 -9.234 1 92.06 97 VAL B CA 1
ATOM 3579 C C . VAL B 1 97 ? -22.219 27.516 -8.234 1 92.06 97 VAL B C 1
ATOM 3581 O O . VAL B 1 97 ? -23.391 27.328 -7.883 1 92.06 97 VAL B O 1
ATOM 3584 N N . TRP B 1 98 ? -21.359 28.438 -7.719 1 91.94 98 TRP B N 1
ATOM 3585 C CA . TRP B 1 98 ? -21.938 29.578 -7.023 1 91.94 98 TRP B CA 1
ATOM 3586 C C . TRP B 1 98 ? -22.422 30.641 -8.016 1 91.94 98 TRP B C 1
ATOM 3588 O O . TRP B 1 98 ? -21.672 31.047 -8.898 1 91.94 98 TRP B O 1
ATOM 3598 N N . GLN B 1 99 ? -23.672 30.969 -7.859 1 92.44 99 GLN B N 1
ATOM 3599 C CA . GLN B 1 99 ? -24.219 31.891 -8.836 1 92.44 99 GLN B CA 1
ATOM 3600 C C . GLN B 1 99 ? -24.938 33.062 -8.148 1 92.44 99 GLN B C 1
ATOM 3602 O O . GLN B 1 99 ? -25.609 32.844 -7.129 1 92.44 99 GLN B O 1
ATOM 3607 N N . CYS B 1 100 ? -24.656 34.25 -8.625 1 91.88 100 CYS B N 1
ATOM 3608 C CA . CYS B 1 100 ? -25.391 35.469 -8.227 1 91.88 100 CYS B CA 1
ATOM 3609 C C . CYS B 1 100 ? -26.062 36.094 -9.43 1 91.88 100 CYS B C 1
ATOM 3611 O O . CYS B 1 100 ? -25.422 36.375 -10.438 1 91.88 100 CYS B O 1
ATOM 3613 N N . ARG B 1 101 ? -27.422 36.25 -9.469 1 87.12 101 ARG B N 1
ATOM 3614 C CA . ARG B 1 101 ? -28.172 36.875 -10.547 1 87.12 101 ARG B CA 1
ATOM 3615 C C . ARG B 1 101 ? -29 38.031 -10.016 1 87.12 101 ARG B C 1
ATOM 3617 O O . ARG B 1 101 ? -30.094 38.312 -10.492 1 87.12 101 ARG B O 1
ATOM 3624 N N . LYS B 1 102 ? -28.5 38.656 -9.078 1 82.94 102 LYS B N 1
ATOM 3625 C CA . LYS B 1 102 ? -29.281 39.719 -8.445 1 82.94 102 LYS B CA 1
ATOM 3626 C C . LYS B 1 102 ? -29.234 41 -9.273 1 82.94 102 LYS B C 1
ATOM 3628 O O . LYS B 1 102 ? -28.281 41.25 -10.023 1 82.94 102 LYS B O 1
ATOM 3633 N N . GLN B 1 103 ? -30.328 41.719 -9.367 1 78.75 103 GLN B N 1
ATOM 3634 C CA . GLN B 1 103 ? -30.469 43 -10.031 1 78.75 103 GLN B CA 1
ATOM 3635 C C . GLN B 1 103 ? -30.234 44.156 -9.055 1 78.75 103 GLN B C 1
ATOM 3637 O O . GLN B 1 103 ? -30.844 44.219 -7.98 1 78.75 103 GLN B O 1
ATOM 3642 N N . ILE B 1 104 ? -29.109 44.844 -9.227 1 71.56 104 ILE B N 1
ATOM 3643 C CA . ILE B 1 104 ? -28.859 46.031 -8.422 1 71.56 104 ILE B CA 1
ATOM 3644 C C . ILE B 1 104 ? -29.156 47.281 -9.25 1 71.56 104 ILE B C 1
ATOM 3646 O O . ILE B 1 104 ? -28.547 47.5 -10.305 1 71.56 104 ILE B O 1
ATOM 3650 N N . ASN B 1 105 ? -29.969 48.188 -8.68 1 73.12 105 ASN B N 1
ATOM 3651 C CA . ASN B 1 105 ? -30.359 49.438 -9.312 1 73.12 105 ASN B CA 1
ATOM 3652 C C . ASN B 1 105 ? -30.812 49.25 -10.75 1 73.12 105 ASN B C 1
ATOM 3654 O O . ASN B 1 105 ? -30.438 50 -11.641 1 73.12 105 ASN B O 1
ATOM 3658 N N . GLY B 1 106 ? -31.516 48.125 -11.023 1 73.31 106 GLY B N 1
ATOM 3659 C CA . GLY B 1 106 ? -32.094 47.906 -12.336 1 73.31 106 GLY B CA 1
ATOM 3660 C C . GLY B 1 106 ? -31.172 47.156 -13.273 1 73.31 106 GLY B C 1
ATOM 3661 O O . GLY B 1 106 ? -31.578 46.781 -14.383 1 73.31 106 GLY B O 1
ATOM 3662 N N . LYS B 1 107 ? -29.859 47.031 -13.016 1 76.88 107 LYS B N 1
ATOM 3663 C CA . LYS B 1 107 ? -28.891 46.344 -13.852 1 76.88 107 LYS B CA 1
ATOM 3664 C C . LYS B 1 107 ? -28.625 44.938 -13.312 1 76.88 107 LYS B C 1
ATOM 3666 O O . LYS B 1 107 ? -28.297 44.781 -12.141 1 76.88 107 LYS B O 1
ATOM 3671 N N . ARG B 1 108 ? -29.016 43.938 -14.109 1 79.25 108 ARG B N 1
ATOM 3672 C CA . ARG B 1 108 ? -28.781 42.562 -13.734 1 79.25 108 ARG B CA 1
ATOM 3673 C C . ARG B 1 108 ? -27.328 42.156 -13.93 1 79.25 108 ARG B C 1
ATOM 3675 O O . ARG B 1 108 ? -26.703 42.531 -14.922 1 79.25 108 ARG B O 1
ATOM 3682 N N . HIS B 1 109 ? -26.719 41.625 -12.789 1 84 109 HIS B N 1
ATOM 3683 C CA . HIS B 1 109 ? -25.406 41.062 -13.023 1 84 109 HIS B CA 1
ATOM 3684 C C . HIS B 1 109 ? -25.422 39.531 -12.914 1 84 109 HIS B C 1
ATOM 3686 O O . HIS B 1 109 ? -26.359 38.969 -12.336 1 84 109 HIS B O 1
ATOM 3692 N N . TRP B 1 110 ? -24.625 38.906 -13.742 1 86.38 110 TRP B N 1
ATOM 3693 C CA . TRP B 1 110 ? -24.422 37.469 -13.742 1 86.38 110 TRP B CA 1
ATOM 3694 C C . TRP B 1 110 ? -22.969 37.125 -13.383 1 86.38 110 TRP B C 1
ATOM 3696 O O . TRP B 1 110 ? -22.047 37.531 -14.062 1 86.38 110 TRP B O 1
ATOM 3706 N N . CYS B 1 111 ? -22.891 36.562 -12.062 1 88.25 111 CYS B N 1
ATOM 3707 C CA . CYS B 1 111 ? -21.562 36.156 -11.609 1 88.25 111 CYS B CA 1
ATOM 3708 C C . CYS B 1 111 ? -21.547 34.688 -11.25 1 88.25 111 CYS B C 1
ATOM 3710 O O . CYS B 1 111 ? -22.453 34.188 -10.57 1 88.25 111 CYS B O 1
ATOM 3712 N N . GLU B 1 112 ? -20.625 33.969 -11.836 1 89.19 112 GLU B N 1
ATOM 3713 C CA . GLU B 1 112 ? -20.453 32.562 -11.516 1 89.19 112 GLU B CA 1
ATOM 3714 C C . GLU B 1 112 ? -19.062 32.281 -10.945 1 89.19 112 GLU B C 1
ATOM 3716 O O . GLU B 1 112 ? -18.062 32.844 -11.414 1 89.19 112 GLU B O 1
ATOM 3721 N N . ARG B 1 113 ? -19.078 31.516 -9.836 1 88.25 113 ARG B N 1
ATOM 3722 C CA . ARG B 1 113 ? -17.812 31.109 -9.242 1 88.25 113 ARG B CA 1
ATOM 3723 C C . ARG B 1 113 ? -17.766 29.609 -9.016 1 88.25 113 ARG B C 1
ATOM 3725 O O . ARG B 1 113 ? -18.797 28.969 -8.812 1 88.25 113 ARG B O 1
ATOM 3732 N N . SER B 1 114 ? -16.516 29.094 -9.047 1 88.56 114 SER B N 1
ATOM 3733 C CA . SER B 1 114 ? -16.328 27.672 -8.805 1 88.56 114 SER B CA 1
ATOM 3734 C C . SER B 1 114 ? -16.625 27.312 -7.355 1 88.56 114 SER B C 1
ATOM 3736 O O . SER B 1 114 ? -16.406 28.125 -6.453 1 88.56 114 SER B O 1
ATOM 3738 N N . ILE B 1 115 ? -17.109 26.125 -7.148 1 87.69 115 ILE B N 1
ATOM 3739 C CA . ILE B 1 115 ? -17.391 25.656 -5.793 1 87.69 115 ILE B CA 1
ATOM 3740 C C . ILE B 1 115 ? -16.094 25.172 -5.145 1 87.69 115 ILE B C 1
ATOM 3742 O O . ILE B 1 115 ? -16.062 24.859 -3.949 1 87.69 115 ILE B O 1
ATOM 3746 N N . ARG B 1 116 ? -15.086 25.109 -5.949 1 86.94 116 ARG B N 1
ATOM 3747 C CA . ARG B 1 116 ? -13.797 24.656 -5.441 1 86.94 116 ARG B CA 1
ATOM 3748 C C . ARG B 1 116 ? -13.133 25.719 -4.574 1 86.94 116 ARG B C 1
ATOM 3750 O O . ARG B 1 116 ? -13.352 26.922 -4.789 1 86.94 116 ARG B O 1
ATOM 3757 N N . GLY B 1 117 ? -12.414 25.391 -3.625 1 84.81 117 GLY B N 1
ATOM 3758 C CA . GLY B 1 117 ? -11.672 26.219 -2.682 1 84.81 117 GLY B CA 1
ATOM 3759 C C . GLY B 1 117 ? -10.875 25.391 -1.679 1 84.81 117 GLY B C 1
ATOM 3760 O O . GLY B 1 117 ? -10.969 24.172 -1.662 1 84.81 117 GLY B O 1
ATOM 3761 N N . SER B 1 118 ? -10.117 26.172 -1.019 1 86.5 118 SER B N 1
ATOM 3762 C CA . SER B 1 118 ? -9.344 25.531 0.037 1 86.5 118 SER B CA 1
ATOM 3763 C C . SER B 1 118 ? -8.492 24.391 -0.521 1 86.5 118 SER B C 1
ATOM 3765 O O . SER B 1 118 ? -7.68 24.609 -1.427 1 86.5 118 SER B O 1
ATOM 3767 N N . TRP B 1 119 ? -8.688 23.141 -0.105 1 91.31 119 TRP B N 1
ATOM 3768 C CA . TRP B 1 119 ? -7.898 21.953 -0.454 1 91.31 119 TRP B CA 1
ATOM 3769 C C . TRP B 1 119 ? -8.078 21.594 -1.925 1 91.31 119 TRP B C 1
ATOM 3771 O O . TRP B 1 119 ? -7.176 21.047 -2.553 1 91.31 119 TRP B O 1
ATOM 3781 N N . PHE B 1 120 ? -9.18 22.047 -2.498 1 91.44 120 PHE B N 1
ATOM 3782 C CA . PHE B 1 120 ? -9.523 21.641 -3.855 1 91.44 120 PHE B CA 1
ATOM 3783 C C . PHE B 1 120 ? -9.234 22.766 -4.848 1 91.44 120 PHE B C 1
ATOM 3785 O O . PHE B 1 120 ? -9.484 22.625 -6.043 1 91.44 120 PHE B O 1
ATOM 3792 N N . GLU B 1 121 ? -8.75 23.859 -4.332 1 86.94 121 GLU B N 1
ATOM 3793 C CA . GLU B 1 121 ? -8.5 25.031 -5.18 1 86.94 121 GLU B CA 1
ATOM 3794 C C . GLU B 1 121 ? -7.488 24.703 -6.273 1 86.94 121 GLU B C 1
ATOM 3796 O O . GLU B 1 121 ? -6.422 24.156 -6 1 86.94 121 GLU B O 1
ATOM 3801 N N . ASN B 1 122 ? -7.879 24.938 -7.488 1 81.5 122 ASN B N 1
ATOM 3802 C CA . ASN B 1 122 ? -7.02 24.781 -8.656 1 81.5 122 ASN B CA 1
ATOM 3803 C C . ASN B 1 122 ? -6.641 23.312 -8.875 1 81.5 122 ASN B C 1
ATOM 3805 O O . ASN B 1 122 ? -5.594 23.016 -9.461 1 81.5 122 ASN B O 1
ATOM 3809 N N . ALA B 1 123 ? -7.418 22.453 -8.289 1 86.38 123 ALA B N 1
ATOM 3810 C CA . ALA B 1 123 ? -7.129 21.031 -8.484 1 86.38 123 ALA B CA 1
ATOM 3811 C C . ALA B 1 123 ? -7.488 20.594 -9.898 1 86.38 123 ALA B C 1
ATOM 3813 O O . ALA B 1 123 ? -8.5 21.016 -10.453 1 86.38 123 ALA B O 1
ATOM 3814 N N . ASN B 1 124 ? -6.723 19.781 -10.484 1 82.19 124 ASN B N 1
ATOM 3815 C CA . ASN B 1 124 ? -6.961 19.234 -11.812 1 82.19 124 ASN B CA 1
ATOM 3816 C C . ASN B 1 124 ? -7.676 17.875 -11.742 1 82.19 124 ASN B C 1
ATOM 3818 O O . ASN B 1 124 ? -7.766 17.156 -12.734 1 82.19 124 ASN B O 1
ATOM 3822 N N . MET B 1 125 ? -8.086 17.578 -10.633 1 90.06 125 MET B N 1
ATOM 3823 C CA . MET B 1 125 ? -8.797 16.328 -10.383 1 90.06 125 MET B CA 1
ATOM 3824 C C . MET B 1 125 ? -10.188 16.594 -9.82 1 90.06 125 MET B C 1
ATOM 3826 O O . MET B 1 125 ? -10.453 17.672 -9.289 1 90.06 125 MET B O 1
ATOM 3830 N N . THR B 1 126 ? -11.07 15.594 -10.008 1 90.75 126 THR B N 1
ATOM 3831 C CA . THR B 1 126 ? -12.406 15.719 -9.438 1 90.75 126 THR B CA 1
ATOM 3832 C C . THR B 1 126 ? -12.352 15.656 -7.91 1 90.75 126 THR B C 1
ATOM 3834 O O . THR B 1 126 ? -11.336 15.266 -7.336 1 90.75 126 THR B O 1
ATOM 3837 N N . PHE B 1 127 ? -13.484 16.094 -7.301 1 93 127 PHE B N 1
ATOM 3838 C CA . PHE B 1 127 ? -13.57 16 -5.848 1 93 127 PHE B CA 1
ATOM 3839 C C . PHE B 1 127 ? -13.344 14.57 -5.383 1 93 127 PHE B C 1
ATOM 3841 O O . PHE B 1 127 ? -12.625 14.328 -4.41 1 93 127 PHE B O 1
ATOM 3848 N N . GLU B 1 128 ? -13.922 13.664 -6.129 1 92.94 128 GLU B N 1
ATOM 3849 C CA . GLU B 1 128 ? -13.805 12.25 -5.773 1 92.94 128 GLU B CA 1
ATOM 3850 C C . GLU B 1 128 ? -12.359 11.766 -5.883 1 92.94 128 GLU B C 1
ATOM 3852 O O . GLU B 1 128 ? -11.867 11.078 -4.992 1 92.94 128 GLU B O 1
ATOM 3857 N N . GLU B 1 129 ? -11.719 12.125 -6.91 1 93.81 129 GLU B N 1
ATOM 3858 C CA . GLU B 1 129 ? -10.336 11.711 -7.129 1 93.81 129 GLU B CA 1
ATOM 3859 C C . GLU B 1 129 ? -9.414 12.266 -6.055 1 93.81 129 GLU B C 1
ATOM 3861 O O . GLU B 1 129 ? -8.516 11.57 -5.578 1 93.81 129 GLU B O 1
ATOM 3866 N N . VAL B 1 130 ? -9.648 13.516 -5.715 1 95.44 130 VAL B N 1
ATOM 3867 C CA . VAL B 1 130 ? -8.836 14.148 -4.684 1 95.44 130 VAL B CA 1
ATOM 3868 C C . VAL B 1 130 ? -9.031 13.422 -3.352 1 95.44 130 VAL B C 1
ATOM 3870 O O . VAL B 1 130 ? -8.055 13.133 -2.648 1 95.44 130 VAL B O 1
ATOM 3873 N N . MET B 1 131 ? -10.258 13.133 -3.061 1 96.12 131 MET B N 1
ATOM 3874 C CA . MET B 1 131 ? -10.57 12.438 -1.814 1 96.12 131 MET B CA 1
ATOM 3875 C C . MET B 1 131 ? -9.953 11.047 -1.804 1 96.12 131 MET B C 1
ATOM 3877 O O . MET B 1 131 ? -9.375 10.625 -0.801 1 96.12 131 MET B O 1
ATOM 3881 N N . LYS B 1 132 ? -10.055 10.352 -2.879 1 97.12 132 LYS B N 1
ATOM 3882 C CA . LYS B 1 132 ? -9.469 9.016 -2.984 1 97.12 132 LYS B CA 1
ATOM 3883 C C . LYS B 1 132 ? -7.949 9.07 -2.875 1 97.12 132 LYS B C 1
ATOM 3885 O O . LYS B 1 132 ? -7.34 8.242 -2.203 1 97.12 132 LYS B O 1
ATOM 3890 N N . PHE B 1 133 ? -7.383 10.062 -3.557 1 97.5 133 PHE B N 1
ATOM 3891 C CA . PHE B 1 133 ? -5.934 10.211 -3.506 1 97.5 133 PHE B CA 1
ATOM 3892 C C . PHE B 1 133 ? -5.465 10.43 -2.074 1 97.5 133 PHE B C 1
ATOM 3894 O O . PHE B 1 133 ? -4.543 9.758 -1.607 1 97.5 133 PHE B O 1
ATOM 3901 N N . THR B 1 134 ? -6.121 11.359 -1.431 1 97.19 134 THR B N 1
ATOM 3902 C CA . THR B 1 134 ? -5.746 11.711 -0.064 1 97.19 134 THR B CA 1
ATOM 3903 C C . THR B 1 134 ? -5.902 10.508 0.861 1 97.19 134 THR B C 1
ATOM 3905 O O . THR B 1 134 ? -5.055 10.266 1.725 1 97.19 134 THR B O 1
ATOM 3908 N N . TYR B 1 135 ? -6.914 9.797 0.625 1 97.75 135 TYR B N 1
ATOM 3909 C CA . TYR B 1 135 ? -7.148 8.609 1.432 1 97.75 135 TYR B CA 1
ATOM 3910 C C . TYR B 1 135 ? -6.039 7.582 1.223 1 97.75 135 TYR B C 1
ATOM 3912 O O . TYR B 1 135 ? -5.449 7.094 2.188 1 97.75 135 TYR B O 1
ATOM 3920 N N . LEU B 1 136 ? -5.793 7.23 -0.018 1 97.56 136 LEU B N 1
ATOM 3921 C CA . LEU B 1 136 ? -4.789 6.223 -0.342 1 97.56 136 LEU B CA 1
ATOM 3922 C C . LEU B 1 136 ? -3.41 6.648 0.148 1 97.56 136 LEU B C 1
ATOM 3924 O O . LEU B 1 136 ? -2.623 5.82 0.605 1 97.56 136 LEU B O 1
ATOM 3928 N N . TRP B 1 137 ? -3.156 7.969 0.027 1 97.5 137 TRP B N 1
ATOM 3929 C CA . TRP B 1 137 ? -1.902 8.516 0.535 1 97.5 137 TRP B CA 1
ATOM 3930 C C . TRP B 1 137 ? -1.781 8.289 2.039 1 97.5 137 TRP B C 1
ATOM 3932 O O . TRP B 1 137 ? -0.733 7.859 2.527 1 97.5 137 TRP B O 1
ATOM 3942 N N . CYS B 1 138 ? -2.859 8.516 2.744 1 96.5 138 CYS B N 1
ATOM 3943 C CA . CYS B 1 138 ? -2.865 8.352 4.195 1 96.5 138 CYS B CA 1
ATOM 3944 C C . CYS B 1 138 ? -2.689 6.887 4.578 1 96.5 138 CYS B C 1
ATOM 3946 O O . CYS B 1 138 ? -2.189 6.578 5.66 1 96.5 138 CYS B O 1
ATOM 3948 N N . GLN B 1 139 ? -3.113 6.02 3.654 1 94.31 139 GLN B N 1
ATOM 3949 C CA . GLN B 1 139 ? -2.959 4.594 3.912 1 94.31 139 GLN B CA 1
ATOM 3950 C C . GLN B 1 139 ? -1.568 4.109 3.512 1 94.31 139 GLN B C 1
ATOM 3952 O O . GLN B 1 139 ? -1.313 2.902 3.471 1 94.31 139 GLN B O 1
ATOM 3957 N N . ASP B 1 140 ? -0.716 4.977 3.17 1 93.06 140 ASP B N 1
ATOM 3958 C CA . ASP B 1 140 ? 0.711 4.773 2.941 1 93.06 140 ASP B CA 1
ATOM 3959 C C . ASP B 1 140 ? 0.953 3.971 1.664 1 93.06 140 ASP B C 1
ATOM 3961 O O . ASP B 1 140 ? 1.875 3.156 1.602 1 93.06 140 ASP B O 1
ATOM 3965 N N . LEU B 1 141 ? 0.053 4.082 0.666 1 93.31 141 LEU B N 1
ATOM 3966 C CA . LEU B 1 141 ? 0.346 3.549 -0.66 1 93.31 141 LEU B CA 1
ATOM 3967 C C . LEU B 1 141 ? 1.4 4.395 -1.366 1 93.31 141 LEU B C 1
ATOM 3969 O O . LEU B 1 141 ? 1.441 5.617 -1.191 1 93.31 141 LEU B O 1
ATOM 3973 N N . ASP B 1 142 ? 2.223 3.74 -2.127 1 89.44 142 ASP B N 1
ATOM 3974 C CA . ASP B 1 142 ? 3.219 4.527 -2.85 1 89.44 142 ASP B CA 1
ATOM 3975 C C . ASP B 1 142 ? 2.594 5.234 -4.051 1 89.44 142 ASP B C 1
ATOM 3977 O O . ASP B 1 142 ? 1.447 4.961 -4.414 1 89.44 142 ASP B O 1
ATOM 3981 N N . GLN B 1 143 ? 3.35 6.148 -4.508 1 90.5 143 GLN B N 1
ATOM 3982 C CA . GLN B 1 143 ? 2.855 7.023 -5.562 1 90.5 143 GLN B CA 1
ATOM 3983 C C . GLN B 1 143 ? 2.428 6.223 -6.789 1 90.5 143 GLN B C 1
ATOM 3985 O O . GLN B 1 143 ? 1.424 6.543 -7.43 1 90.5 143 GLN B O 1
ATOM 3990 N N . TRP B 1 144 ? 3.152 5.203 -7.074 1 87.38 144 TRP B N 1
ATOM 3991 C CA . TRP B 1 144 ? 2.85 4.379 -8.242 1 87.38 144 TRP B CA 1
ATOM 3992 C C . TRP B 1 144 ? 1.536 3.631 -8.055 1 87.38 144 TRP B C 1
ATOM 3994 O O . TRP B 1 144 ? 0.706 3.582 -8.961 1 87.38 144 TRP B O 1
ATOM 4004 N N . GLN B 1 145 ? 1.337 3.092 -6.938 1 90 145 GLN B N 1
ATOM 4005 C CA . GLN B 1 145 ? 0.105 2.377 -6.617 1 90 145 GLN B CA 1
ATOM 4006 C C . GLN B 1 145 ? -1.108 3.295 -6.73 1 90 145 GLN B C 1
ATOM 4008 O O . GLN B 1 145 ? -2.135 2.91 -7.293 1 90 145 GLN B O 1
ATOM 4013 N N . ILE B 1 146 ? -0.9 4.477 -6.223 1 95.06 146 ILE B N 1
ATOM 4014 C CA . ILE B 1 146 ? -2.01 5.426 -6.223 1 95.06 146 ILE B CA 1
ATOM 4015 C C . ILE B 1 146 ? -2.324 5.848 -7.656 1 95.06 146 ILE B C 1
ATOM 4017 O O . ILE B 1 146 ? -3.492 5.91 -8.055 1 95.06 146 ILE B O 1
ATOM 4021 N N . LYS B 1 147 ? -1.273 6.133 -8.391 1 93.38 147 LYS B N 1
ATOM 4022 C CA . LYS B 1 147 ? -1.43 6.52 -9.789 1 93.38 147 LYS B CA 1
ATOM 4023 C C . LYS B 1 147 ? -2.197 5.457 -10.57 1 93.38 147 LYS B C 1
ATOM 4025 O O . LYS B 1 147 ? -3.105 5.777 -11.336 1 93.38 147 LYS B O 1
ATOM 4030 N N . LYS B 1 148 ? -1.901 4.242 -10.297 1 90.56 148 LYS B N 1
ATOM 4031 C CA . LYS B 1 148 ? -2.549 3.135 -10.992 1 90.56 148 LYS B CA 1
ATOM 4032 C C . LYS B 1 148 ? -4 2.98 -10.555 1 90.56 148 LYS B C 1
ATOM 4034 O O . LYS B 1 148 ? -4.891 2.797 -11.383 1 90.56 148 LYS B O 1
ATOM 4039 N N . GLN B 1 149 ? -4.219 3.055 -9.281 1 93.5 149 GLN B N 1
ATOM 4040 C CA . GLN B 1 149 ? -5.562 2.889 -8.734 1 93.5 149 GLN B CA 1
ATOM 4041 C C . GLN B 1 149 ? -6.508 3.971 -9.25 1 93.5 149 GLN B C 1
ATOM 4043 O O . GLN B 1 149 ? -7.684 3.707 -9.508 1 93.5 149 GLN B O 1
ATOM 4048 N N . LEU B 1 150 ? -5.984 5.188 -9.445 1 94.62 150 LEU B N 1
ATOM 4049 C CA . LEU B 1 150 ? -6.84 6.316 -9.789 1 94.62 150 LEU B CA 1
ATOM 4050 C C . LEU B 1 150 ? -6.77 6.609 -11.289 1 94.62 150 LEU B C 1
ATOM 4052 O O . LEU B 1 150 ? -7.605 7.344 -11.82 1 94.62 150 LEU B O 1
ATOM 4056 N N . GLY B 1 151 ? -5.781 6.035 -11.93 1 91.38 151 GLY B N 1
ATOM 4057 C CA . GLY B 1 151 ? -5.617 6.293 -13.352 1 91.38 151 GLY B CA 1
ATOM 4058 C C . GLY B 1 151 ? -5.254 7.734 -13.664 1 91.38 151 GLY B C 1
ATOM 4059 O O . GLY B 1 151 ? -5.77 8.32 -14.617 1 91.38 151 GLY B O 1
ATOM 4060 N N . ILE B 1 152 ? -4.453 8.359 -12.828 1 92.19 152 ILE B N 1
ATOM 4061 C CA . ILE B 1 152 ? -4.082 9.758 -13.023 1 92.19 152 ILE B CA 1
ATOM 4062 C C . ILE B 1 152 ? -2.668 9.836 -13.594 1 92.19 152 ILE B C 1
ATOM 4064 O O . ILE B 1 152 ? -1.931 8.852 -13.594 1 92.19 152 ILE B O 1
ATOM 4068 N N . GLY B 1 153 ? -2.371 11.023 -14.102 1 90.56 153 GLY B N 1
ATOM 4069 C CA . GLY B 1 153 ? -1.051 11.242 -14.664 1 90.56 153 GLY B CA 1
ATOM 4070 C C . GLY B 1 153 ? 0.04 11.344 -13.617 1 90.56 153 GLY B C 1
ATOM 4071 O O . GLY B 1 153 ? -0.24 11.617 -12.445 1 90.56 153 GLY B O 1
ATOM 4072 N N . SER B 1 154 ? 1.275 11.109 -14.055 1 90.62 154 SER B N 1
ATOM 4073 C CA . SER B 1 154 ? 2.424 11.109 -13.156 1 90.62 154 SER B CA 1
ATOM 4074 C C . SER B 1 154 ? 2.623 12.484 -12.523 1 90.62 154 SER B C 1
ATOM 4076 O O . SER B 1 154 ? 2.945 12.586 -11.336 1 90.62 154 SER B O 1
ATOM 4078 N N . HIS B 1 155 ? 2.375 13.477 -13.266 1 90.38 155 HIS B N 1
ATOM 4079 C CA . HIS B 1 155 ? 2.586 14.828 -12.742 1 90.38 155 HIS B CA 1
ATOM 4080 C C . HIS B 1 155 ? 1.576 15.164 -11.648 1 90.38 155 HIS B C 1
ATOM 4082 O O . HIS B 1 155 ? 1.939 15.727 -10.617 1 90.38 155 HIS B O 1
ATOM 4088 N N . ALA B 1 156 ? 0.347 14.805 -11.945 1 92.06 156 ALA B N 1
ATOM 4089 C CA . ALA B 1 156 ? -0.689 15.031 -10.945 1 92.06 156 ALA B CA 1
ATOM 4090 C C . ALA B 1 156 ? -0.377 14.281 -9.656 1 92.06 156 ALA B C 1
ATOM 4092 O O . ALA B 1 156 ? -0.539 14.82 -8.555 1 92.06 156 ALA B O 1
ATOM 4093 N N . ALA B 1 157 ? 0.112 13.086 -9.844 1 93.94 157 ALA B N 1
ATOM 4094 C CA . ALA B 1 157 ? 0.43 12.258 -8.68 1 93.94 157 ALA B CA 1
ATOM 4095 C C . ALA B 1 157 ? 1.548 12.891 -7.855 1 93.94 157 ALA B C 1
ATOM 4097 O O . ALA B 1 157 ? 1.474 12.922 -6.625 1 93.94 157 ALA B O 1
ATOM 4098 N N . VAL B 1 158 ? 2.533 13.406 -8.531 1 90.69 158 VAL B N 1
ATOM 4099 C CA . VAL B 1 158 ? 3.666 14.031 -7.852 1 90.69 158 VAL B CA 1
ATOM 4100 C C . VAL B 1 158 ? 3.205 15.289 -7.117 1 90.69 158 VAL B C 1
ATOM 4102 O O . VAL B 1 158 ? 3.551 15.492 -5.953 1 90.69 158 VAL B O 1
ATOM 4105 N N . ASP B 1 159 ? 2.428 16.047 -7.809 1 91.75 159 ASP B N 1
ATOM 4106 C CA . ASP B 1 159 ? 1.927 17.297 -7.219 1 91.75 159 ASP B CA 1
ATOM 4107 C C . ASP B 1 159 ? 1.133 17.016 -5.945 1 91.75 159 ASP B C 1
ATOM 4109 O O . ASP B 1 159 ? 1.358 17.656 -4.914 1 91.75 159 ASP B O 1
ATOM 4113 N N . TRP B 1 160 ? 0.296 16.094 -6.035 1 95.38 160 TRP B N 1
ATOM 4114 C CA . TRP B 1 160 ? -0.589 15.844 -4.902 1 95.38 160 TRP B CA 1
ATOM 4115 C C . TRP B 1 160 ? 0.162 15.164 -3.764 1 95.38 160 TRP B C 1
ATOM 4117 O O . TRP B 1 160 ? -0.166 15.359 -2.592 1 95.38 160 TRP B O 1
ATOM 4127 N N . ASP B 1 161 ? 1.177 14.336 -4.094 1 94.06 161 ASP B N 1
ATOM 4128 C CA . ASP B 1 161 ? 2.07 13.836 -3.055 1 94.06 161 ASP B CA 1
ATOM 4129 C C . ASP B 1 161 ? 2.725 14.977 -2.289 1 94.06 161 ASP B C 1
ATOM 4131 O O . ASP B 1 161 ? 2.781 14.961 -1.057 1 94.06 161 ASP B O 1
ATOM 4135 N N . MET B 1 162 ? 3.113 15.93 -3.059 1 91.88 162 MET B N 1
ATOM 4136 C CA . MET B 1 162 ? 3.777 17.094 -2.467 1 91.88 162 MET B CA 1
ATOM 4137 C C . MET B 1 162 ? 2.805 17.891 -1.614 1 91.88 162 MET B C 1
ATOM 4139 O O . MET B 1 162 ? 3.158 18.344 -0.523 1 91.88 162 MET B O 1
ATOM 4143 N N . PHE B 1 163 ? 1.593 18.062 -2.133 1 93.56 163 PHE B N 1
ATOM 4144 C CA . PHE B 1 163 ? 0.587 18.797 -1.376 1 93.56 163 PHE B CA 1
ATOM 4145 C C . PHE B 1 163 ? 0.311 18.109 -0.04 1 93.56 163 PHE B C 1
ATOM 4147 O O . PHE B 1 163 ? 0.202 18.781 0.991 1 93.56 163 PHE B O 1
ATOM 4154 N N . CYS B 1 164 ? 0.207 16.797 -0.069 1 96 164 CYS B N 1
ATOM 4155 C CA . CYS B 1 164 ? -0.059 16.047 1.157 1 96 164 CYS B CA 1
ATOM 4156 C C . CYS B 1 164 ? 1.088 16.203 2.148 1 96 164 CYS B C 1
ATOM 4158 O O . CYS B 1 164 ? 0.858 16.391 3.344 1 96 164 CYS B O 1
ATOM 4160 N N . ARG B 1 165 ? 2.275 16.172 1.649 1 93.62 165 ARG B N 1
ATOM 4161 C CA . ARG B 1 165 ? 3.426 16.312 2.535 1 93.62 165 ARG B CA 1
ATOM 4162 C C . ARG B 1 165 ? 3.502 17.719 3.117 1 93.62 165 ARG B C 1
ATOM 4164 O O . ARG B 1 165 ? 3.934 17.906 4.258 1 93.62 165 ARG B O 1
ATOM 4171 N 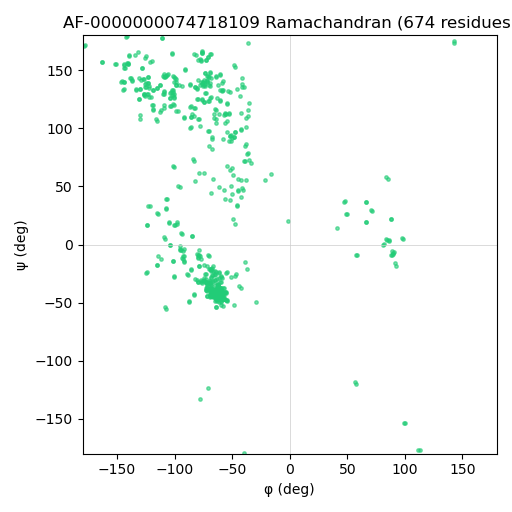N . GLU B 1 166 ? 3.131 18.672 2.338 1 91.75 166 GLU B N 1
ATOM 4172 C CA . GLU B 1 166 ? 3.121 20.047 2.816 1 91.75 166 GLU B CA 1
ATOM 4173 C C . GLU B 1 166 ? 2.174 20.219 4.004 1 91.75 166 GLU B C 1
ATOM 4175 O O . GLU B 1 166 ? 2.467 20.953 4.938 1 91.75 166 GLU B O 1
ATOM 4180 N N . VAL B 1 167 ? 1.075 19.562 3.895 1 94.31 167 VAL B N 1
ATOM 4181 C CA . VAL B 1 167 ? 0.132 19.594 5.008 1 94.31 167 VAL B CA 1
ATOM 4182 C C . VAL B 1 167 ? 0.815 19.078 6.277 1 94.31 167 VAL B C 1
ATOM 4184 O O . VAL B 1 167 ? 0.663 19.672 7.348 1 94.31 167 VAL B O 1
ATOM 4187 N N . CYS B 1 168 ? 1.595 18.031 6.145 1 93.31 168 CYS B N 1
ATOM 4188 C CA . CYS B 1 168 ? 2.316 17.469 7.281 1 93.31 168 CYS B CA 1
ATOM 4189 C C . CYS B 1 168 ? 3.338 18.469 7.82 1 93.31 168 CYS B C 1
ATOM 4191 O O . CYS B 1 168 ? 3.482 18.625 9.031 1 93.31 168 CYS B O 1
ATOM 4193 N N . GLU B 1 169 ? 3.992 19.109 6.922 1 88.19 169 GLU B N 1
ATOM 4194 C CA . GLU B 1 169 ? 5.016 20.078 7.312 1 88.19 169 GLU B CA 1
ATOM 4195 C C . GLU B 1 169 ? 4.418 21.219 8.117 1 88.19 169 GLU B C 1
ATOM 4197 O O . GLU B 1 169 ? 4.941 21.594 9.172 1 88.19 169 GLU B O 1
ATOM 4202 N N . VAL B 1 170 ? 3.33 21.75 7.625 1 88.69 170 VAL B N 1
ATOM 4203 C CA . VAL B 1 170 ? 2.689 22.891 8.266 1 88.69 170 VAL B CA 1
ATOM 4204 C C . VAL B 1 170 ? 2.148 22.484 9.633 1 88.69 170 VAL B C 1
ATOM 4206 O O . VAL B 1 170 ? 2.293 23.219 10.617 1 88.69 170 VAL B O 1
ATOM 4209 N N . THR B 1 171 ? 1.574 21.344 9.711 1 88.75 171 THR B N 1
ATOM 4210 C CA . THR B 1 171 ? 0.983 20.859 10.953 1 88.75 171 THR B CA 1
ATOM 4211 C C . THR B 1 171 ? 2.053 20.688 12.023 1 88.75 171 THR B C 1
ATOM 4213 O O . THR B 1 171 ? 1.839 21.031 13.188 1 88.75 171 THR B O 1
ATOM 4216 N N . LEU B 1 172 ? 3.139 20.125 11.648 1 79.62 172 LEU B N 1
ATOM 4217 C CA . LEU B 1 172 ? 4.191 19.828 12.617 1 79.62 172 LEU B CA 1
ATOM 4218 C C . LEU B 1 172 ? 4.902 21.109 13.047 1 79.62 172 LEU B C 1
ATOM 4220 O O . LEU B 1 172 ? 5.41 21.203 14.164 1 79.62 172 LEU B O 1
ATOM 4224 N N . PHE B 1 173 ? 4.91 22.031 12.133 1 74.88 173 PHE B N 1
ATOM 4225 C CA . PHE B 1 173 ? 5.496 23.328 12.469 1 74.88 173 PHE B CA 1
ATOM 4226 C C . PHE B 1 173 ? 4.629 24.078 13.477 1 74.88 173 PHE B C 1
ATOM 4228 O O . PHE B 1 173 ? 5.148 24.75 14.375 1 74.88 173 PHE B O 1
ATOM 4235 N N . GLU B 1 174 ? 3.381 23.891 13.383 1 74.81 174 GLU B N 1
ATOM 4236 C CA . GLU B 1 174 ? 2.443 24.594 14.266 1 74.81 174 GLU B CA 1
ATOM 4237 C C . GLU B 1 174 ? 2.428 23.969 15.656 1 74.81 174 GLU B C 1
ATOM 4239 O O . GLU B 1 174 ? 2.184 24.656 16.641 1 74.81 174 GLU B O 1
ATOM 4244 N N . LYS B 1 175 ? 2.67 22.703 15.742 1 70 175 LYS B N 1
ATOM 4245 C CA . LYS B 1 175 ? 2.578 22 17.016 1 70 175 LYS B CA 1
ATOM 4246 C C . LYS B 1 175 ? 3.951 21.859 17.672 1 70 175 LYS B C 1
ATOM 4248 O O . LYS B 1 175 ? 4.316 20.797 18.156 1 70 175 LYS B O 1
ATOM 4253 N N . ARG B 1 176 ? 4.652 22.906 17.766 1 70.5 176 ARG B N 1
ATOM 4254 C CA . ARG B 1 176 ? 5.996 22.859 18.328 1 70.5 176 ARG B CA 1
ATOM 4255 C C . ARG B 1 176 ? 5.953 22.906 19.859 1 70.5 176 ARG B C 1
ATOM 4257 O O . ARG B 1 176 ? 5.93 24 20.438 1 70.5 176 ARG B O 1
ATOM 4264 N N . GLU B 1 177 ? 5.531 21.859 20.359 1 76.88 177 GLU B N 1
ATOM 4265 C CA . GLU B 1 177 ? 5.586 21.75 21.812 1 76.88 177 GLU B CA 1
ATOM 4266 C C . GLU B 1 177 ? 6.863 21.062 22.281 1 76.88 177 GLU B C 1
ATOM 4268 O O . GLU B 1 177 ? 7.332 20.125 21.625 1 76.88 177 GLU B O 1
ATOM 4273 N N . LYS B 1 178 ? 7.465 21.641 23.344 1 84.81 178 LYS B N 1
ATOM 4274 C CA . LYS B 1 178 ? 8.672 21.031 23.891 1 84.81 178 LYS B CA 1
ATOM 4275 C C . LYS B 1 178 ? 8.383 19.641 24.453 1 84.81 178 LYS B C 1
ATOM 4277 O O . LYS B 1 178 ? 7.301 19.406 25 1 84.81 178 LYS B O 1
ATOM 4282 N N . ILE B 1 179 ? 9.336 18.828 24.297 1 86.25 179 ILE B N 1
ATOM 4283 C CA . ILE B 1 179 ? 9.195 17.453 24.75 1 86.25 179 ILE B CA 1
ATOM 4284 C C . ILE B 1 179 ? 9.891 17.281 26.109 1 86.25 179 ILE B C 1
ATOM 4286 O O . ILE B 1 179 ? 10.93 17.906 26.359 1 86.25 179 ILE B O 1
ATOM 4290 N N . GLY B 1 180 ? 9.312 16.484 26.938 1 86.06 180 GLY B N 1
ATOM 4291 C CA . GLY B 1 180 ? 9.922 16.188 28.234 1 86.06 180 GLY B CA 1
ATOM 4292 C C . GLY B 1 180 ? 9.336 17 29.375 1 86.06 180 GLY B C 1
ATOM 4293 O O . GLY B 1 180 ? 8.141 17.312 29.375 1 86.06 180 GLY B O 1
ATOM 4294 N N . GLY B 1 181 ? 10.133 17.188 30.359 1 85.44 181 GLY B N 1
ATOM 4295 C CA . GLY B 1 181 ? 9.773 17.828 31.625 1 85.44 181 GLY B CA 1
ATOM 4296 C C . GLY B 1 181 ? 10.445 17.188 32.812 1 85.44 181 GLY B C 1
ATOM 4297 O O . GLY B 1 181 ? 11.195 16.219 32.688 1 85.44 181 GLY B O 1
ATOM 4298 N N . PRO B 1 182 ? 10.227 17.844 33.938 1 86 182 PRO B N 1
ATOM 4299 C CA . PRO B 1 182 ? 10.883 17.312 35.125 1 86 182 PRO B CA 1
ATOM 4300 C C . PRO B 1 182 ? 10.578 15.828 35.375 1 86 182 PRO B C 1
ATOM 4302 O O . PRO B 1 182 ? 9.414 15.438 35.406 1 86 182 PRO B O 1
ATOM 4305 N N . GLY B 1 183 ? 11.625 15.031 35.406 1 82.88 183 GLY B N 1
ATOM 4306 C CA . GLY B 1 183 ? 11.492 13.617 35.688 1 82.88 183 GLY B CA 1
ATOM 4307 C C . GLY B 1 183 ? 11.273 12.766 34.438 1 82.88 183 GLY B C 1
ATOM 4308 O O . GLY B 1 183 ? 11.227 11.539 34.531 1 82.88 183 GLY B O 1
ATOM 4309 N N . LYS B 1 184 ? 11.086 13.383 33.375 1 88.06 184 LYS B N 1
ATOM 4310 C CA . LYS B 1 184 ? 10.875 12.633 32.156 1 88.06 184 LYS B CA 1
ATOM 4311 C C . LYS B 1 184 ? 12.195 12.367 31.438 1 88.06 184 LYS B C 1
ATOM 4313 O O . LYS B 1 184 ? 13.156 13.125 31.578 1 88.06 184 LYS B O 1
ATOM 4318 N N . LEU B 1 185 ? 12.203 11.258 30.719 1 88.25 185 LEU B N 1
ATOM 4319 C CA . LEU B 1 185 ? 13.414 10.836 30.016 1 88.25 185 LEU B CA 1
ATOM 4320 C C . LEU B 1 185 ? 13.258 10.992 28.516 1 88.25 185 LEU B C 1
ATOM 4322 O O . LEU B 1 185 ? 12.227 10.633 27.953 1 88.25 185 LEU B O 1
ATOM 4326 N N . VAL B 1 186 ? 14.289 11.602 27.938 1 89.75 186 VAL B N 1
ATOM 4327 C CA . VAL B 1 186 ? 14.312 11.734 26.484 1 89.75 186 VAL B CA 1
ATOM 4328 C C . VAL B 1 186 ? 15.633 11.195 25.938 1 89.75 186 VAL B C 1
ATOM 4330 O O . VAL B 1 186 ? 16.672 11.289 26.609 1 89.75 186 VAL B O 1
ATOM 4333 N N . GLN B 1 187 ? 15.539 10.57 24.844 1 89.5 187 GLN B N 1
ATOM 4334 C CA . GLN B 1 187 ? 16.719 10.102 24.125 1 89.5 187 GLN B CA 1
ATOM 4335 C C . GLN B 1 187 ? 17.047 11.023 22.953 1 89.5 187 GLN B C 1
ATOM 4337 O O . GLN B 1 187 ? 16.156 11.484 22.25 1 89.5 187 GLN B O 1
ATOM 4342 N N . ILE B 1 188 ? 18.344 11.375 22.859 1 87.56 188 ILE B N 1
ATOM 4343 C CA . ILE B 1 188 ? 18.75 12.227 21.75 1 87.56 188 ILE B CA 1
ATOM 4344 C C . ILE B 1 188 ? 19.859 11.539 20.953 1 87.56 188 ILE B C 1
ATOM 4346 O O . ILE B 1 188 ? 20.641 10.766 21.516 1 87.56 188 ILE B O 1
ATOM 4350 N N . ASP B 1 189 ? 19.828 11.742 19.672 1 87.31 189 ASP B N 1
ATOM 4351 C CA . ASP B 1 189 ? 20.844 11.148 18.812 1 87.31 189 ASP B CA 1
ATOM 4352 C C . ASP B 1 189 ? 20.875 11.836 17.438 1 87.31 189 ASP B C 1
ATOM 4354 O O . ASP B 1 189 ? 19.953 12.578 17.094 1 87.31 189 ASP B O 1
ATOM 4358 N N . GLU B 1 190 ? 22.047 11.664 16.859 1 86.94 190 GLU B N 1
ATOM 4359 C CA . GLU B 1 190 ? 22.188 12.141 15.484 1 86.94 190 GLU B CA 1
ATOM 4360 C C . GLU B 1 190 ? 22.297 10.977 14.5 1 86.94 190 GLU B C 1
ATOM 4362 O O . GLU B 1 190 ? 22.766 9.898 14.859 1 86.94 190 GLU B O 1
ATOM 4367 N N . SER B 1 191 ? 21.734 11.203 13.352 1 84.31 191 SER B N 1
ATOM 4368 C CA . SER B 1 191 ? 21.844 10.195 12.297 1 84.31 191 SER B CA 1
ATOM 4369 C C . SER B 1 191 ? 22.109 10.844 10.945 1 84.31 191 SER B C 1
ATOM 4371 O O . SER B 1 191 ? 21.672 11.969 10.688 1 84.31 191 SER B O 1
ATOM 4373 N N . LYS B 1 192 ? 22.891 10.219 10.156 1 79.56 192 LYS B N 1
ATOM 4374 C CA . LYS B 1 192 ? 23.188 10.711 8.812 1 79.56 192 LYS B CA 1
ATOM 4375 C C . LYS B 1 192 ? 22.359 9.961 7.762 1 79.56 192 LYS B C 1
ATOM 4377 O O . LYS B 1 192 ? 22.312 8.727 7.77 1 79.56 192 LYS B O 1
ATOM 4382 N N . ILE B 1 193 ? 21.688 10.797 7.004 1 75 193 ILE B N 1
ATOM 4383 C CA . ILE B 1 193 ? 20.906 10.219 5.922 1 75 193 ILE B CA 1
ATOM 4384 C C . ILE B 1 193 ? 21.672 10.32 4.609 1 75 193 ILE B C 1
ATOM 4386 O O . ILE B 1 193 ? 22.266 11.359 4.305 1 75 193 ILE B O 1
ATOM 4390 N N . GLY B 1 194 ? 21.641 9.211 3.664 1 62.53 194 GLY B N 1
ATOM 4391 C CA . GLY B 1 194 ? 22.281 9.18 2.359 1 62.53 194 GLY B CA 1
ATOM 4392 C C . GLY B 1 194 ? 23.75 8.781 2.418 1 62.53 194 GLY B C 1
ATOM 4393 O O . GLY B 1 194 ? 24.594 9.57 2.834 1 62.53 194 GLY B O 1
ATOM 4394 N N . LYS B 1 195 ? 24.078 7.641 2.939 1 53.81 195 LYS B N 1
ATOM 4395 C CA . LYS B 1 195 ? 25.484 7.262 2.969 1 53.81 195 LYS B CA 1
ATOM 4396 C C . LYS B 1 195 ? 25.969 6.875 1.577 1 53.81 195 LYS B C 1
ATOM 4398 O O . LYS B 1 195 ? 25.203 6.348 0.766 1 53.81 195 LYS B O 1
ATOM 4403 N N . ARG B 1 196 ? 27.203 7.398 1.386 1 45.78 196 ARG B N 1
ATOM 4404 C CA . ARG B 1 196 ? 28 7.027 0.218 1 45.78 196 ARG B CA 1
ATOM 4405 C C . ARG B 1 196 ? 28.203 5.52 0.153 1 45.78 196 ARG B C 1
ATOM 4407 O O . ARG B 1 196 ? 28.547 4.887 1.156 1 45.78 196 ARG B O 1
ATOM 4414 N N . LYS B 1 197 ? 27.531 4.996 -0.891 1 44.72 197 LYS B N 1
ATOM 4415 C CA . LYS B 1 197 ? 28.062 3.654 -1.1 1 44.72 197 LYS B CA 1
ATOM 4416 C C . LYS B 1 197 ? 29.562 3.695 -1.412 1 44.72 197 LYS B C 1
ATOM 4418 O O . LYS B 1 197 ? 29.984 4.414 -2.314 1 44.72 197 LYS B O 1
ATOM 4423 N N . TYR B 1 198 ? 30.344 2.918 -0.829 1 44.47 198 TYR B N 1
ATOM 4424 C CA . TYR B 1 198 ? 31.734 2.531 -0.999 1 44.47 198 TYR B CA 1
ATOM 4425 C C . TYR B 1 198 ? 32.625 3.758 -1.149 1 44.47 198 TYR B C 1
ATOM 4427 O O . TYR B 1 198 ? 33.656 3.715 -1.854 1 44.47 198 TYR B O 1
ATOM 4435 N N . HIS B 1 199 ? 32.312 4.914 -0.645 1 43.66 199 HIS B N 1
ATOM 4436 C CA . HIS B 1 199 ? 33.156 6.09 -0.739 1 43.66 199 HIS B CA 1
ATOM 4437 C C . HIS B 1 199 ? 33.469 6.434 -2.193 1 43.66 199 HIS B C 1
ATOM 4439 O O . HIS B 1 199 ? 34.469 7.105 -2.48 1 43.66 199 HIS B O 1
ATOM 4445 N N . ARG B 1 200 ? 33.156 5.613 -3.307 1 39.31 200 ARG B N 1
ATOM 4446 C CA . ARG B 1 200 ? 33.281 5.859 -4.734 1 39.31 200 ARG B CA 1
ATOM 4447 C C . ARG B 1 200 ? 31.969 6.234 -5.375 1 39.31 200 ARG B C 1
ATOM 4449 O O . ARG B 1 200 ? 30.906 5.824 -4.898 1 39.31 200 ARG B O 1
ATOM 4456 N N . GLY B 1 201 ? 31.797 7.438 -6.25 1 43.81 201 GLY B N 1
ATOM 4457 C CA . GLY B 1 201 ? 30.75 8.109 -7 1 43.81 201 GLY B CA 1
ATOM 4458 C C . GLY B 1 201 ? 30.391 9.469 -6.434 1 43.81 201 GLY B C 1
ATOM 4459 O O . GLY B 1 201 ? 31.109 10.008 -5.586 1 43.81 201 GLY B O 1
ATOM 4460 N N . HIS B 1 202 ? 29.422 10.109 -7.012 1 45.34 202 HIS B N 1
ATOM 4461 C CA . HIS B 1 202 ? 29.094 11.492 -6.68 1 45.34 202 HIS B CA 1
ATOM 4462 C C . HIS B 1 202 ? 28.828 11.656 -5.188 1 45.34 202 HIS B C 1
ATOM 4464 O O . HIS B 1 202 ? 28.156 10.82 -4.578 1 45.34 202 HIS B O 1
ATOM 4470 N N . VAL B 1 203 ? 29.75 12.383 -4.582 1 43.31 203 VAL B N 1
ATOM 4471 C CA . VAL B 1 203 ? 29.656 12.82 -3.193 1 43.31 203 VAL B CA 1
ATOM 4472 C C . VAL B 1 203 ? 28.219 13.211 -2.873 1 43.31 203 VAL B C 1
ATOM 4474 O O . VAL B 1 203 ? 27.688 14.172 -3.445 1 43.31 203 VAL B O 1
ATOM 4477 N N . VAL B 1 204 ? 27.375 12.344 -2.775 1 51.97 204 VAL B N 1
ATOM 4478 C CA . VAL B 1 204 ? 26.125 12.852 -2.229 1 51.97 204 VAL B CA 1
ATOM 4479 C C . VAL B 1 204 ? 26.328 13.266 -0.771 1 51.97 204 VAL B C 1
ATOM 4481 O O . VAL B 1 204 ? 26.797 12.469 0.047 1 51.97 204 VAL B O 1
ATOM 4484 N N . GLU B 1 205 ? 26.656 14.438 -0.539 1 57.81 205 GLU B N 1
ATOM 4485 C CA . GLU B 1 205 ? 26.766 14.953 0.825 1 57.81 205 GLU B CA 1
ATOM 4486 C C . GLU B 1 205 ? 25.547 14.57 1.658 1 57.81 205 GLU B C 1
ATOM 4488 O O . GLU B 1 205 ? 24.406 14.852 1.271 1 57.81 205 GLU B O 1
ATOM 4493 N N . GLY B 1 206 ? 25.625 13.562 2.393 1 67.88 206 GLY B N 1
ATOM 4494 C CA . GLY B 1 206 ? 24.562 13.156 3.297 1 67.88 206 GLY B CA 1
ATOM 4495 C C . GLY B 1 206 ? 24.031 14.297 4.145 1 67.88 206 GLY B C 1
ATOM 4496 O O . GLY B 1 206 ? 24.578 15.406 4.117 1 67.88 206 GLY B O 1
ATOM 4497 N N . GLN B 1 207 ? 22.812 14.25 4.605 1 76.25 207 GLN B N 1
ATOM 4498 C CA . GLN B 1 207 ? 22.125 15.203 5.469 1 76.25 207 GLN B CA 1
ATOM 4499 C C . GLN B 1 207 ? 22.031 14.68 6.898 1 76.25 207 GLN B C 1
ATOM 4501 O O . GLN B 1 207 ? 21.609 13.547 7.117 1 76.25 207 GLN B O 1
ATOM 4506 N N . TRP B 1 208 ? 22.672 15.477 7.84 1 83.19 208 TRP B N 1
ATOM 4507 C CA . TRP B 1 208 ? 22.547 15.109 9.25 1 83.19 208 TRP B CA 1
ATOM 4508 C C . TRP B 1 208 ? 21.172 15.461 9.789 1 83.19 208 TRP B C 1
ATOM 4510 O O . TRP B 1 208 ? 20.625 16.516 9.461 1 83.19 208 TRP B O 1
ATOM 4520 N N . VAL B 1 209 ? 20.719 14.531 10.57 1 87.38 209 VAL B N 1
ATOM 4521 C CA . VAL B 1 209 ? 19.453 14.781 11.242 1 87.38 209 VAL B CA 1
ATOM 4522 C C . VAL B 1 209 ? 19.625 14.602 12.75 1 87.38 209 VAL B C 1
ATOM 4524 O O . VAL B 1 209 ? 20.359 13.711 13.195 1 87.38 209 VAL B O 1
ATOM 4527 N N . PHE B 1 210 ? 19.078 15.516 13.508 1 87.94 210 PHE B N 1
ATOM 4528 C CA . PHE B 1 210 ? 19.031 15.445 14.969 1 87.94 210 PHE B CA 1
ATOM 4529 C C . PHE B 1 210 ? 17.641 15.039 15.438 1 87.94 210 PHE B C 1
ATOM 4531 O O . PHE B 1 210 ? 16.625 15.531 14.922 1 87.94 210 PHE B O 1
ATOM 4538 N N . GLY B 1 211 ? 17.641 14.039 16.344 1 89.81 211 GLY B N 1
ATOM 4539 C CA . GLY B 1 211 ? 16.344 13.555 16.812 1 89.81 211 GLY B CA 1
ATOM 4540 C C . GLY B 1 211 ? 16.25 13.469 18.312 1 89.81 211 GLY B C 1
ATOM 4541 O O . GLY B 1 211 ? 17.25 13.242 19 1 89.81 211 GLY B O 1
ATOM 4542 N N . VAL B 1 212 ? 15.125 13.773 18.844 1 88.62 212 VAL B N 1
ATOM 4543 C CA . VAL B 1 212 ? 14.75 13.625 20.25 1 88.62 212 VAL B CA 1
ATOM 4544 C C . VAL B 1 212 ? 13.492 12.773 20.359 1 88.62 212 VAL B C 1
ATOM 4546 O O . VAL B 1 212 ? 12.539 12.953 19.609 1 88.62 212 VAL B O 1
ATOM 4549 N N . ILE B 1 213 ? 13.547 11.781 21.188 1 89.75 213 ILE B N 1
ATOM 4550 C CA . ILE B 1 213 ? 12.359 10.953 21.359 1 89.75 213 ILE B CA 1
ATOM 4551 C C . ILE B 1 213 ? 12.094 10.727 22.844 1 89.75 213 ILE B C 1
ATOM 4553 O O . ILE B 1 213 ? 13.023 10.484 23.625 1 89.75 213 ILE B O 1
ATOM 4557 N N . LYS B 1 214 ? 10.891 10.906 23.203 1 88.56 214 LYS B N 1
ATOM 4558 C CA . LYS B 1 214 ? 10.477 10.656 24.578 1 88.56 214 LYS B CA 1
ATOM 4559 C C . LYS B 1 214 ? 10.336 9.156 24.844 1 88.56 214 LYS B C 1
ATOM 4561 O O . LYS B 1 214 ? 9.797 8.422 24.016 1 88.56 214 LYS B O 1
ATOM 4566 N N . GLU B 1 215 ? 10.773 8.742 25.922 1 83.94 215 GLU B N 1
ATOM 4567 C CA . GLU B 1 215 ? 10.82 7.312 26.219 1 83.94 215 GLU B CA 1
ATOM 4568 C C . GLU B 1 215 ? 9.414 6.754 26.453 1 83.94 215 GLU B C 1
ATOM 4570 O O . GLU B 1 215 ? 9.109 5.641 26.016 1 83.94 215 GLU B O 1
ATOM 4575 N N . ASP B 1 216 ? 8.586 7.473 27.078 1 81.06 216 ASP B N 1
ATOM 4576 C CA . ASP B 1 216 ? 7.297 6.938 27.516 1 81.06 216 ASP B CA 1
ATOM 4577 C C . ASP B 1 216 ? 6.199 7.242 26.5 1 81.06 216 ASP B C 1
ATOM 4579 O O . ASP B 1 216 ? 5.023 6.957 26.734 1 81.06 216 ASP B O 1
ATOM 4583 N N . SER B 1 217 ? 6.559 7.973 25.484 1 80.44 217 SER B N 1
ATOM 4584 C CA . SER B 1 217 ? 5.57 8.32 24.469 1 80.44 217 SER B CA 1
ATOM 4585 C C . SER B 1 217 ? 6.18 8.297 23.078 1 80.44 217 SER B C 1
ATOM 4587 O O . SER B 1 217 ? 7.359 7.973 22.906 1 80.44 217 SER B O 1
ATOM 4589 N N . ARG B 1 218 ? 5.379 8.562 22.109 1 78.44 218 ARG B N 1
ATOM 4590 C CA . ARG B 1 218 ? 5.855 8.602 20.734 1 78.44 218 ARG B CA 1
ATOM 4591 C C . ARG B 1 218 ? 6.102 10.031 20.281 1 78.44 218 ARG B C 1
ATOM 4593 O O . ARG B 1 218 ? 6.25 10.289 19.078 1 78.44 218 ARG B O 1
ATOM 4600 N N . LYS B 1 219 ? 6.172 10.875 21.344 1 83 219 LYS B N 1
ATOM 4601 C CA . LYS B 1 219 ? 6.488 12.25 20.984 1 83 219 LYS B CA 1
ATOM 4602 C C . LYS B 1 219 ? 7.957 12.398 20.609 1 83 219 LYS B C 1
ATOM 4604 O O . LYS B 1 219 ? 8.844 11.93 21.328 1 83 219 LYS B O 1
ATOM 4609 N N . SER B 1 220 ? 8.18 12.859 19.453 1 86.75 220 SER B N 1
ATOM 4610 C CA . SER B 1 220 ? 9.547 12.977 18.953 1 86.75 220 SER B CA 1
ATOM 4611 C C . SER B 1 220 ? 9.719 14.227 18.094 1 86.75 220 SER B C 1
ATOM 4613 O O . SER B 1 220 ? 8.742 14.82 17.641 1 86.75 220 SER B O 1
ATOM 4615 N N . PHE B 1 221 ? 10.953 14.648 18.078 1 85.94 221 PHE B N 1
ATOM 4616 C CA . PHE B 1 221 ? 11.352 15.742 17.188 1 85.94 221 PHE B CA 1
ATOM 4617 C C . PHE B 1 221 ? 12.539 15.336 16.328 1 85.94 221 PHE B C 1
ATOM 4619 O O . PHE B 1 221 ? 13.453 14.656 16.797 1 85.94 221 PHE B O 1
ATOM 4626 N N . ILE B 1 222 ? 12.344 15.578 15.07 1 86.75 222 ILE B N 1
ATOM 4627 C CA . ILE B 1 222 ? 13.43 15.336 14.125 1 86.75 222 ILE B CA 1
ATOM 4628 C C . ILE B 1 222 ? 13.695 16.594 13.305 1 86.75 222 ILE B C 1
ATOM 4630 O O . ILE B 1 222 ? 12.766 17.203 12.773 1 86.75 222 ILE B O 1
ATOM 4634 N N . GLU B 1 223 ? 14.938 17.047 13.25 1 83.44 223 GLU B N 1
ATOM 4635 C CA . GLU B 1 223 ? 15.289 18.234 12.469 1 83.44 223 GLU B CA 1
ATOM 4636 C C . GLU B 1 223 ? 16.594 18.016 11.695 1 83.44 223 GLU B C 1
ATOM 4638 O O . GLU B 1 223 ? 17.516 17.359 12.188 1 83.44 223 GLU B O 1
ATOM 4643 N N . THR B 1 224 ? 16.562 18.531 10.516 1 82.5 224 THR B N 1
ATOM 4644 C CA . THR B 1 224 ? 17.812 18.5 9.742 1 82.5 224 THR B CA 1
ATOM 4645 C C . THR B 1 224 ? 18.797 19.531 10.281 1 82.5 224 THR B C 1
ATOM 4647 O O . THR B 1 224 ? 18.422 20.625 10.68 1 82.5 224 THR B O 1
ATOM 4650 N N . VAL B 1 225 ? 20.062 19.094 10.383 1 83.31 225 VAL B N 1
ATOM 4651 C CA . VAL B 1 225 ? 21.078 20 10.891 1 83.31 225 VAL B CA 1
ATOM 4652 C C . VAL B 1 225 ? 22.234 20.094 9.891 1 83.31 225 VAL B C 1
ATOM 4654 O O . VAL B 1 225 ? 22.594 19.094 9.258 1 83.31 225 VAL B O 1
ATOM 4657 N N . GLU B 1 226 ? 22.703 21.234 9.703 1 78.75 226 GLU B N 1
ATOM 4658 C CA . GLU B 1 226 ? 23.812 21.438 8.773 1 78.75 226 GLU B CA 1
ATOM 4659 C C . GLU B 1 226 ? 25.125 20.906 9.352 1 78.75 226 GLU B C 1
ATOM 4661 O O . GLU B 1 226 ? 25.969 20.391 8.609 1 78.75 226 GLU B O 1
ATOM 4666 N N . ASN B 1 227 ? 25.281 21.094 10.648 1 80.94 227 ASN B N 1
ATOM 4667 C CA . ASN B 1 227 ? 26.484 20.625 11.328 1 80.94 227 ASN B CA 1
ATOM 4668 C C . ASN B 1 227 ? 26.156 20.031 12.695 1 80.94 227 ASN B C 1
ATOM 4670 O O . ASN B 1 227 ? 25.062 20.234 13.219 1 80.94 227 ASN B O 1
ATOM 4674 N N . ARG B 1 228 ? 27.094 19.281 13.195 1 81 228 ARG B N 1
ATOM 4675 C CA . ARG B 1 228 ? 26.875 18.609 14.469 1 81 228 ARG B CA 1
ATOM 4676 C C . ARG B 1 228 ? 27.688 19.266 15.586 1 81 228 ARG B C 1
ATOM 4678 O O . ARG B 1 228 ? 28.266 18.578 16.422 1 81 228 ARG B O 1
ATOM 4685 N N . THR B 1 229 ? 27.688 20.547 15.445 1 83 229 THR B N 1
ATOM 4686 C CA . THR B 1 229 ? 28.438 21.234 16.484 1 83 229 THR B CA 1
ATOM 4687 C C . THR B 1 229 ? 27.641 21.297 17.781 1 83 229 THR B C 1
ATOM 4689 O O . THR B 1 229 ? 26.406 21.172 17.766 1 83 229 THR B O 1
ATOM 4692 N N . GLU B 1 230 ? 28.406 21.469 18.828 1 81.62 230 GLU B N 1
ATOM 4693 C CA . GLU B 1 230 ? 27.766 21.578 20.141 1 81.62 230 GLU B CA 1
ATOM 4694 C C . GLU B 1 230 ? 26.766 22.719 20.172 1 81.62 230 GLU B C 1
ATOM 4696 O O . GLU B 1 230 ? 25.656 22.562 20.719 1 81.62 230 GLU B O 1
ATOM 4701 N N . GLU B 1 231 ? 27.203 23.828 19.625 1 83.44 231 GLU B N 1
ATOM 4702 C CA . GLU B 1 231 ? 26.344 25 19.625 1 83.44 231 GLU B CA 1
ATOM 4703 C C . GLU B 1 231 ? 25.016 24.719 18.922 1 83.44 231 GLU B C 1
ATOM 4705 O O . GLU B 1 231 ? 23.953 25.047 19.438 1 83.44 231 GLU B O 1
ATOM 4710 N N . THR B 1 232 ? 25.109 24.109 17.828 1 85.19 232 THR B N 1
ATOM 4711 C CA . THR B 1 232 ? 23.922 23.797 17.031 1 85.19 232 THR B CA 1
ATOM 4712 C C . THR B 1 232 ? 23 22.844 17.781 1 85.19 232 THR B C 1
ATOM 4714 O O . THR B 1 232 ? 21.797 23.062 17.875 1 85.19 232 THR B O 1
ATOM 4717 N N . LEU B 1 233 ? 23.516 21.844 18.359 1 84.88 233 LEU B N 1
ATOM 4718 C CA . LEU B 1 233 ? 22.734 20.812 19.016 1 84.88 233 LEU B CA 1
ATOM 4719 C C . LEU B 1 233 ? 22.125 21.328 20.312 1 84.88 233 LEU B C 1
ATOM 4721 O O . LEU B 1 233 ? 21 20.984 20.656 1 84.88 233 LEU B O 1
ATOM 4725 N N . LEU B 1 234 ? 22.938 22.109 21.031 1 83.31 234 LEU B N 1
ATOM 4726 C CA . LEU B 1 234 ? 22.422 22.672 22.281 1 83.31 234 LEU B CA 1
ATOM 4727 C C . LEU B 1 234 ? 21.25 23.609 22.016 1 83.31 234 LEU B C 1
ATOM 4729 O O . LEU B 1 234 ? 20.297 23.641 22.781 1 83.31 234 LEU B O 1
ATOM 4733 N N . ASN B 1 235 ? 21.375 24.391 20.969 1 85.56 235 ASN B N 1
ATOM 4734 C CA . ASN B 1 235 ? 20.281 25.281 20.609 1 85.56 235 ASN B CA 1
ATOM 4735 C C . ASN B 1 235 ? 19 24.5 20.281 1 85.56 235 ASN B C 1
ATOM 4737 O O . ASN B 1 235 ? 17.906 24.906 20.672 1 85.56 235 ASN B O 1
ATOM 4741 N N . LEU B 1 236 ? 19.141 23.422 19.641 1 85.81 236 LEU B N 1
ATOM 4742 C CA . LEU B 1 236 ? 18 22.578 19.297 1 85.81 236 LEU B CA 1
ATOM 4743 C C . LEU B 1 236 ? 17.391 21.938 20.531 1 85.81 236 LEU B C 1
ATOM 4745 O O . LEU B 1 236 ? 16.172 21.828 20.656 1 85.81 236 LEU B O 1
ATOM 4749 N N . ILE B 1 237 ? 18.234 21.547 21.422 1 86.38 237 ILE B N 1
ATOM 4750 C CA . ILE B 1 237 ? 17.766 20.922 22.656 1 86.38 237 ILE B CA 1
ATOM 4751 C C . ILE B 1 237 ? 16.984 21.953 23.484 1 86.38 237 ILE B C 1
ATOM 4753 O O . ILE B 1 237 ? 15.938 21.625 24.047 1 86.38 237 ILE B O 1
ATOM 4757 N N . ARG B 1 238 ? 17.531 23.125 23.516 1 84.81 238 ARG B N 1
ATOM 4758 C CA . ARG B 1 238 ? 16.859 24.203 24.25 1 84.81 238 ARG B CA 1
ATOM 4759 C C . ARG B 1 238 ? 15.5 24.516 23.641 1 84.81 238 ARG B C 1
ATOM 4761 O O . ARG B 1 238 ? 14.547 24.828 24.359 1 84.81 238 ARG B O 1
ATOM 4768 N N . GLU B 1 239 ? 15.453 24.391 22.422 1 84 239 GLU B N 1
ATOM 4769 C CA . GLU B 1 239 ? 14.234 24.734 21.703 1 84 239 GLU B CA 1
ATOM 4770 C C . GLU B 1 239 ? 13.18 23.641 21.875 1 84 239 GLU B C 1
ATOM 4772 O O . GLU B 1 239 ? 11.992 23.938 22 1 84 239 GLU B O 1
ATOM 4777 N N . TRP B 1 240 ? 13.648 22.391 21.984 1 85.69 240 TRP B N 1
ATOM 4778 C CA . TRP B 1 240 ? 12.672 21.328 21.828 1 85.69 240 TRP B CA 1
ATOM 4779 C C . TRP B 1 240 ? 12.516 20.531 23.125 1 85.69 240 TRP B C 1
ATOM 4781 O O . TRP B 1 240 ? 11.555 19.781 23.281 1 85.69 240 TRP B O 1
ATOM 4791 N N . VAL B 1 241 ? 13.445 20.625 24.031 1 87.94 241 VAL B N 1
ATOM 4792 C CA . VAL B 1 241 ? 13.406 19.844 25.266 1 87.94 241 VAL B CA 1
ATOM 4793 C C . VAL B 1 241 ? 13.109 20.75 26.453 1 87.94 241 VAL B C 1
ATOM 4795 O O . VAL B 1 241 ? 13.766 21.781 26.625 1 87.94 241 VAL B O 1
ATOM 4798 N N . ALA B 1 242 ? 12.18 20.344 27.188 1 88.88 242 ALA B N 1
ATOM 4799 C CA . ALA B 1 242 ? 11.828 21.109 28.375 1 88.88 242 ALA B CA 1
ATOM 4800 C C . ALA B 1 242 ? 12.922 21.016 29.438 1 88.88 242 ALA B C 1
ATOM 4802 O O . ALA B 1 242 ? 13.531 19.969 29.609 1 88.88 242 ALA B O 1
ATOM 4803 N N . PRO B 1 243 ? 13.078 22.094 30.094 1 86.56 243 PRO B N 1
ATOM 4804 C CA . PRO B 1 243 ? 14.078 22.078 31.172 1 86.56 243 PRO B CA 1
ATOM 4805 C C . PRO B 1 243 ? 13.75 21.047 32.25 1 86.56 243 PRO B C 1
ATOM 4807 O O . PRO B 1 243 ? 12.578 20.797 32.531 1 86.56 243 PRO B O 1
ATOM 4810 N N . GLY B 1 244 ? 14.797 20.5 32.812 1 85.81 244 GLY B N 1
ATOM 4811 C CA . GLY B 1 244 ? 14.609 19.516 33.844 1 85.81 244 GLY B CA 1
ATOM 4812 C C . GLY B 1 244 ? 14.492 18.094 33.344 1 85.81 244 GLY B C 1
ATOM 4813 O O . GLY B 1 244 ? 14.406 17.156 34.125 1 85.81 244 GLY B O 1
ATOM 4814 N N . THR B 1 245 ? 14.461 17.938 32.062 1 88.88 245 THR B N 1
ATOM 4815 C CA . THR B 1 245 ? 14.336 16.625 31.438 1 88.88 245 THR B CA 1
ATOM 4816 C C . THR B 1 245 ? 15.648 15.859 31.547 1 88.88 245 THR B C 1
ATOM 4818 O O . THR B 1 245 ? 16.734 16.453 31.484 1 88.88 245 THR B O 1
ATOM 4821 N N . VAL B 1 246 ? 15.555 14.547 31.781 1 86.44 246 VAL B N 1
ATOM 4822 C CA . VAL B 1 246 ? 16.719 13.672 31.766 1 86.44 246 VAL B CA 1
ATOM 4823 C C . VAL B 1 246 ? 17.047 13.273 30.312 1 86.44 246 VAL B C 1
ATOM 4825 O O . VAL B 1 246 ? 16.25 12.617 29.656 1 86.44 246 VAL B O 1
ATOM 4828 N N . ILE B 1 247 ? 18.188 13.664 29.906 1 87.62 247 ILE B N 1
ATOM 4829 C CA . ILE B 1 247 ? 18.578 13.422 28.516 1 87.62 247 ILE B CA 1
ATOM 4830 C C . ILE B 1 247 ? 19.578 12.266 28.453 1 87.62 247 ILE B C 1
ATOM 4832 O O . ILE B 1 247 ? 20.594 12.266 29.156 1 87.62 247 ILE B O 1
ATOM 4836 N N . VAL B 1 248 ? 19.25 11.281 27.641 1 86.06 248 VAL B N 1
ATOM 4837 C CA . VAL B 1 248 ? 20.125 10.141 27.438 1 86.06 248 VAL B CA 1
ATOM 4838 C C . VAL B 1 248 ? 20.734 10.195 26.031 1 86.06 248 VAL B C 1
ATOM 4840 O O . VAL B 1 248 ? 20.016 10.352 25.047 1 86.06 248 VAL B O 1
ATOM 4843 N N . SER B 1 249 ? 21.984 10.297 25.859 1 84.75 249 SER B N 1
ATOM 4844 C CA . SER B 1 249 ? 22.656 10.344 24.562 1 84.75 249 SER B CA 1
ATOM 4845 C C . SER B 1 249 ? 23.828 9.375 24.531 1 84.75 249 SER B C 1
ATOM 4847 O O . SER B 1 249 ? 24.188 8.766 25.547 1 84.75 249 SER B O 1
ATOM 4849 N N . ASP B 1 250 ? 24.234 9.219 23.156 1 74.19 250 ASP B N 1
ATOM 4850 C CA . ASP B 1 250 ? 25.438 8.414 23.016 1 74.19 250 ASP B CA 1
ATOM 4851 C C . ASP B 1 250 ? 26.688 9.227 23.359 1 74.19 250 ASP B C 1
ATOM 4853 O O . ASP B 1 250 ? 26.75 10.422 23.062 1 74.19 250 ASP B O 1
ATOM 4857 N N . GLY B 1 251 ? 27.266 9.109 24.453 1 65.44 251 GLY B N 1
ATOM 4858 C CA . GLY B 1 251 ? 28.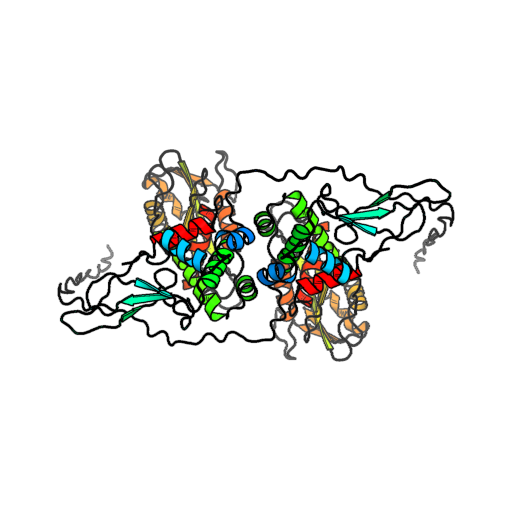453 9.672 25.047 1 65.44 251 GLY B CA 1
ATOM 4859 C C . GLY B 1 251 ? 29.203 10.609 24.125 1 65.44 251 GLY B C 1
ATOM 4860 O O . GLY B 1 251 ? 30.391 10.867 24.312 1 65.44 251 GLY B O 1
ATOM 4861 N N . TRP B 1 252 ? 28.547 11.188 23.016 1 63.41 252 TRP B N 1
ATOM 4862 C CA . TRP B 1 252 ? 29.25 12.086 22.109 1 63.41 252 TRP B CA 1
ATOM 4863 C C . TRP B 1 252 ? 29.578 13.406 22.797 1 63.41 252 TRP B C 1
ATOM 4865 O O . TRP B 1 252 ? 28.812 13.891 23.625 1 63.41 252 TRP B O 1
ATOM 4875 N N . LYS B 1 253 ? 30.766 13.891 22.547 1 63 253 LYS B N 1
ATOM 4876 C CA . LYS B 1 253 ? 31.359 15.07 23.172 1 63 253 LYS B CA 1
ATOM 4877 C C . LYS B 1 253 ? 30.453 16.297 23.016 1 63 253 LYS B C 1
ATOM 4879 O O . LYS B 1 253 ? 30.453 17.188 23.859 1 63 253 LYS B O 1
ATOM 4884 N N . ALA B 1 254 ? 29.625 16.281 22.016 1 62.69 254 ALA B N 1
ATOM 4885 C CA . ALA B 1 254 ? 28.812 17.453 21.734 1 62.69 254 ALA B CA 1
ATOM 4886 C C . ALA B 1 254 ? 27.75 17.656 22.797 1 62.69 254 ALA B C 1
ATOM 4888 O O . ALA B 1 254 ? 27.234 18.766 22.984 1 62.69 254 ALA B O 1
ATOM 4889 N N . TYR B 1 255 ? 27.656 16.578 23.641 1 68.19 255 TYR B N 1
ATOM 4890 C CA . TYR B 1 255 ? 26.609 16.688 24.625 1 68.19 255 TYR B CA 1
ATOM 4891 C C . TYR B 1 255 ? 27.188 16.922 26.016 1 68.19 255 TYR B C 1
ATOM 4893 O O . TYR B 1 255 ? 26.453 16.922 27.016 1 68.19 255 TYR B O 1
ATOM 4901 N N . ALA B 1 256 ? 28.422 17.078 26.125 1 64.94 256 ALA B N 1
ATOM 4902 C CA . ALA B 1 256 ? 29.109 17.156 27.406 1 64.94 256 ALA B CA 1
ATOM 4903 C C . ALA B 1 256 ? 28.625 18.344 28.234 1 64.94 256 ALA B C 1
ATOM 4905 O O . ALA B 1 256 ? 28.547 18.25 29.453 1 64.94 256 ALA B O 1
ATOM 4906 N N . ASN B 1 257 ? 28.172 19.438 27.625 1 63.53 257 ASN B N 1
ATOM 4907 C CA . ASN B 1 257 ? 27.797 20.641 28.344 1 63.53 257 ASN B CA 1
ATOM 4908 C C . ASN B 1 257 ? 26.281 20.719 28.562 1 63.53 257 ASN B C 1
ATOM 4910 O O . ASN B 1 257 ? 25.75 21.781 28.891 1 63.53 257 ASN B O 1
ATOM 4914 N N . LEU B 1 258 ? 25.609 19.609 28.422 1 67.81 258 LEU B N 1
ATOM 4915 C CA . LEU B 1 258 ? 24.156 19.578 28.562 1 67.81 258 LEU B CA 1
ATOM 4916 C C . LEU B 1 258 ? 23.75 19.875 30 1 67.81 258 LEU B C 1
ATOM 4918 O O . LEU B 1 258 ? 22.688 20.469 30.25 1 67.81 258 LEU B O 1
ATOM 4922 N N . GLY B 1 259 ? 24.547 19.5 30.953 1 65.81 259 GLY B N 1
ATOM 4923 C CA . GLY B 1 259 ? 24.281 19.719 32.375 1 65.81 259 GLY B CA 1
ATOM 4924 C C . GLY B 1 259 ? 24.25 21.188 32.75 1 65.81 259 GLY B C 1
ATOM 4925 O O . GLY B 1 259 ? 23.547 21.578 33.656 1 65.81 259 GLY B O 1
ATOM 4926 N N . LYS B 1 260 ? 24.891 21.938 31.938 1 64.75 260 LYS B N 1
ATOM 4927 C CA . LYS B 1 260 ? 24.969 23.375 32.25 1 64.75 260 LYS B CA 1
ATOM 4928 C C . LYS B 1 260 ? 23.672 24.078 31.859 1 64.75 260 LYS B C 1
ATOM 4930 O O . LYS B 1 260 ? 23.406 25.188 32.344 1 64.75 260 LYS B O 1
ATOM 4935 N N . HIS B 1 261 ? 22.844 23.438 31.203 1 66.75 261 HIS B N 1
ATOM 4936 C CA . HIS B 1 261 ? 21.641 24.109 30.703 1 66.75 261 HIS B CA 1
ATOM 4937 C C . HIS B 1 261 ? 20.391 23.516 31.359 1 66.75 261 HIS B C 1
ATOM 4939 O O . HIS B 1 261 ? 19.312 23.531 30.766 1 66.75 261 HIS B O 1
ATOM 4945 N N . GLY B 1 262 ? 20.578 22.984 32.562 1 68.88 262 GLY B N 1
ATOM 4946 C CA . GLY B 1 262 ? 19.438 22.594 33.375 1 68.88 262 GLY B CA 1
ATOM 4947 C C . GLY B 1 262 ? 18.938 21.203 33.094 1 68.88 262 GLY B C 1
ATOM 4948 O O . GLY B 1 262 ? 17.906 20.781 33.625 1 68.88 262 GLY B O 1
ATOM 4949 N N . ASN B 1 263 ? 19.625 20.484 32.188 1 74.19 263 ASN B N 1
ATOM 4950 C CA . ASN B 1 263 ? 19.219 19.109 31.938 1 74.19 263 ASN B CA 1
ATOM 4951 C C . ASN B 1 263 ? 20.188 18.109 32.562 1 74.19 263 ASN B C 1
ATOM 4953 O O . ASN B 1 263 ? 21.344 18.453 32.844 1 74.19 263 ASN B O 1
ATOM 4957 N N . ILE B 1 264 ? 19.594 17.016 32.969 1 72.06 264 ILE B N 1
ATOM 4958 C CA . ILE B 1 264 ? 20.438 15.922 33.469 1 72.06 264 ILE B CA 1
ATOM 4959 C C . ILE B 1 264 ? 20.875 15.047 32.281 1 72.06 264 ILE B C 1
ATOM 4961 O O . ILE B 1 264 ? 20.047 14.562 31.516 1 72.06 264 ILE B O 1
ATOM 4965 N N . HIS B 1 265 ? 22.156 15.023 32.125 1 77 265 HIS B N 1
ATOM 4966 C CA . HIS B 1 265 ? 22.688 14.273 31 1 77 265 HIS B CA 1
ATOM 4967 C C . HIS B 1 265 ? 23.203 12.906 31.422 1 77 265 HIS B C 1
ATOM 4969 O O . HIS B 1 265 ? 24.016 12.812 32.344 1 77 265 HIS B O 1
ATOM 4975 N N . LYS B 1 266 ? 22.641 11.906 30.875 1 74.81 266 LYS B N 1
ATOM 4976 C CA . LYS B 1 266 ? 23.125 10.539 31.062 1 74.81 266 LYS B CA 1
ATOM 4977 C C . LYS B 1 266 ? 23.625 9.953 29.75 1 74.81 266 LYS B C 1
ATOM 4979 O O . LYS B 1 266 ? 23.031 10.18 28.688 1 74.81 266 LYS B O 1
ATOM 4984 N N . THR B 1 267 ? 24.766 9.305 29.766 1 72.62 267 THR B N 1
ATOM 4985 C CA . THR B 1 267 ? 25.375 8.812 28.547 1 72.62 267 THR B CA 1
ATOM 4986 C C . THR B 1 267 ? 25.375 7.285 28.516 1 72.62 267 THR B C 1
ATOM 4988 O O . THR B 1 267 ? 25.5 6.641 29.562 1 72.62 267 THR B O 1
ATOM 4991 N N . VAL B 1 268 ? 25.062 6.758 27.438 1 68.38 268 VAL B N 1
ATOM 4992 C CA . VAL B 1 268 ? 25.203 5.324 27.188 1 68.38 268 VAL B CA 1
ATOM 4993 C C . VAL B 1 268 ? 26.297 5.07 26.156 1 68.38 268 VAL B C 1
ATOM 4995 O O . VAL B 1 268 ? 26.297 5.672 25.078 1 68.38 268 VAL B O 1
ATOM 4998 N N . ASN B 1 269 ? 27.344 4.43 26.531 1 59.84 269 ASN B N 1
ATOM 4999 C CA . ASN B 1 269 ? 28.422 4.07 25.609 1 59.84 269 ASN B CA 1
ATOM 5000 C C . ASN B 1 269 ? 28.141 2.738 24.906 1 59.84 269 ASN B C 1
ATOM 5002 O O . ASN B 1 269 ? 28.297 1.676 25.516 1 59.84 269 ASN B O 1
ATOM 5006 N N . HIS B 1 270 ? 27.688 2.881 23.703 1 59.22 270 HIS B N 1
ATOM 5007 C CA . HIS B 1 270 ? 27.281 1.688 22.969 1 59.22 270 HIS B CA 1
ATOM 5008 C C . HIS B 1 270 ? 28.484 0.771 22.703 1 59.22 270 HIS B C 1
ATOM 5010 O O . HIS B 1 270 ? 28.297 -0.421 22.453 1 59.22 270 HIS B O 1
ATOM 5016 N N . SER B 1 271 ? 29.609 1.339 22.672 1 54.09 271 SER B N 1
ATOM 5017 C CA . SER B 1 271 ? 30.781 0.485 22.5 1 54.09 271 SER B CA 1
ATOM 5018 C C . SER B 1 271 ? 31 -0.411 23.719 1 54.09 271 SER B C 1
ATOM 5020 O O . SER B 1 271 ? 31.625 -1.466 23.609 1 54.09 271 SER B O 1
ATOM 5022 N N . ILE B 1 272 ? 30.453 -0.053 24.812 1 52.78 272 ILE B N 1
ATOM 5023 C CA . ILE B 1 272 ? 30.688 -0.791 26.047 1 52.78 272 ILE B CA 1
ATOM 5024 C C . ILE B 1 272 ? 29.438 -1.584 26.406 1 52.78 272 ILE B C 1
ATOM 5026 O O . ILE B 1 272 ? 29.516 -2.777 26.719 1 52.78 272 ILE B O 1
ATOM 5030 N N . GLU B 1 273 ? 28.266 -0.9 26.516 1 54.34 273 GLU B N 1
ATOM 5031 C CA . GLU B 1 273 ? 27.047 -1.578 26.938 1 54.34 273 GLU B CA 1
ATOM 5032 C C . GLU B 1 273 ? 25.828 -1.03 26.203 1 54.34 273 GLU B C 1
ATOM 5034 O O . GLU B 1 273 ? 25.734 0.169 25.938 1 54.34 273 GLU B O 1
ATOM 5039 N N . PHE B 1 274 ? 25.047 -1.962 25.75 1 55.31 274 PHE B N 1
ATOM 5040 C CA . PHE B 1 274 ? 23.797 -1.576 25.125 1 55.31 274 PHE B CA 1
ATOM 5041 C C . PHE B 1 274 ? 22.859 -0.941 26.141 1 55.31 274 PHE B C 1
ATOM 5043 O O . PHE B 1 274 ? 22.109 -0.018 25.812 1 55.31 274 PHE B O 1
ATOM 5050 N N . VAL B 1 275 ? 22.797 -1.465 27.328 1 58.47 275 VAL B N 1
ATOM 5051 C CA . VAL B 1 275 ? 22.062 -0.945 28.469 1 58.47 275 VAL B CA 1
ATOM 5052 C C . VAL B 1 275 ? 23.031 -0.625 29.609 1 58.47 275 VAL B C 1
ATOM 5054 O O . VAL B 1 275 ? 23.812 -1.479 30.016 1 58.47 275 VAL B O 1
ATOM 5057 N N . ASN B 1 276 ? 23.125 0.642 29.969 1 56 276 ASN B N 1
ATOM 5058 C CA . ASN B 1 276 ? 24.062 0.956 31.047 1 56 276 ASN B CA 1
ATOM 5059 C C . ASN B 1 276 ? 23.562 0.45 32.406 1 56 276 ASN B C 1
ATOM 5061 O O . ASN B 1 276 ? 22.438 -0.032 32.5 1 56 276 ASN B O 1
ATOM 5065 N N . LYS B 1 277 ? 24.453 0.37 33.219 1 56.69 277 LYS B N 1
ATOM 5066 C CA . LYS B 1 277 ? 24.25 -0.179 34.562 1 56.69 277 LYS B CA 1
ATOM 5067 C C . LYS B 1 277 ? 23 0.411 35.219 1 56.69 277 LYS B C 1
ATOM 5069 O O . LYS B 1 277 ? 22.359 -0.237 36.062 1 56.69 277 LYS B O 1
ATOM 5074 N N . GLU B 1 278 ? 22.656 1.635 34.75 1 64.62 278 GLU B N 1
ATOM 5075 C CA . GLU B 1 278 ? 21.5 2.311 35.375 1 64.62 278 GLU B CA 1
ATOM 5076 C C . GLU B 1 278 ? 20.234 2.033 34.562 1 64.62 278 GLU B C 1
ATOM 5078 O O . GLU B 1 278 ? 19.141 2.445 35 1 64.62 278 GLU B O 1
ATOM 5083 N N . GLY B 1 279 ? 20.312 1.307 33.469 1 66.38 279 GLY B N 1
ATOM 5084 C CA . GLY B 1 279 ? 19.141 0.872 32.719 1 66.38 279 GLY B CA 1
ATOM 5085 C C . GLY B 1 279 ? 18.828 1.766 31.531 1 66.38 279 GLY B C 1
ATOM 5086 O O . GLY B 1 279 ? 17.781 1.602 30.875 1 66.38 279 GLY B O 1
ATOM 5087 N N . PHE B 1 280 ? 19.797 2.695 31.391 1 70.56 280 PHE B N 1
ATOM 5088 C CA . PHE B 1 280 ? 19.531 3.631 30.297 1 70.56 280 PHE B CA 1
ATOM 5089 C C . PHE B 1 280 ? 19.953 3.043 28.969 1 70.56 280 PHE B C 1
ATOM 5091 O O . PHE B 1 280 ? 20.938 2.303 28.891 1 70.56 280 PHE B O 1
ATOM 5098 N N . HIS B 1 281 ? 19.125 3.184 27.953 1 72.38 281 HIS B N 1
ATOM 5099 C CA . HIS B 1 281 ? 19.422 2.699 26.625 1 72.38 281 HIS B CA 1
ATOM 5100 C C . HIS B 1 281 ? 18.938 3.678 25.562 1 72.38 281 HIS B C 1
ATOM 5102 O O . HIS B 1 281 ? 18.203 4.621 25.859 1 72.38 281 HIS B O 1
ATOM 5108 N N . THR B 1 282 ? 19.562 3.6 24.406 1 77.19 282 THR B N 1
ATOM 5109 C CA . THR B 1 282 ? 19.156 4.441 23.281 1 77.19 282 THR B CA 1
ATOM 5110 C C . THR B 1 282 ? 18.453 3.611 22.219 1 77.19 282 THR B C 1
ATOM 5112 O O . THR B 1 282 ? 18.516 3.936 21.031 1 77.19 282 THR B O 1
ATOM 5115 N N . ASN B 1 283 ? 17.781 2.588 22.609 1 76.69 283 ASN B N 1
ATOM 5116 C CA . ASN B 1 283 ? 17.172 1.643 21.688 1 76.69 283 ASN B CA 1
ATOM 5117 C C . ASN B 1 283 ? 15.984 2.266 20.953 1 76.69 283 ASN B C 1
ATOM 5119 O O . ASN B 1 283 ? 15.758 1.978 19.766 1 76.69 283 ASN B O 1
ATOM 5123 N N . LYS B 1 284 ? 15.32 3.137 21.656 1 82.62 284 LYS B N 1
ATOM 5124 C CA . LYS B 1 284 ? 14.117 3.717 21.062 1 82.62 284 LYS B CA 1
ATOM 5125 C C . LYS B 1 284 ? 14.469 4.641 19.906 1 82.62 284 LYS B C 1
ATOM 5127 O O . LYS B 1 284 ? 13.82 4.594 18.859 1 82.62 284 LYS B O 1
ATOM 5132 N N . ILE B 1 285 ? 15.492 5.41 20.141 1 85.75 285 ILE B N 1
ATOM 5133 C CA . ILE B 1 285 ? 15.859 6.344 19.078 1 85.75 285 ILE B CA 1
ATOM 5134 C C . ILE B 1 285 ? 16.5 5.586 17.922 1 85.75 285 ILE B C 1
ATOM 5136 O O . ILE B 1 285 ? 16.359 5.98 16.766 1 85.75 285 ILE B O 1
ATOM 5140 N N . GLU B 1 286 ? 17.203 4.531 18.203 1 82.94 286 GLU B N 1
ATOM 5141 C CA . GLU B 1 286 ? 17.75 3.689 17.156 1 82.94 286 GLU B CA 1
ATOM 5142 C C . GLU B 1 286 ? 16.641 3.088 16.297 1 82.94 286 GLU B C 1
ATOM 5144 O O . GLU B 1 286 ? 16.75 3.037 15.07 1 82.94 286 GLU B O 1
ATOM 5149 N N . GLY B 1 287 ? 15.633 2.664 16.969 1 82.56 287 GLY B N 1
ATOM 5150 C CA . GLY B 1 287 ? 14.469 2.176 16.25 1 82.56 287 GLY B CA 1
ATOM 5151 C C . GLY B 1 287 ? 13.781 3.25 15.43 1 82.56 287 GLY B C 1
ATOM 5152 O O . GLY B 1 287 ? 13.352 2.994 14.305 1 82.56 287 GLY B O 1
ATOM 5153 N N . HIS B 1 288 ? 13.758 4.359 16.047 1 86.75 288 HIS B N 1
ATOM 5154 C CA . HIS B 1 288 ? 13.156 5.5 15.359 1 86.75 288 HIS B CA 1
ATOM 5155 C C . HIS B 1 288 ? 13.898 5.828 14.07 1 86.75 288 HIS B C 1
ATOM 5157 O O . HIS B 1 288 ? 13.281 6.098 13.039 1 86.75 288 HIS B O 1
ATOM 5163 N N . TRP B 1 289 ? 15.211 5.719 14.109 1 86.62 289 TRP B N 1
ATOM 5164 C CA . TRP B 1 289 ? 16.016 5.988 12.93 1 86.62 289 TRP B CA 1
ATOM 5165 C C . TRP B 1 289 ? 15.805 4.926 11.859 1 86.62 289 TRP B C 1
ATOM 5167 O O . TRP B 1 289 ? 15.727 5.242 10.672 1 86.62 289 TRP B O 1
ATOM 5177 N N . ARG B 1 290 ? 15.719 3.803 12.367 1 82.44 290 ARG B N 1
ATOM 5178 C CA . ARG B 1 290 ? 15.492 2.715 11.422 1 82.44 290 ARG B CA 1
ATOM 5179 C C . ARG B 1 290 ? 14.195 2.924 10.641 1 82.44 290 ARG B C 1
ATOM 5181 O O . ARG B 1 290 ? 14.172 2.785 9.422 1 82.44 290 ARG B O 1
ATOM 5188 N N . GLN B 1 291 ? 13.188 3.285 11.32 1 86.06 291 GLN B N 1
ATOM 5189 C CA . GLN B 1 291 ? 11.891 3.518 10.703 1 86.06 291 GLN B CA 1
ATOM 5190 C C . GLN B 1 291 ? 11.938 4.723 9.766 1 86.06 291 GLN B C 1
ATOM 5192 O O . GLN B 1 291 ? 11.367 4.684 8.672 1 86.06 291 GLN B O 1
ATOM 5197 N N . MET B 1 292 ? 12.617 5.691 10.211 1 87.56 292 MET B N 1
ATOM 5198 C CA . MET B 1 292 ? 12.734 6.906 9.414 1 87.56 292 MET B CA 1
ATOM 5199 C C . MET B 1 292 ? 13.477 6.633 8.109 1 87.56 292 MET B C 1
ATOM 5201 O O . MET B 1 292 ? 13.016 7.016 7.031 1 87.56 292 MET B O 1
ATOM 5205 N N . LYS B 1 293 ? 14.562 5.98 8.172 1 82 293 LYS B N 1
ATOM 5206 C CA . LYS B 1 293 ? 15.398 5.719 7.008 1 82 293 LYS B CA 1
ATOM 5207 C C . LYS B 1 293 ? 14.68 4.82 6.008 1 82 293 LYS B C 1
ATOM 5209 O O . LYS B 1 293 ? 14.883 4.945 4.797 1 82 293 LYS B O 1
ATOM 5214 N N . ALA B 1 294 ? 13.867 4.016 6.516 1 78 294 ALA B N 1
ATOM 5215 C CA . ALA B 1 294 ? 13.109 3.121 5.648 1 78 294 ALA B CA 1
ATOM 5216 C C . ALA B 1 294 ? 12.094 3.898 4.809 1 78 294 ALA B C 1
ATOM 5218 O O . ALA B 1 294 ? 11.734 3.469 3.711 1 78 294 ALA B O 1
ATOM 5219 N N . LYS B 1 295 ? 11.664 4.953 5.316 1 82.56 295 LYS B N 1
ATOM 5220 C CA . LYS B 1 295 ? 10.602 5.715 4.664 1 82.56 295 LYS B CA 1
ATOM 5221 C C . LYS B 1 295 ? 11.18 6.789 3.746 1 82.56 295 LYS B C 1
ATOM 5223 O O . LYS B 1 295 ? 10.461 7.375 2.938 1 82.56 295 LYS B O 1
ATOM 5228 N N . LEU B 1 296 ? 12.453 7.059 3.834 1 81.19 296 LEU B N 1
ATOM 5229 C CA . LEU B 1 296 ? 13.078 8.102 3.021 1 81.19 296 LEU B CA 1
ATOM 5230 C C . LEU B 1 296 ? 13.516 7.547 1.668 1 81.19 296 LEU B C 1
ATOM 5232 O O . LEU B 1 296 ? 13.945 6.395 1.572 1 81.19 296 LEU B O 1
ATOM 5236 N N . PRO B 1 297 ? 13.242 8.367 0.656 1 72.25 297 PRO B N 1
ATOM 5237 C CA . PRO B 1 297 ? 13.727 7.918 -0.65 1 72.25 297 PRO B CA 1
ATOM 5238 C C . PRO B 1 297 ? 15.234 7.691 -0.677 1 72.25 297 PRO B C 1
ATOM 5240 O O . PRO B 1 297 ? 15.984 8.438 -0.046 1 72.25 297 PRO B O 1
ATOM 5243 N N . THR B 1 298 ? 15.648 6.547 -1.23 1 61.75 298 THR B N 1
ATOM 5244 C CA . THR B 1 298 ? 17.047 6.16 -1.238 1 61.75 298 THR B CA 1
ATOM 5245 C C . THR B 1 298 ? 17.797 6.844 -2.383 1 61.75 298 THR B C 1
ATOM 5247 O O . THR B 1 298 ? 19.016 7.004 -2.33 1 61.75 298 THR B O 1
ATOM 5250 N N . HIS B 1 299 ? 17.031 7.098 -3.428 1 58.31 299 HIS B N 1
ATOM 5251 C CA . HIS B 1 299 ? 17.719 7.637 -4.594 1 58.31 299 HIS B CA 1
ATOM 5252 C C . HIS B 1 299 ? 17.125 8.977 -5.016 1 58.31 299 HIS B C 1
ATOM 5254 O O . HIS B 1 299 ? 15.914 9.18 -4.902 1 58.31 299 HIS B O 1
ATOM 5260 N N . GLY B 1 300 ? 17.938 9.898 -5.383 1 54.59 300 GLY B N 1
ATOM 5261 C CA . GLY B 1 300 ? 17.516 11.047 -6.168 1 54.59 300 GLY B CA 1
ATOM 5262 C C . GLY B 1 300 ? 16.938 12.164 -5.32 1 54.59 300 GLY B C 1
ATOM 5263 O O . GLY B 1 300 ? 16.328 13.102 -5.852 1 54.59 300 GLY B O 1
ATOM 5264 N N . CYS B 1 301 ? 17.016 11.945 -4.035 1 56.03 301 CYS B N 1
ATOM 5265 C CA . CYS B 1 301 ? 16.312 12.984 -3.289 1 56.03 301 CYS B CA 1
ATOM 5266 C C . CYS B 1 301 ? 17.219 14.195 -3.066 1 56.03 301 CYS B C 1
ATOM 5268 O O . CYS B 1 301 ? 18.328 14.062 -2.537 1 56.03 301 CYS B O 1
ATOM 5270 N N . LYS B 1 302 ? 16.75 15.25 -3.781 1 58.53 302 LYS B N 1
ATOM 5271 C CA . LYS B 1 302 ? 17.375 16.531 -3.471 1 58.53 302 LYS B CA 1
ATOM 5272 C C . LYS B 1 302 ? 17.203 16.891 -1.997 1 58.53 302 LYS B C 1
ATOM 5274 O O . LYS B 1 302 ? 16.172 16.562 -1.391 1 58.53 302 LYS B O 1
ATOM 5279 N N . LYS B 1 303 ? 18.203 17.406 -1.408 1 60.59 303 LYS B N 1
ATOM 5280 C CA . LYS B 1 303 ? 18.25 17.828 -0.009 1 60.59 303 LYS B CA 1
ATOM 5281 C C . LYS B 1 303 ? 16.969 18.562 0.384 1 60.59 303 LYS B C 1
ATOM 5283 O O . LYS B 1 303 ? 16.453 18.359 1.486 1 60.59 303 LYS B O 1
ATOM 5288 N N . GLU B 1 304 ? 16.422 19.375 -0.546 1 59.81 304 GLU B N 1
ATOM 5289 C CA . GLU B 1 304 ? 15.273 20.219 -0.262 1 59.81 304 GLU B CA 1
ATOM 5290 C C . GLU B 1 304 ? 14.016 19.391 -0.04 1 59.81 304 GLU B C 1
ATOM 5292 O O . GLU B 1 304 ? 13.125 19.797 0.716 1 59.81 304 GLU B O 1
ATOM 5297 N N . HIS B 1 305 ? 14.031 18.234 -0.543 1 70.69 305 HIS B N 1
ATOM 5298 C CA . HIS B 1 305 ? 12.812 17.422 -0.445 1 70.69 305 HIS B CA 1
ATOM 5299 C C . HIS B 1 305 ? 12.844 16.531 0.786 1 70.69 305 HIS B C 1
ATOM 5301 O O . HIS B 1 305 ? 11.805 16 1.2 1 70.69 305 HIS B O 1
ATOM 5307 N N . TYR B 1 306 ? 13.945 16.531 1.492 1 76.12 306 TYR B N 1
ATOM 5308 C CA . TYR B 1 306 ? 14.078 15.641 2.633 1 76.12 306 TYR B CA 1
ATOM 5309 C C . TYR B 1 306 ? 13.227 16.125 3.805 1 76.12 306 TYR B C 1
ATOM 5311 O O . TYR B 1 306 ? 12.648 15.312 4.535 1 76.12 306 TYR B O 1
ATOM 5319 N N . SER B 1 307 ? 13.117 17.469 3.859 1 79.06 307 SER B N 1
ATOM 5320 C CA . SER B 1 307 ? 12.359 18.031 4.969 1 79.06 307 SER B CA 1
ATOM 5321 C C . SER B 1 307 ? 10.898 17.594 4.91 1 79.06 307 SER B C 1
ATOM 5323 O O . SER B 1 307 ? 10.289 17.281 5.938 1 79.06 307 SER B O 1
ATOM 5325 N N . SER B 1 308 ? 10.414 17.547 3.715 1 86.25 308 SER B N 1
ATOM 5326 C CA . SER B 1 308 ? 9.008 17.172 3.57 1 86.25 308 SER B CA 1
ATOM 5327 C C . SER B 1 308 ? 8.789 15.695 3.869 1 86.25 308 SER B C 1
ATOM 5329 O O . SER B 1 308 ? 7.777 15.32 4.465 1 86.25 308 SER B O 1
ATOM 5331 N N . TYR B 1 309 ? 9.734 14.914 3.479 1 88.12 309 TYR B N 1
ATOM 5332 C CA . TYR B 1 309 ? 9.641 13.492 3.762 1 88.12 309 TYR B CA 1
ATOM 5333 C C . TYR B 1 309 ? 9.766 13.219 5.258 1 88.12 309 TYR B C 1
ATOM 5335 O O . TYR B 1 309 ? 9.094 12.336 5.793 1 88.12 309 TYR B O 1
ATOM 5343 N N . LEU B 1 310 ? 10.625 13.984 5.859 1 86.5 310 LEU B N 1
ATOM 5344 C CA . LEU B 1 310 ? 10.781 13.852 7.305 1 86.5 310 LEU B CA 1
ATOM 5345 C C . LEU B 1 310 ? 9.5 14.266 8.023 1 86.5 310 LEU B C 1
ATOM 5347 O O . LEU B 1 310 ? 9.094 13.625 9 1 86.5 310 LEU B O 1
ATOM 5351 N N . ALA B 1 311 ? 8.938 15.32 7.547 1 89.25 311 ALA B N 1
ATOM 5352 C CA . ALA B 1 311 ? 7.672 15.773 8.125 1 89.25 311 ALA B CA 1
ATOM 5353 C C . ALA B 1 311 ? 6.59 14.711 7.988 1 89.25 311 ALA B C 1
ATOM 5355 O O . ALA B 1 311 ? 5.824 14.469 8.93 1 89.25 311 ALA B O 1
ATOM 5356 N N . GLU B 1 312 ? 6.512 14.102 6.816 1 92.94 312 GLU B N 1
ATOM 5357 C CA . GLU B 1 312 ? 5.555 13.023 6.602 1 92.94 312 GLU B CA 1
ATOM 5358 C C . GLU B 1 312 ? 5.785 11.875 7.586 1 92.94 312 GLU B C 1
ATOM 5360 O O . GLU B 1 312 ? 4.836 11.367 8.188 1 92.94 312 GLU B O 1
ATOM 5365 N N . PHE B 1 313 ? 7.055 11.539 7.699 1 91.06 313 PHE B N 1
ATOM 5366 C CA . PHE B 1 313 ? 7.391 10.453 8.617 1 91.06 313 PHE B CA 1
ATOM 5367 C C . PHE B 1 313 ? 6.945 10.789 10.031 1 91.06 313 PHE B C 1
ATOM 5369 O O . PHE B 1 313 ? 6.297 9.977 10.695 1 91.06 313 PHE B O 1
ATOM 5376 N N . LYS B 1 314 ? 7.309 11.898 10.5 1 88.56 314 LYS B N 1
ATOM 5377 C CA . LYS B 1 314 ? 6.965 12.328 11.852 1 88.56 314 LYS B CA 1
ATOM 5378 C C . LYS B 1 314 ? 5.453 12.375 12.055 1 88.56 314 LYS B C 1
ATOM 5380 O O . LYS B 1 314 ? 4.945 11.922 13.078 1 88.56 314 LYS B O 1
ATOM 5385 N N . TRP B 1 315 ? 4.77 12.961 11.102 1 92.44 315 TRP B N 1
ATOM 5386 C CA . TRP B 1 315 ? 3.314 13.062 11.164 1 92.44 315 TRP B CA 1
ATOM 5387 C C . TRP B 1 315 ? 2.678 11.688 11.328 1 92.44 315 TRP B C 1
ATOM 5389 O O . TRP B 1 315 ? 1.815 11.492 12.188 1 92.44 315 TRP B O 1
ATOM 5399 N N . ARG B 1 316 ? 3.119 10.773 10.523 1 92.88 316 ARG B N 1
ATOM 5400 C CA . ARG B 1 316 ? 2.578 9.422 10.586 1 92.88 316 ARG B CA 1
ATOM 5401 C C . ARG B 1 316 ? 2.934 8.75 11.914 1 92.88 316 ARG B C 1
ATOM 5403 O O . ARG B 1 316 ? 2.133 7.992 12.469 1 92.88 316 ARG B O 1
ATOM 5410 N N . TYR B 1 317 ? 4.113 9 12.336 1 88.88 317 TYR B N 1
ATOM 5411 C CA . TYR B 1 317 ? 4.59 8.398 13.57 1 88.88 317 TYR B CA 1
ATOM 5412 C C . TYR B 1 317 ? 3.758 8.859 14.758 1 88.88 317 TYR B C 1
ATOM 5414 O O . TYR B 1 317 ? 3.365 8.047 15.602 1 88.88 317 TYR B O 1
ATOM 5422 N N . VAL B 1 318 ? 3.486 10.078 14.844 1 84.69 318 VAL B N 1
ATOM 5423 C CA . VAL B 1 318 ? 2.766 10.664 15.977 1 84.69 318 VAL B CA 1
ATOM 5424 C C . VAL B 1 318 ? 1.307 10.211 15.938 1 84.69 318 VAL B C 1
ATOM 5426 O O . VAL B 1 318 ? 0.704 9.961 16.984 1 84.69 318 VAL B O 1
ATOM 5429 N N . HIS B 1 319 ? 0.742 9.984 14.766 1 88.88 319 HIS B N 1
ATOM 5430 C CA . HIS B 1 319 ? -0.679 9.68 14.641 1 88.88 319 HIS B CA 1
ATOM 5431 C C . HIS B 1 319 ? -0.906 8.195 14.367 1 88.88 319 HIS B C 1
ATOM 5433 O O . HIS B 1 319 ? -1.977 7.805 13.898 1 88.88 319 HIS B O 1
ATOM 5439 N N . HIS B 1 320 ? -0.061 7.359 14.602 1 84.12 320 HIS B N 1
ATOM 5440 C CA . HIS B 1 320 ? -0.058 5.961 14.195 1 84.12 320 HIS B CA 1
ATOM 5441 C C . HIS B 1 320 ? -1.256 5.215 14.773 1 84.12 320 HIS B C 1
ATOM 5443 O O . HIS B 1 320 ? -1.694 4.207 14.211 1 84.12 320 HIS B O 1
ATOM 5449 N N . GLU B 1 321 ? -1.839 5.586 15.812 1 78.94 321 GLU B N 1
ATOM 5450 C CA . GLU B 1 321 ? -2.896 4.848 16.484 1 78.94 321 GLU B CA 1
ATOM 5451 C C . GLU B 1 321 ? -4.277 5.27 15.992 1 78.94 321 GLU B C 1
ATOM 5453 O O . GLU B 1 321 ? -5.27 4.586 16.234 1 78.94 321 GLU B O 1
ATOM 5458 N N . GLY B 1 322 ? -4.387 6.277 15.25 1 83.94 322 GLY B N 1
ATOM 5459 C CA . GLY B 1 322 ? -5.691 6.77 14.844 1 83.94 322 GLY B CA 1
ATOM 5460 C C . GLY B 1 322 ? -5.973 6.574 13.367 1 83.94 322 GLY B C 1
ATOM 5461 O O . GLY B 1 322 ? -5.223 5.879 12.672 1 83.94 322 GLY B O 1
ATOM 5462 N N . ASP B 1 323 ? -7.16 6.961 13 1 92.62 323 ASP B N 1
ATOM 5463 C CA . ASP B 1 323 ? -7.531 7.02 11.586 1 92.62 323 ASP B CA 1
ATOM 5464 C C . ASP B 1 323 ? -6.805 8.164 10.883 1 92.62 323 ASP B C 1
ATOM 5466 O O . ASP B 1 323 ? -7.227 9.32 10.961 1 92.62 323 ASP B O 1
ATOM 5470 N N . LEU B 1 324 ? -5.758 7.848 10.234 1 94 324 LEU B N 1
ATOM 5471 C CA . LEU B 1 324 ? -4.871 8.844 9.648 1 94 324 LEU B CA 1
ATOM 5472 C C . LEU B 1 324 ? -5.617 9.703 8.633 1 94 324 LEU B C 1
ATOM 5474 O O . LEU B 1 324 ? -5.312 10.891 8.477 1 94 324 LEU B O 1
ATOM 5478 N N . TRP B 1 325 ? -6.566 9.117 7.973 1 96.12 325 TRP B N 1
ATOM 5479 C CA . TRP B 1 325 ? -7.309 9.883 6.977 1 96.12 325 TRP B CA 1
ATOM 5480 C C . TRP B 1 325 ? -8.141 10.969 7.641 1 96.12 325 TRP B C 1
ATOM 5482 O O . TRP B 1 325 ? -8.164 12.117 7.18 1 96.12 325 TRP B O 1
ATOM 5492 N N . LYS B 1 326 ? -8.789 10.68 8.703 1 95.19 326 LYS B N 1
ATOM 5493 C CA . LYS B 1 326 ? -9.594 11.664 9.422 1 95.19 326 LYS B CA 1
ATOM 5494 C C . LYS B 1 326 ? -8.711 12.742 10.039 1 95.19 326 LYS B C 1
ATOM 5496 O O . LYS B 1 326 ? -9.047 13.93 9.992 1 95.19 326 LYS B O 1
ATOM 5501 N N . VAL B 1 327 ? -7.625 12.289 10.609 1 94.56 327 VAL B N 1
ATOM 5502 C CA . VAL B 1 327 ? -6.68 13.242 11.18 1 94.56 327 VAL B CA 1
ATOM 5503 C C . VAL B 1 327 ? -6.172 14.188 10.094 1 94.56 327 VAL B C 1
ATOM 5505 O O . VAL B 1 327 ? -6.066 15.398 10.312 1 94.56 327 VAL B O 1
ATOM 5508 N N . PHE B 1 328 ? -5.84 13.633 8.992 1 96.75 328 PHE B N 1
ATOM 5509 C CA . PHE B 1 328 ? -5.336 14.414 7.871 1 96.75 328 PHE B CA 1
ATOM 5510 C C . PHE B 1 328 ? -6.363 15.453 7.43 1 96.75 328 PHE B C 1
ATOM 5512 O O . PHE B 1 328 ? -6.016 16.609 7.184 1 96.75 328 PHE B O 1
ATOM 5519 N N . LEU B 1 329 ? -7.625 15.023 7.312 1 95.62 329 LEU B N 1
ATOM 5520 C CA . LEU B 1 329 ? -8.68 15.945 6.91 1 95.62 329 LEU B CA 1
ATOM 5521 C C . LEU B 1 329 ? -8.812 17.094 7.914 1 95.62 329 LEU B C 1
ATOM 5523 O O . LEU B 1 329 ? -9.039 18.234 7.523 1 95.62 329 LEU B O 1
ATOM 5527 N N . ASP B 1 330 ? -8.664 16.75 9.141 1 94.5 330 ASP B N 1
ATOM 5528 C CA . ASP B 1 330 ? -8.719 17.781 10.172 1 94.5 330 ASP B CA 1
ATOM 5529 C C . ASP B 1 330 ? -7.582 18.781 10.008 1 94.5 330 ASP B C 1
ATOM 5531 O O . ASP B 1 330 ? -7.781 20 10.18 1 94.5 330 ASP B O 1
ATOM 5535 N N . ASP B 1 331 ? -6.457 18.281 9.711 1 94.44 331 ASP B N 1
ATOM 5536 C CA . ASP B 1 331 ? -5.312 19.156 9.484 1 94.44 331 ASP B CA 1
ATOM 5537 C C . ASP B 1 331 ? -5.539 20.047 8.258 1 94.44 331 ASP B C 1
ATOM 5539 O O . ASP B 1 331 ? -5.203 21.219 8.273 1 94.44 331 ASP B O 1
ATOM 5543 N N . VAL B 1 332 ? -6.078 19.453 7.215 1 94.62 332 VAL B N 1
ATOM 5544 C CA . VAL B 1 332 ? -6.367 20.203 5.996 1 94.62 332 VAL B CA 1
ATOM 5545 C C . VAL B 1 332 ? -7.336 21.344 6.305 1 94.62 332 VAL B C 1
ATOM 5547 O O . VAL B 1 332 ? -7.137 22.469 5.859 1 94.62 332 VAL B O 1
ATOM 5550 N N . LYS B 1 333 ? -8.336 21.094 7.051 1 92.69 333 LYS B N 1
ATOM 5551 C CA . LYS B 1 333 ? -9.336 22.094 7.41 1 92.69 333 LYS B CA 1
ATOM 5552 C C . LYS B 1 333 ? -8.711 23.219 8.219 1 92.69 333 LYS B C 1
ATOM 5554 O O . LYS B 1 333 ? -9.078 24.391 8.047 1 92.69 333 LYS B O 1
ATOM 5559 N N . ARG B 1 334 ? -7.852 22.859 9.047 1 90.06 334 ARG B N 1
ATOM 5560 C CA . ARG B 1 334 ? -7.199 23.859 9.898 1 90.06 334 ARG B CA 1
ATOM 5561 C C . ARG B 1 334 ? -6.281 24.766 9.086 1 90.06 334 ARG B C 1
ATOM 5563 O O . ARG B 1 334 ? -6.219 25.969 9.32 1 90.06 334 ARG B O 1
ATOM 5570 N N . ILE B 1 335 ? -5.629 24.203 8.141 1 89.56 335 ILE B N 1
ATOM 5571 C CA . ILE B 1 335 ? -4.617 24.922 7.371 1 89.56 335 ILE B CA 1
ATOM 5572 C C . ILE B 1 335 ? -5.289 25.734 6.262 1 89.56 335 ILE B C 1
ATOM 5574 O O . ILE B 1 335 ? -4.906 26.875 5.992 1 89.56 335 ILE B O 1
ATOM 5578 N N . TYR B 1 336 ? -6.27 25.062 5.609 1 86.62 336 TYR B N 1
ATOM 5579 C CA . TYR B 1 336 ? -6.91 25.688 4.461 1 86.62 336 TYR B CA 1
ATOM 5580 C C . TYR B 1 336 ? -8.258 26.281 4.848 1 86.62 336 TYR B C 1
ATOM 5582 O O . TYR B 1 336 ? -9.305 25.859 4.344 1 86.62 336 TYR B O 1
ATOM 5590 N N . GLN B 1 337 ? -8.242 27.266 5.645 1 78.19 337 GLN B N 1
ATOM 5591 C CA . GLN B 1 337 ? -9.469 27.922 6.074 1 78.19 337 GLN B CA 1
ATOM 5592 C C . GLN B 1 337 ? -9.961 28.906 5.016 1 78.19 337 GLN B C 1
ATOM 5594 O O . GLN B 1 337 ? -9.164 29.469 4.266 1 78.19 337 GLN B O 1
ATOM 5599 N N . PHE B 1 338 ? -11.305 28.859 4.738 1 69.75 338 PHE B N 1
ATOM 5600 C CA . PHE B 1 338 ? -11.922 29.766 3.775 1 69.75 338 PHE B CA 1
ATOM 5601 C C . PHE B 1 338 ? -11.836 31.203 4.258 1 69.75 338 PHE B C 1
ATOM 5603 O O . PHE B 1 338 ? -11.969 31.469 5.453 1 69.75 338 PHE B O 1
ATOM 5610 N N . LYS B 1 339 ? -11.117 32.062 3.525 1 55.66 339 LYS B N 1
ATOM 5611 C CA . LYS B 1 339 ? -11.148 33.5 3.822 1 55.66 339 LYS B CA 1
ATOM 5612 C C . LYS B 1 339 ? -12.5 34.094 3.477 1 55.66 339 LYS B C 1
ATOM 5614 O O . LYS B 1 339 ? -13.164 33.656 2.535 1 55.66 339 LYS B O 1
#

Secondary structure (DSSP, 8-state):
-----------------S---------------------S------HHHIIIIISS-HHHHHHHHHHHTSS-S--B-TTT-PBPEEEE-TTSTTSEEEEE--EETTEE--EEEES--GGGTT-SS-HHHHHHHHHHHHTT--HHHHHHHHT--HHHHHHHHHHHHHHHHHHHHHT-PPB--TT-EEEEEEEEES--STT-SS---PEEEEEEEETTSS-EEEEEES---HHHHHHHHHHHB-TTPEEEE---GGGGGGGGGT-EEEE--TTT-SB-TTS-B-HHHHHHHHHHHHHS-SSS--HHHHHHHHHHHHHHHHTTTS-HHHHHHHHHHHHS---/-----------------S---------------------S------HHHIIIIISS-HHHHHHHHHHHTSS-S--B-TTT-PBPEEEE-TTSTTSEEEEE--EETTEE--EEEES--GGGTT-SS-HHHHHHHHHHHHTT--HHHHHHHHT--HHHHHHHHHHHHHHHHHHHHHT-PPB--TT-EEEEEEEEES--STT-SS---PEEEEEEEETTSS-EEEEEES---HHHHHHHHHHHB-TT-EEEEES-GGGGGGGGGT-EEEEE-TTT-SS-TTS---HHHHHHHHHHHHHS-SSS--HHHHHHHHHHHHHHHHTTTS-HHHHHHHHHHHHS---

Solvent-accessible surface area (backbone atoms only — not comparable to full-atom values): 40058 Å² total; per-residue (Å²): 130,82,75,74,76,71,72,76,78,68,82,76,90,81,69,86,78,91,71,85,83,74,78,76,70,80,65,72,80,69,73,82,70,75,73,59,60,76,72,67,86,68,66,59,80,24,67,66,46,44,40,66,74,49,57,68,39,71,69,56,28,53,51,47,34,28,73,72,49,54,25,70,79,71,48,65,32,87,84,80,63,44,76,36,39,88,38,83,32,84,90,40,97,82,35,47,28,33,37,36,72,58,63,57,96,84,47,72,45,84,46,79,42,72,59,61,28,52,86,47,46,90,51,94,58,53,73,66,53,49,54,50,49,51,41,44,49,54,67,68,49,50,67,66,54,48,27,58,54,68,61,52,36,69,66,60,45,51,51,50,51,49,53,55,22,47,53,29,36,54,52,56,62,69,61,74,64,56,44,71,22,75,83,29,50,31,31,42,50,75,48,74,43,64,73,65,61,83,86,61,73,81,81,57,77,50,49,38,32,40,36,40,33,35,71,91,50,70,56,64,47,75,44,80,37,94,61,86,43,39,69,55,51,51,52,51,41,63,67,39,37,33,66,42,15,33,36,37,32,67,60,54,73,56,52,69,65,40,53,77,65,52,26,46,69,42,64,28,49,65,91,78,32,71,55,33,96,87,66,47,57,60,61,65,53,53,50,49,48,54,56,49,59,69,70,44,75,89,67,87,66,51,76,81,55,47,59,37,53,49,26,36,49,51,48,48,57,63,42,62,88,54,34,46,48,61,53,48,52,52,50,48,40,67,72,36,59,85,128,130,83,77,72,79,70,74,75,78,72,84,78,89,81,74,87,78,91,72,89,81,73,82,72,72,80,66,73,80,71,73,81,68,72,74,61,61,75,71,68,88,68,66,58,79,26,67,67,47,46,39,67,73,48,58,69,40,71,69,56,29,53,52,48,32,28,74,71,48,53,26,70,79,71,46,65,32,90,84,80,62,44,76,35,40,87,38,84,33,84,88,38,96,82,36,46,28,33,37,37,71,58,62,58,97,84,46,72,44,84,46,78,41,74,60,62,28,53,86,46,47,90,52,93,56,53,75,65,53,49,53,51,49,52,41,44,48,53,66,68,50,51,68,65,55,48,27,59,54,68,62,52,36,70,64,58,45,53,51,50,51,49,53,55,23,47,52,28,37,53,51,57,62,71,62,73,64,57,44,70,23,74,83,29,50,31,31,42,50,75,48,74,44,64,73,65,62,83,86,61,74,83,80,57,79,50,49,39,32,41,36,37,32,35,72,92,48,70,56,63,48,77,44,81,37,94,61,85,42,39,69,56,50,51,53,49,42,63,67,38,39,34,64,41,15,33,36,36,32,59,65,49,74,58,54,69,66,40,53,79,68,53,26,46,70,42,65,30,49,67,91,78,32,72,55,33,97,87,66,47,60,59,60,65,54,52,50,49,47,52,54,48,59,68,72,44,76,88,67,87,66,52,76,81,54,46,60,37,52,49,25,36,48,50,48,49,57,64,42,62,89,54,35,45,47,60,53,47,52,52,50,47,40,68,72,35,58,82,129

Foldseek 3Di:
DDPPDPPDPDDPPPDPDDDDPDPPPPPVPPPPPPPPPVPDPCLAQDPVNCCVPQNVDLVRNLVVCCVLQVWPVWDADPPPRHIWDWAQDCPDPSRTWTWDQDDDPNRTDTDTDHRDFQPRPPQPDYPVLLLQLLQVVLVVDDLVVSCVVSVDDPVSSVVSNLVLLVLLLVVCVVPQAADFDAPWEKEKDKDWAADDDPPDDDCPPTWIKIKIQTDVALDMDIDTDPDLALVRVLVVCVRHHDANYEYEYQPDPSCVCVVVVRYHYHHDPVVVDQADPVRDHNVVVVVVVVQLNVQDDNPDDDPVCSSSSSSVSSLCSRCVVHHSSVVSSVSSCVVRHDD/DDPPDPPDPDDPPDDPDDDDPPPPPPPVPPDPPPPPPVPPPCLAQDPVNCCVPQNVDLVSNLVVCCVLQVWPVWDADPPPRHIWDWAQDCVDPSRTWTWDQDQDPNRTDTDTHHRDFQPRPPQPDYPVLLLQLLQVVLVVDDLVVSCVVSVDDPVSSVVSNLVLLVLLLVVCVVPQAADFDAPWEKEKDKDWAADDDPVDDDCPPTWIKIKIQTDVALDMDIDTDPDLALVRVLVVCVRHHDANYEYEYAPDPSCVCVVVVRYHYHHDPVVVDQADPVRDHNVVVVVVVVQLNVQDDNPDDDPVCSSSSSSVSSLCSRCVVHHSSVVSSVSSCVVRHDD

Radius of gyration: 32.49 Å; Cα contacts (8 Å, |Δi|>4): 884; chains: 2; bounding box: 87×105×65 Å

InterPro domains:
  IPR024445 ISXO2-like transposase domain [PF12762] (188-317)
  IPR024445 ISXO2-like transposase domain [SM01126] (178-318)
  IPR053164 IS1016-like transposase [PTHR47163] (113-334)

Organism: Acropora cervicornis (NCBI:txid6130)

Sequence (678 aa):
MYRVKRRAVSGVQAGCSTADLKDQGIQCSYTKGIYKRDDKENNFTSYDDLLLRYLWDRDYTLSWLKAEGLIASSRTCGTCGSDMKWEACDDRSDGYVWQCRKQINGKRHWCERSIRGSWFENANMTFEEVMKFTYLWCQDLDQWQIKKQLGIGSHAAVDWDMFCREVCEVTLFEKREKIGGPGKLVQIDESKIGKRKYHRGHVVEGQWVFGVIKEDSRKSFIETVENRTEETLLNLIREWVAPGTVIVSDGWKAYANLGKHGNIHKTVNHSIEFVNKEGFHTNKIEGHWRQMKAKLPTHGCKKEHYSSYLAEFKWRYVHHEGDLWKVFLDDVKRIYQFKMYRVKRRAVSGVQAGCSTADLKDQGIQCSYTKGIYKRDDKENNFTSYDDLLLRYLWDRDYTLSWLKAEGLIASSRTCGTCGSDMKWEACDDRSDGYVWQCRKQINGKRHWCERSIRGSWFENANMTFEEVMKFTYLWCQDLDQWQIKKQLGIGSHAAVDWDMFCREVCEVTLFEKREKIGGPGKLVQIDESKIGKRKYHRGHVVEGQWVFGVIKEDSRKSFIETVENRTEETLLNLIREWVAPGTVIVSDGWKAYANLGKHGNIHKTVNHSIEFVNKEGFHTNKIEGHWRQMKAKLPTHGCKKEHYSSYLAEFKWRYVHHEGDLWKVFLDDVKRIYQFK